Protein AF-A0A0F6R3D4-F1 (afdb_monomer_lite)

Foldseek 3Di:
DPPVVVVVVVPPDDPPPDDPVNVVVVVVVVVVVVVVPDDDDDDDDDDDDDDDDDDDDDDDDDDDDDDPPPDPFPLVVLLVLLLLLLVLLQPDDWQVNVPPFGKFKWWKWKDFDQKIKIWIWIQGPVQDIDIDIDIPPHPPPPVRVVSPVLLDDPPALQGLVNQVPFQLALVRLQVVLCVRPVHLDPLSLVSNLNGINHGSSNLSSSSNSNSPDPQWGFPDDDPQKTKTDRVVLNKIWIAGSNRSHTAWMACSSHHSMIMGIQGADQQALGRFDDPQTDQKDQLDNPPSQWIWGRWGWDPPPHQKIKTKTKIWHQPQVVHSVVRRIDIFTWIKMFHDWDQAPRRHTGRQKIWIGTDDDPTDHIDMGGSDRQDPVPRDD

Sequence (377 aa):
MNPIDRLRDANLVPDEALDTYSYQHAEDTLKEILNEESPAAATSGRRLRKMPALVAACALAATALTVTAMLPSNSNEARDVLLASAEAANAQPDLVELATTGRDYVLRTDSRGQTRVRTEYVIDASGDVHMEQQVEPAAGSGDSAELLKELGDLSPAISAEQFATTPGSTQEMGRLITETYGDASARSLLKTLLTPGIRGIQEKAIYELLASLDGNDLAQKNGEILSIIREEDELSFDILATTGQLIRTYGLMGVDITTSVETATILDCNAVTGLAGPDQISLGCADNNHYVDRLTWQNWGGDQAKATGTSVSNSCDPSCAEGNYQEYPVVVTAREKKTCGYQVDVYTILDIEYQGKNAPAKESVEIGCFDETTGAP

Secondary structure (DSSP, 8-state):
--HHHHHHHT-SS--TT--HHHHHHHHHHHHHHHHS---------------PPPPP--SSS---------PPP-HHHHHHHHHHHHHHHHTSPPTTTTTTS--EEEEEEEEETTEEEEEEEEE-TTSPEEEEEEEESPBTBHHHHHHHHHH---S-SS-HHHHHHS-SSHHHHHHHHHHHHSS--HHHHHHHHTSTT--HHHHHHHHHHHHHSS--EEEEEETTEEEEEEGGGTEEEEEETTTTEEEEEESSSSTTPEEEEEEP--BTTB----TT--S-EES-TTT--EEEEEEEEESTTSSEEEEEEEEEEE--SS-GGG--EEEEEEEEEEEEEEEETTTEEEEEEEEEEE-STTPPPPEEEE-PPPBTTTTB-

Radius of gyration: 25.88 Å; chains: 1; bounding box: 67×67×73 Å

pLDDT: mean 73.22, std 21.72, range [24.97, 98.5]

Structure (mmCIF, N/CA/C/O backbone):
data_AF-A0A0F6R3D4-F1
#
_entry.id   AF-A0A0F6R3D4-F1
#
loop_
_atom_site.group_PDB
_atom_site.id
_atom_site.type_symbol
_atom_site.label_atom_id
_atom_site.label_alt_id
_atom_site.label_comp_id
_atom_site.label_asym_id
_atom_site.label_entity_id
_atom_site.label_seq_id
_atom_site.pdbx_PDB_ins_code
_atom_site.Cartn_x
_atom_site.Cartn_y
_atom_site.Cartn_z
_atom_site.occupancy
_atom_site.B_iso_or_equiv
_atom_site.auth_seq_id
_atom_site.auth_comp_id
_atom_site.auth_asym_id
_atom_site.auth_atom_id
_atom_site.pdbx_PDB_model_num
ATOM 1 N N . MET A 1 1 ? 5.462 -47.156 -4.866 1.00 47.31 1 MET A N 1
ATOM 2 C CA . MET A 1 1 ? 4.396 -46.137 -4.872 1.00 47.31 1 MET A CA 1
ATOM 3 C C . MET A 1 1 ? 4.344 -45.490 -6.234 1.00 47.31 1 MET A C 1
ATOM 5 O O . MET A 1 1 ? 5.398 -45.120 -6.754 1.00 47.31 1 MET A O 1
ATOM 9 N N . ASN A 1 2 ? 3.150 -45.415 -6.821 1.00 50.47 2 ASN A N 1
ATOM 10 C CA . ASN A 1 2 ? 2.932 -44.628 -8.031 1.00 50.47 2 ASN A CA 1
ATOM 11 C C . ASN A 1 2 ? 3.240 -43.146 -7.699 1.00 50.47 2 ASN A C 1
ATOM 13 O O . ASN A 1 2 ? 3.088 -42.755 -6.540 1.00 50.47 2 ASN A O 1
ATOM 17 N N . PRO A 1 3 ? 3.744 -42.332 -8.643 1.00 42.66 3 PRO A N 1
ATOM 18 C CA . PRO A 1 3 ? 3.888 -40.882 -8.470 1.00 42.66 3 PRO A CA 1
ATOM 19 C C . PRO A 1 3 ? 2.713 -40.196 -7.749 1.00 42.66 3 PRO A C 1
ATOM 21 O O . PRO A 1 3 ? 2.955 -39.357 -6.888 1.00 42.66 3 PRO A O 1
ATOM 24 N N . ILE A 1 4 ? 1.475 -40.635 -8.005 1.00 46.09 4 ILE A N 1
ATOM 25 C CA . ILE A 1 4 ? 0.258 -40.131 -7.346 1.00 46.09 4 ILE A CA 1
ATOM 26 C C . ILE A 1 4 ? 0.271 -40.396 -5.833 1.00 46.09 4 ILE A C 1
ATOM 28 O O . ILE A 1 4 ? -0.005 -39.494 -5.047 1.00 46.09 4 ILE A O 1
ATOM 32 N N . ASP A 1 5 ? 0.658 -41.599 -5.405 1.00 46.12 5 ASP A N 1
ATOM 33 C CA . ASP A 1 5 ? 0.729 -41.944 -3.978 1.00 46.12 5 ASP A CA 1
ATOM 34 C C . ASP A 1 5 ? 1.819 -41.132 -3.260 1.00 46.12 5 ASP A C 1
ATOM 36 O O . ASP A 1 5 ? 1.688 -40.812 -2.086 1.00 46.12 5 ASP A O 1
ATOM 40 N N . ARG A 1 6 ? 2.896 -40.760 -3.970 1.00 48.88 6 ARG A N 1
ATOM 41 C CA . ARG A 1 6 ? 3.972 -39.918 -3.417 1.00 48.88 6 ARG A CA 1
ATOM 42 C C . ARG A 1 6 ? 3.569 -38.452 -3.270 1.00 48.88 6 ARG A C 1
ATOM 44 O O . ARG A 1 6 ? 4.043 -37.805 -2.346 1.00 48.88 6 ARG A O 1
ATOM 51 N N . LEU A 1 7 ? 2.715 -37.943 -4.158 1.00 45.38 7 LEU A N 1
ATOM 52 C CA . LEU A 1 7 ? 2.153 -36.593 -4.050 1.00 45.38 7 LEU A CA 1
ATOM 53 C C . LEU A 1 7 ? 1.108 -36.510 -2.932 1.00 45.38 7 LEU A C 1
ATOM 55 O O . LEU A 1 7 ? 1.072 -35.521 -2.207 1.00 45.38 7 LEU A O 1
ATOM 59 N N . ARG A 1 8 ? 0.318 -37.573 -2.737 1.00 46.25 8 ARG A N 1
ATOM 60 C CA . ARG A 1 8 ? -0.623 -37.676 -1.612 1.00 46.25 8 ARG A CA 1
ATOM 61 C C . ARG A 1 8 ? 0.095 -37.729 -0.261 1.00 46.25 8 ARG A C 1
ATOM 63 O O . ARG A 1 8 ? -0.297 -37.003 0.641 1.00 46.25 8 ARG A O 1
ATOM 70 N N . ASP A 1 9 ? 1.183 -38.492 -0.152 1.00 48.12 9 ASP A N 1
ATOM 71 C CA . ASP A 1 9 ? 1.988 -38.569 1.079 1.00 48.12 9 ASP A CA 1
ATOM 72 C C . ASP A 1 9 ? 2.787 -37.284 1.383 1.00 48.12 9 ASP A C 1
ATOM 74 O O . ASP A 1 9 ? 3.210 -37.075 2.519 1.00 48.12 9 ASP A O 1
ATOM 78 N N . ALA A 1 10 ? 2.999 -36.412 0.389 1.00 47.69 10 ALA A N 1
ATOM 79 C CA . ALA A 1 10 ? 3.648 -35.111 0.568 1.00 47.69 10 ALA A CA 1
ATOM 80 C C . ALA A 1 10 ? 2.681 -34.010 1.047 1.00 47.69 10 ALA A C 1
ATOM 82 O O . ALA A 1 10 ? 3.134 -32.941 1.456 1.00 47.69 10 ALA A O 1
ATOM 83 N N . ASN A 1 11 ? 1.369 -34.270 1.025 1.00 42.44 11 ASN A N 1
ATOM 84 C CA . ASN A 1 11 ? 0.356 -33.355 1.530 1.00 42.44 11 ASN A CA 1
ATOM 85 C C . ASN A 1 11 ? 0.035 -33.703 2.993 1.00 42.44 11 ASN A C 1
ATOM 87 O O . ASN A 1 11 ? -0.747 -34.607 3.278 1.00 42.44 11 ASN A O 1
ATOM 91 N N . LEU A 1 12 ? 0.691 -33.023 3.939 1.00 40.44 12 LEU A N 1
ATOM 92 C CA . LEU A 1 12 ? 0.647 -33.372 5.369 1.00 40.44 12 LEU A CA 1
ATOM 93 C C . LEU A 1 12 ? -0.689 -33.060 6.072 1.00 40.44 12 LEU A C 1
ATOM 95 O O . LEU A 1 12 ? -0.822 -33.363 7.257 1.00 40.44 12 LEU A O 1
ATOM 99 N N . VAL A 1 13 ? -1.683 -32.511 5.366 1.00 42.84 13 VAL A N 1
ATOM 100 C CA . VAL A 1 13 ? -3.059 -32.356 5.856 1.00 42.84 13 VAL A CA 1
ATOM 101 C C . VAL A 1 13 ? -4.026 -32.627 4.693 1.00 42.84 13 VAL A C 1
ATOM 103 O O . VAL A 1 13 ? -3.985 -31.901 3.700 1.00 42.84 13 VAL A O 1
ATOM 106 N N . PRO A 1 14 ? -4.891 -33.656 4.761 1.00 40.25 14 PRO A N 1
ATOM 107 C CA . PRO A 1 14 ? -6.043 -33.747 3.875 1.00 40.25 14 PRO A CA 1
ATOM 108 C C . PRO A 1 14 ? -6.940 -32.541 4.144 1.00 40.25 14 PRO A C 1
ATOM 110 O O . PRO A 1 14 ? -7.344 -32.320 5.284 1.00 40.25 14 PRO A O 1
ATOM 113 N N . ASP A 1 15 ? -7.227 -31.761 3.110 1.00 43.22 15 ASP A N 1
ATOM 114 C CA . ASP A 1 15 ? -8.146 -30.634 3.195 1.00 43.22 15 ASP A CA 1
ATOM 115 C C . ASP A 1 15 ? -9.562 -31.185 3.459 1.00 43.22 15 ASP A C 1
ATOM 117 O O . ASP A 1 15 ? -10.268 -31.602 2.540 1.00 43.22 15 ASP A O 1
ATOM 121 N N . GLU A 1 16 ? -9.966 -31.283 4.732 1.00 46.81 16 GLU A N 1
ATOM 122 C CA . GLU A 1 16 ? -11.306 -31.752 5.134 1.00 46.81 16 GLU A CA 1
ATOM 123 C C . GLU A 1 16 ? -12.426 -30.786 4.693 1.00 46.81 16 GLU A C 1
ATOM 125 O O . GLU A 1 16 ? -13.604 -31.057 4.927 1.00 46.81 16 GLU A O 1
ATOM 130 N N . ALA A 1 17 ? -12.081 -29.678 4.028 1.00 47.72 17 ALA A N 1
ATOM 131 C CA . ALA A 1 17 ? -13.004 -28.639 3.590 1.00 47.72 17 ALA A CA 1
ATOM 132 C C . ALA A 1 17 ? -13.342 -28.662 2.089 1.00 47.72 17 ALA A C 1
ATOM 134 O O . ALA A 1 17 ? -14.151 -27.843 1.650 1.00 47.72 17 ALA A O 1
ATOM 135 N N . LEU A 1 18 ? -12.784 -29.575 1.284 1.00 45.62 18 LEU A N 1
ATOM 136 C CA . LEU A 1 18 ? -13.202 -29.672 -0.117 1.00 45.62 18 LEU A CA 1
ATOM 137 C C . LEU A 1 18 ? -14.553 -30.383 -0.202 1.00 45.62 18 LEU A C 1
ATOM 139 O O . LEU A 1 18 ? -14.675 -31.578 0.083 1.00 45.62 18 LEU A O 1
ATOM 143 N N . ASP A 1 19 ? -15.581 -29.647 -0.624 1.00 58.03 19 ASP A N 1
ATOM 144 C CA . ASP A 1 19 ? -16.840 -30.267 -1.007 1.00 58.03 19 ASP A CA 1
ATOM 145 C C . ASP A 1 19 ? -16.622 -31.285 -2.141 1.00 58.03 19 ASP A C 1
ATOM 147 O O . ASP A 1 19 ? -15.613 -31.294 -2.857 1.00 58.03 19 ASP A O 1
ATOM 151 N N . THR A 1 20 ? -17.578 -32.200 -2.299 1.00 52.12 20 THR A N 1
ATOM 152 C CA . THR A 1 20 ? -17.454 -33.309 -3.254 1.00 52.12 20 THR A CA 1
ATOM 153 C C . THR A 1 20 ? -17.222 -32.819 -4.684 1.00 52.12 20 THR A C 1
ATOM 155 O O . THR A 1 20 ? -16.563 -33.508 -5.455 1.00 52.12 20 THR A O 1
ATOM 158 N N . TYR A 1 21 ? -17.715 -31.629 -5.035 1.00 51.84 21 TYR A N 1
ATOM 159 C CA . TYR A 1 21 ? -17.539 -31.043 -6.360 1.00 51.84 21 TYR A CA 1
ATOM 160 C C . TYR A 1 21 ? -16.093 -30.587 -6.588 1.00 51.84 21 TYR A C 1
ATOM 162 O O . TYR A 1 21 ? -15.489 -30.924 -7.607 1.00 51.84 21 TYR A O 1
ATOM 170 N N . SER A 1 22 ? -15.515 -29.896 -5.611 1.00 47.72 22 SER A N 1
ATOM 171 C CA . SER A 1 22 ? -14.149 -29.373 -5.652 1.00 47.72 22 SER A CA 1
ATOM 172 C C . SER A 1 22 ? -13.113 -30.497 -5.654 1.00 47.72 22 SER A C 1
ATOM 174 O O . SER A 1 22 ? -12.132 -30.443 -6.398 1.00 47.72 22 SER A O 1
ATOM 176 N N . TYR A 1 23 ? -13.376 -31.573 -4.906 1.00 53.00 23 TYR A N 1
ATOM 177 C CA . TYR A 1 23 ? -12.550 -32.780 -4.945 1.00 53.00 23 TYR A CA 1
ATOM 178 C C . TYR A 1 23 ? -12.594 -33.469 -6.318 1.00 53.00 23 TYR A C 1
ATOM 180 O O . TYR A 1 23 ? -11.557 -33.851 -6.862 1.00 53.00 23 TYR A O 1
ATOM 188 N N . GLN A 1 24 ? -13.786 -33.594 -6.914 1.00 53.72 24 GLN A N 1
ATOM 189 C CA . GLN A 1 24 ? -13.941 -34.192 -8.242 1.00 53.72 24 GLN A CA 1
ATOM 190 C C . GLN A 1 24 ? -13.229 -33.363 -9.319 1.00 53.72 24 GLN A C 1
ATOM 192 O O . GLN A 1 24 ? -12.548 -33.921 -10.176 1.00 53.72 24 GLN A O 1
ATOM 197 N N . HIS A 1 25 ? -13.343 -32.035 -9.243 1.00 55.84 25 HIS A N 1
ATOM 198 C CA . HIS A 1 25 ? -12.716 -31.115 -10.186 1.00 55.84 25 HIS A CA 1
ATOM 199 C C . HIS A 1 25 ? -11.184 -31.188 -10.132 1.00 55.84 25 HIS A C 1
ATOM 201 O O . HIS A 1 25 ? -10.533 -31.242 -11.177 1.00 55.84 25 HIS A O 1
ATOM 207 N N . ALA A 1 26 ? -10.604 -31.276 -8.932 1.00 50.28 26 ALA A N 1
ATOM 208 C CA . ALA A 1 26 ? -9.165 -31.461 -8.756 1.00 50.28 26 ALA A CA 1
ATOM 209 C C . ALA A 1 26 ? -8.676 -32.805 -9.330 1.00 50.28 26 ALA A C 1
ATOM 211 O O . ALA A 1 26 ? -7.652 -32.856 -10.013 1.00 50.28 26 ALA A O 1
ATOM 212 N N . GLU A 1 27 ? -9.423 -33.891 -9.111 1.00 57.16 27 GLU A N 1
ATOM 213 C CA . GLU A 1 27 ? -9.087 -35.218 -9.646 1.00 57.16 27 GLU A CA 1
ATOM 214 C C . GLU A 1 27 ? -9.225 -35.293 -11.176 1.00 57.16 27 GLU A C 1
ATOM 216 O O . GLU A 1 27 ? -8.451 -35.996 -11.829 1.00 57.16 27 GLU A O 1
ATOM 221 N N . ASP A 1 28 ? -10.181 -34.580 -11.770 1.00 58.22 28 ASP A N 1
ATOM 222 C CA . ASP A 1 28 ? -10.352 -34.547 -13.225 1.00 58.22 28 ASP A CA 1
ATOM 223 C C . ASP A 1 28 ? -9.295 -33.666 -13.905 1.00 58.22 28 ASP A C 1
ATOM 225 O O . ASP A 1 28 ? -8.706 -34.090 -14.902 1.00 58.22 28 ASP A O 1
ATOM 229 N N . THR A 1 29 ? -8.937 -32.537 -13.288 1.00 53.59 29 THR A N 1
ATOM 230 C CA . THR A 1 29 ? -7.809 -31.689 -13.717 1.00 53.59 29 THR A CA 1
ATOM 231 C C . THR A 1 29 ? -6.491 -32.470 -13.685 1.00 53.59 29 THR A C 1
ATOM 233 O O . THR A 1 29 ? -5.698 -32.423 -14.625 1.00 53.59 29 THR A O 1
ATOM 236 N N . LEU A 1 30 ? -6.269 -33.271 -12.637 1.00 50.69 30 LEU A N 1
ATOM 237 C CA . LEU A 1 30 ? -5.081 -34.117 -12.521 1.00 50.69 30 LEU A CA 1
ATOM 238 C C . LEU A 1 30 ? -5.015 -35.186 -13.625 1.00 50.69 30 LEU A C 1
ATOM 240 O O . LEU A 1 30 ? -3.934 -35.482 -14.134 1.00 50.69 30 LEU A O 1
ATOM 244 N N . LY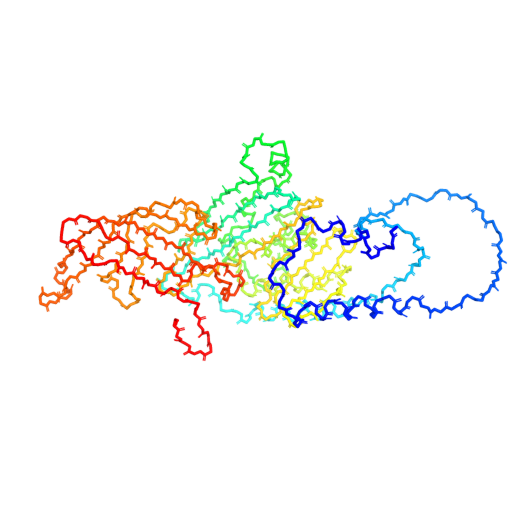S A 1 31 ? -6.152 -35.768 -14.026 1.00 53.75 31 LYS A N 1
ATOM 245 C CA . LYS A 1 31 ? -6.199 -36.747 -15.127 1.00 53.75 31 LYS A CA 1
ATOM 246 C C . LYS A 1 31 ? -5.958 -36.109 -16.491 1.00 53.75 31 LYS A C 1
ATOM 248 O O . LYS A 1 31 ? -5.360 -36.766 -17.341 1.00 53.75 31 LYS A O 1
ATOM 253 N N . GLU A 1 32 ? -6.419 -34.880 -16.716 1.00 53.69 32 GLU A N 1
ATOM 254 C CA . GLU A 1 32 ? -6.145 -34.143 -17.957 1.00 53.69 32 GLU A CA 1
ATOM 255 C C . GLU A 1 32 ? -4.652 -33.872 -18.117 1.00 53.69 32 GLU A C 1
ATOM 257 O O . GLU A 1 32 ? -4.074 -34.255 -19.133 1.00 53.69 32 GLU A O 1
ATOM 262 N N . ILE A 1 33 ? -4.003 -33.363 -17.068 1.00 46.78 33 ILE A N 1
ATOM 263 C CA . ILE A 1 33 ? -2.556 -33.104 -17.057 1.00 46.78 33 ILE A CA 1
ATOM 264 C C . ILE A 1 33 ? -1.758 -34.382 -17.366 1.00 46.78 33 ILE A C 1
ATOM 266 O O . ILE A 1 33 ? -0.793 -34.358 -18.126 1.00 46.78 33 ILE A O 1
ATOM 270 N N . LEU A 1 34 ? -2.176 -35.527 -16.818 1.00 47.06 34 LEU A N 1
ATOM 271 C CA . LEU A 1 34 ? -1.495 -36.809 -17.031 1.00 47.06 34 LEU A CA 1
ATOM 272 C C . LEU A 1 34 ? -1.769 -37.441 -18.408 1.00 47.06 34 LEU A C 1
ATOM 274 O O . LEU A 1 34 ? -0.995 -38.291 -18.850 1.00 47.06 34 LEU A O 1
ATOM 278 N N . ASN A 1 35 ? -2.851 -37.056 -19.090 1.00 49.81 35 ASN A N 1
ATOM 279 C CA . ASN A 1 35 ? -3.174 -37.541 -20.435 1.00 49.81 35 ASN A CA 1
ATOM 280 C C . ASN A 1 35 ? -2.516 -36.710 -21.549 1.00 49.81 35 ASN A C 1
ATOM 282 O O . ASN A 1 35 ? -2.359 -37.222 -22.659 1.00 49.81 35 ASN A O 1
ATOM 286 N N . GLU A 1 36 ? -2.100 -35.470 -21.276 1.00 45.00 36 GLU A N 1
ATOM 287 C CA . GLU A 1 36 ? -1.375 -34.633 -22.245 1.00 45.00 36 GLU A CA 1
ATOM 288 C C . GLU A 1 36 ? 0.076 -35.104 -22.496 1.00 45.00 36 GLU A C 1
ATOM 290 O O . GLU A 1 36 ? 0.663 -34.786 -23.533 1.00 45.00 36 GLU A O 1
ATOM 295 N N . GLU A 1 37 ? 0.642 -35.966 -21.639 1.00 38.53 37 GLU A N 1
ATOM 296 C CA . GLU A 1 37 ? 1.996 -36.538 -21.785 1.00 38.53 37 GLU A CA 1
ATOM 297 C C . GLU A 1 37 ? 2.113 -37.705 -22.800 1.00 38.53 37 GLU A C 1
ATOM 299 O O . GLU A 1 37 ? 2.865 -38.667 -22.606 1.00 38.53 37 GLU A O 1
ATOM 304 N N . SER A 1 38 ? 1.423 -37.657 -23.944 1.00 38.88 38 SER A N 1
ATOM 305 C CA . SER A 1 38 ? 1.744 -38.569 -25.056 1.00 38.88 38 SER A CA 1
ATOM 306 C C . SER A 1 38 ? 1.737 -37.915 -26.431 1.00 38.88 38 SER A C 1
ATOM 308 O O . SER A 1 38 ? 0.703 -37.806 -27.088 1.00 38.88 38 SER A O 1
ATOM 310 N N . PRO A 1 39 ? 2.947 -37.672 -26.962 1.00 33.34 39 PRO A N 1
ATOM 311 C CA . PRO A 1 39 ? 3.257 -38.128 -28.307 1.00 33.34 39 PRO A CA 1
ATOM 312 C C . PRO A 1 39 ? 4.563 -38.935 -28.355 1.00 33.34 39 PRO A C 1
ATOM 314 O O . PRO A 1 39 ? 5.626 -38.526 -27.890 1.00 33.34 39 PRO A O 1
ATOM 317 N N . ALA A 1 40 ? 4.466 -40.113 -28.971 1.00 30.81 40 ALA A N 1
ATOM 318 C CA . ALA A 1 40 ? 5.565 -41.036 -29.200 1.00 30.81 40 ALA A CA 1
ATOM 319 C C . ALA A 1 40 ? 6.683 -40.430 -30.069 1.00 30.81 40 ALA A C 1
ATOM 321 O O . ALA A 1 40 ? 6.448 -39.774 -31.084 1.00 30.81 40 ALA A O 1
ATOM 322 N N . ALA A 1 41 ? 7.917 -40.730 -29.670 1.00 29.52 41 ALA A N 1
ATOM 323 C CA . ALA A 1 41 ? 9.160 -40.339 -30.315 1.00 29.52 41 ALA A CA 1
ATOM 324 C C . ALA A 1 41 ? 9.332 -40.905 -31.739 1.00 29.52 41 ALA A C 1
ATOM 326 O O . ALA A 1 41 ? 9.112 -42.092 -31.982 1.00 29.52 41 ALA A O 1
ATOM 327 N N . ALA A 1 42 ? 9.887 -40.086 -32.640 1.00 27.08 42 ALA A N 1
ATOM 328 C CA . ALA A 1 42 ? 10.609 -40.548 -33.824 1.00 27.08 42 ALA A CA 1
ATOM 329 C C . ALA A 1 42 ? 12.046 -39.996 -33.803 1.00 27.08 42 ALA A C 1
ATOM 331 O O . ALA A 1 42 ? 12.300 -38.798 -33.722 1.00 27.08 42 ALA A O 1
ATOM 332 N N . THR A 1 43 ? 12.985 -40.932 -33.824 1.00 31.62 43 THR A N 1
ATOM 333 C CA . THR A 1 43 ? 14.436 -40.824 -33.644 1.00 31.62 43 THR A CA 1
ATOM 334 C C . THR A 1 43 ? 15.187 -40.126 -34.781 1.00 31.62 43 THR A C 1
ATOM 336 O O . THR A 1 43 ? 14.944 -40.429 -35.945 1.00 31.62 43 THR A O 1
ATOM 339 N N . SER A 1 44 ? 16.240 -39.366 -34.455 1.00 28.98 44 SER A N 1
ATOM 340 C CA . SER A 1 44 ? 17.440 -39.227 -35.303 1.00 28.98 44 SER A CA 1
ATOM 341 C C . SER A 1 44 ? 18.601 -38.622 -34.504 1.00 28.98 44 SER A C 1
ATOM 343 O O . SER A 1 44 ? 18.522 -37.496 -34.023 1.00 28.98 44 SER A O 1
ATOM 345 N N . GLY A 1 45 ? 19.684 -39.386 -34.341 1.00 29.47 45 GLY A N 1
ATOM 346 C CA . GLY A 1 45 ? 20.836 -39.014 -33.522 1.00 29.47 45 GLY A CA 1
ATOM 347 C C . GLY A 1 45 ? 21.894 -38.170 -34.236 1.00 29.47 45 GLY A C 1
ATOM 348 O O . GLY A 1 45 ? 22.157 -38.341 -35.426 1.00 29.47 45 GLY A O 1
ATOM 349 N N . ARG A 1 46 ? 22.610 -37.340 -33.466 1.00 29.70 46 ARG A N 1
ATOM 350 C CA . ARG A 1 46 ? 23.988 -36.934 -33.783 1.00 29.70 46 ARG A CA 1
ATOM 351 C C . ARG A 1 46 ? 24.756 -36.489 -32.533 1.00 29.70 46 ARG A C 1
ATOM 353 O O . ARG A 1 46 ? 24.203 -35.891 -31.623 1.00 29.70 46 ARG A O 1
ATOM 360 N N . ARG A 1 47 ? 26.035 -36.872 -32.499 1.00 27.14 47 ARG A N 1
ATOM 361 C CA . ARG A 1 47 ? 27.009 -36.740 -31.399 1.00 27.14 47 ARG A CA 1
ATOM 362 C C . ARG A 1 47 ? 27.712 -35.366 -31.353 1.00 27.14 47 ARG A C 1
ATOM 364 O O . ARG A 1 47 ? 27.873 -34.748 -32.399 1.00 27.14 47 ARG A O 1
ATOM 371 N N . LEU A 1 48 ? 28.331 -35.111 -30.181 1.00 27.61 48 LEU A N 1
ATOM 372 C CA . LEU A 1 48 ? 29.403 -34.146 -29.808 1.00 27.61 48 LEU A CA 1
ATOM 373 C C . LEU A 1 48 ? 28.927 -32.708 -29.493 1.00 27.61 48 LEU A C 1
ATOM 375 O O . LEU A 1 48 ? 28.088 -32.193 -30.205 1.00 27.61 48 LEU A O 1
ATOM 379 N N . ARG A 1 49 ? 29.427 -31.971 -28.481 1.00 27.73 49 ARG A N 1
ATOM 380 C CA . ARG A 1 49 ? 30.702 -31.989 -27.723 1.00 27.73 49 ARG A CA 1
ATOM 381 C C . ARG A 1 49 ? 30.514 -31.193 -26.404 1.00 27.73 49 ARG A C 1
ATOM 383 O O . ARG A 1 49 ? 29.738 -30.250 -26.381 1.00 27.73 49 ARG A O 1
ATOM 390 N N . LYS A 1 50 ? 31.227 -31.553 -25.328 1.00 26.73 50 LYS A N 1
ATOM 391 C CA . LYS A 1 50 ? 31.151 -30.912 -23.995 1.00 26.73 50 LYS A CA 1
ATOM 392 C C . LYS A 1 50 ? 31.844 -29.535 -23.951 1.00 26.73 50 LYS A C 1
ATOM 394 O O . LYS A 1 50 ? 33.018 -29.471 -24.310 1.00 26.73 50 LYS A O 1
ATOM 399 N N . MET A 1 51 ? 31.168 -28.515 -23.412 1.00 27.30 51 MET A N 1
ATOM 400 C CA . MET A 1 51 ? 31.731 -27.346 -22.703 1.00 27.30 51 MET A CA 1
ATOM 401 C C . MET A 1 51 ? 30.727 -26.883 -21.623 1.00 27.30 51 MET A C 1
ATOM 403 O O . MET A 1 51 ? 29.532 -27.113 -21.808 1.00 27.30 51 MET A O 1
ATOM 407 N N . PRO A 1 52 ? 31.181 -26.316 -20.488 1.00 27.62 52 PRO A N 1
ATOM 408 C CA . PRO A 1 52 ? 30.323 -26.046 -19.338 1.00 27.62 52 PRO A CA 1
ATOM 409 C C . PRO A 1 52 ? 29.618 -24.691 -19.496 1.00 27.62 52 PRO A C 1
ATOM 411 O O . PRO A 1 52 ? 30.278 -23.678 -19.708 1.00 27.62 52 PRO A O 1
ATOM 414 N N . ALA A 1 53 ? 28.290 -24.677 -19.387 1.00 28.64 53 ALA A N 1
ATOM 415 C CA . ALA A 1 53 ? 27.494 -23.462 -19.248 1.00 28.64 53 ALA A CA 1
ATOM 416 C C . ALA A 1 53 ? 27.097 -23.307 -17.774 1.00 28.64 53 ALA A C 1
ATOM 418 O O . ALA A 1 53 ? 26.614 -24.262 -17.161 1.00 28.64 53 ALA A O 1
ATOM 419 N N . LEU A 1 54 ? 27.358 -22.120 -17.219 1.00 27.36 54 LEU A N 1
ATOM 420 C CA . LEU A 1 54 ? 26.816 -21.678 -15.938 1.00 27.36 54 LEU A CA 1
ATOM 421 C C . LEU A 1 54 ? 25.288 -21.612 -16.039 1.00 27.36 54 LEU A C 1
ATOM 423 O O . LEU A 1 54 ? 24.741 -21.149 -17.037 1.00 27.36 54 LEU A O 1
ATOM 427 N N . VAL A 1 55 ? 24.632 -22.123 -15.004 1.00 29.73 55 VAL A N 1
ATOM 428 C CA . VAL A 1 55 ? 23.182 -22.258 -14.887 1.00 29.73 55 VAL A CA 1
ATOM 429 C C . VAL A 1 55 ? 22.603 -20.948 -14.361 1.00 29.73 55 VAL A C 1
ATOM 431 O O . VAL A 1 55 ? 22.905 -20.555 -13.239 1.00 29.73 55 VAL A O 1
ATOM 434 N N . ALA A 1 56 ? 21.761 -20.315 -15.177 1.00 30.23 56 ALA A N 1
ATOM 435 C CA . ALA A 1 56 ? 20.652 -19.498 -14.711 1.00 30.23 56 ALA A CA 1
ATOM 436 C C . ALA A 1 56 ? 19.540 -20.445 -14.236 1.00 30.23 56 ALA A C 1
ATOM 438 O O . ALA A 1 56 ? 19.154 -21.352 -14.978 1.00 30.23 56 ALA A O 1
ATOM 439 N N . ALA A 1 57 ? 19.072 -20.273 -13.001 1.00 28.03 57 ALA A N 1
ATOM 440 C CA . ALA A 1 57 ? 17.824 -20.849 -12.512 1.00 28.03 57 ALA A CA 1
ATOM 441 C C . ALA A 1 57 ? 17.420 -20.169 -11.200 1.00 28.03 57 ALA A C 1
ATOM 443 O O . ALA A 1 57 ? 18.146 -20.294 -10.220 1.00 28.03 57 ALA A O 1
ATOM 444 N N . CYS A 1 58 ? 16.241 -19.544 -11.190 1.00 24.97 58 CYS A N 1
ATOM 445 C CA . CYS A 1 58 ? 15.254 -19.709 -10.123 1.00 24.97 58 CYS A CA 1
ATOM 446 C C . CYS A 1 58 ? 13.866 -19.282 -10.630 1.00 24.97 58 CYS A C 1
ATOM 448 O O . CYS A 1 58 ? 13.452 -18.143 -10.481 1.00 24.97 58 CYS A O 1
ATOM 450 N N . ALA A 1 59 ? 13.135 -20.235 -11.208 1.00 30.62 59 ALA A N 1
ATOM 451 C CA . ALA A 1 59 ? 11.683 -20.288 -11.098 1.00 30.62 59 ALA A CA 1
ATOM 452 C C . ALA A 1 59 ? 11.294 -21.763 -10.913 1.00 30.62 59 ALA A C 1
ATOM 454 O O . ALA A 1 59 ? 11.260 -22.538 -11.864 1.00 30.62 59 ALA A O 1
ATOM 455 N N . LEU A 1 60 ? 11.085 -22.103 -9.635 1.00 38.91 60 LEU A N 1
ATOM 456 C CA . LEU A 1 60 ? 10.469 -23.304 -9.054 1.00 38.91 60 LEU A CA 1
ATOM 457 C C . LEU A 1 60 ? 11.200 -24.654 -9.275 1.00 38.91 60 LEU A C 1
ATOM 459 O O . LEU A 1 60 ? 11.542 -25.077 -10.373 1.00 38.91 60 LEU A O 1
ATOM 463 N N . ALA A 1 61 ? 11.510 -25.323 -8.164 1.00 31.31 61 ALA A N 1
ATOM 464 C CA . ALA A 1 61 ? 12.550 -26.344 -8.059 1.00 31.31 61 ALA A CA 1
ATOM 465 C C . ALA A 1 61 ? 12.289 -27.680 -8.810 1.00 31.31 61 ALA A C 1
ATOM 467 O O . ALA A 1 61 ? 11.329 -28.380 -8.514 1.00 31.31 61 ALA A O 1
ATOM 468 N N . ALA A 1 62 ? 13.287 -28.057 -9.638 1.00 29.20 62 ALA A N 1
ATOM 469 C CA . ALA A 1 62 ? 13.795 -29.403 -10.005 1.00 29.20 62 ALA A CA 1
ATOM 470 C C . ALA A 1 62 ? 12.891 -30.380 -10.815 1.00 29.20 62 ALA A C 1
ATOM 472 O O . ALA A 1 62 ? 11.871 -30.830 -10.323 1.00 29.20 62 ALA A O 1
ATOM 473 N N . THR A 1 63 ? 13.229 -30.908 -12.008 1.00 36.84 63 THR A N 1
ATOM 474 C CA . THR A 1 63 ? 14.436 -30.863 -12.865 1.00 36.84 63 THR A CA 1
ATOM 475 C C . THR A 1 63 ? 14.123 -31.290 -14.317 1.00 36.84 63 THR A C 1
ATOM 477 O O . THR A 1 63 ? 13.565 -32.359 -14.537 1.00 36.84 63 THR A O 1
ATOM 480 N N . ALA A 1 64 ? 14.666 -30.520 -15.268 1.00 31.83 64 ALA A N 1
ATOM 481 C CA . ALA A 1 64 ? 15.287 -30.913 -16.546 1.00 31.83 64 ALA A CA 1
ATOM 482 C C . ALA A 1 64 ? 14.483 -31.675 -17.630 1.00 31.83 64 ALA A C 1
ATOM 484 O O . ALA A 1 64 ? 14.662 -32.876 -17.829 1.00 31.83 64 ALA A O 1
ATOM 485 N N . LEU A 1 65 ? 13.846 -30.908 -18.523 1.00 29.86 65 LEU A N 1
ATOM 486 C CA . LEU A 1 65 ? 14.015 -31.089 -19.970 1.00 29.86 65 LEU A CA 1
ATOM 487 C C . LEU A 1 65 ? 14.257 -29.728 -20.633 1.00 29.86 65 LEU A C 1
ATOM 489 O O . LEU A 1 65 ? 13.453 -28.811 -20.538 1.00 29.86 65 LEU A O 1
ATOM 493 N N . THR A 1 66 ? 15.401 -29.595 -21.300 1.00 34.75 66 THR A N 1
ATOM 494 C CA . THR A 1 66 ? 15.756 -28.436 -22.118 1.00 34.75 66 THR A CA 1
ATOM 495 C C . THR A 1 66 ? 14.855 -28.362 -23.348 1.00 34.75 66 THR A C 1
ATOM 497 O O . THR A 1 66 ? 15.100 -29.051 -24.340 1.00 34.75 66 THR A O 1
ATOM 500 N N . VAL A 1 67 ? 13.856 -27.490 -23.298 1.00 29.14 67 VAL A N 1
ATOM 501 C CA . VAL A 1 67 ? 13.278 -26.836 -24.470 1.00 29.14 67 VAL A CA 1
ATOM 502 C C . VAL A 1 67 ? 13.290 -25.352 -24.143 1.00 29.14 67 VAL A C 1
ATOM 504 O O . VAL A 1 67 ? 12.545 -24.895 -23.286 1.00 29.14 67 VAL A O 1
ATOM 507 N N . THR A 1 68 ? 14.176 -24.598 -24.789 1.00 31.02 68 THR A N 1
ATOM 508 C CA . THR A 1 68 ? 14.098 -23.136 -24.829 1.00 31.02 68 THR A CA 1
ATOM 509 C C . THR A 1 68 ? 12.894 -22.782 -25.698 1.00 31.02 68 THR A C 1
ATOM 511 O O . THR A 1 68 ? 13.032 -22.447 -26.872 1.00 31.02 68 THR A O 1
ATOM 514 N N . ALA A 1 69 ? 11.691 -22.966 -25.161 1.00 34.62 69 ALA A N 1
ATOM 515 C CA . ALA A 1 69 ? 10.509 -22.341 -25.712 1.00 34.62 69 ALA A CA 1
ATOM 516 C C . ALA A 1 69 ? 10.577 -20.891 -25.238 1.00 34.62 69 ALA A C 1
ATOM 518 O O . ALA A 1 69 ? 10.198 -20.587 -24.114 1.00 34.62 69 ALA A O 1
ATOM 519 N N . MET A 1 70 ? 11.151 -20.018 -26.072 1.00 39.28 70 MET A N 1
ATOM 520 C CA . MET A 1 70 ? 10.854 -18.593 -25.980 1.00 39.28 70 MET A CA 1
ATOM 521 C C . MET A 1 70 ? 9.331 -18.482 -26.017 1.00 39.28 70 MET A C 1
ATOM 523 O O . MET A 1 70 ? 8.723 -18.744 -27.059 1.00 39.28 70 MET A O 1
ATOM 527 N N . LEU A 1 71 ? 8.716 -18.167 -24.878 1.00 48.28 71 LEU A N 1
ATOM 528 C CA . LEU A 1 71 ? 7.369 -17.619 -24.886 1.00 48.28 71 LEU A CA 1
ATOM 529 C C . LEU A 1 71 ? 7.408 -16.415 -25.844 1.00 48.28 71 LEU A C 1
ATOM 531 O O . LEU A 1 71 ? 8.402 -15.680 -25.843 1.00 48.28 71 LEU A O 1
ATOM 535 N N . PRO A 1 72 ? 6.420 -16.242 -26.736 1.00 51.59 72 PRO A N 1
ATOM 536 C CA . PRO A 1 72 ? 6.380 -15.046 -27.562 1.00 51.59 72 PRO A CA 1
ATOM 537 C C . PRO A 1 72 ? 6.385 -13.828 -26.632 1.00 51.59 72 PRO A C 1
ATOM 539 O O . PRO A 1 72 ? 5.547 -13.737 -25.739 1.00 51.59 72 PRO A O 1
ATOM 542 N N . SER A 1 73 ? 7.364 -12.934 -26.810 1.00 58.88 73 SER A N 1
ATOM 543 C CA . SER A 1 73 ? 7.376 -11.653 -26.103 1.00 58.88 73 SER A CA 1
ATOM 544 C C . SER A 1 73 ? 6.104 -10.906 -26.478 1.00 58.88 73 SER A C 1
ATOM 546 O O . SER A 1 73 ? 5.890 -10.561 -27.644 1.00 58.88 73 SER A O 1
ATOM 548 N N . ASN A 1 74 ? 5.267 -10.666 -25.478 1.00 77.94 74 ASN A N 1
ATOM 549 C CA . ASN A 1 74 ? 4.024 -9.920 -25.614 1.00 77.94 74 ASN A CA 1
ATOM 550 C C . ASN A 1 74 ? 4.252 -8.463 -25.192 1.00 77.94 74 ASN A C 1
ATOM 552 O O . ASN A 1 74 ? 3.385 -7.843 -24.586 1.00 77.94 74 ASN A O 1
ATOM 556 N N . SER A 1 75 ? 5.427 -7.908 -25.492 1.00 80.75 75 SER A N 1
ATOM 557 C CA . SER A 1 75 ? 5.849 -6.569 -25.054 1.00 80.75 75 SER A CA 1
ATOM 558 C C . SER A 1 75 ? 4.912 -5.445 -25.493 1.00 80.75 75 SER A C 1
ATOM 560 O O . SER A 1 75 ? 4.655 -4.517 -24.728 1.00 80.75 75 SER A O 1
ATOM 562 N N . ASN A 1 76 ? 4.324 -5.550 -26.688 1.00 87.69 76 ASN A N 1
ATOM 563 C CA . ASN A 1 76 ? 3.284 -4.615 -27.122 1.00 87.69 76 ASN A CA 1
ATOM 564 C C . ASN A 1 76 ? 2.020 -4.727 -26.256 1.00 87.69 76 ASN A C 1
ATOM 566 O O . ASN A 1 76 ? 1.455 -3.709 -25.878 1.00 87.69 76 ASN A O 1
ATOM 570 N N . GLU A 1 77 ? 1.606 -5.944 -25.890 1.00 90.25 77 GLU A N 1
ATOM 571 C CA . GLU A 1 77 ? 0.455 -6.137 -25.001 1.00 90.25 77 GLU A CA 1
ATOM 572 C C . GLU A 1 77 ? 0.758 -5.637 -23.588 1.00 90.25 77 GLU A C 1
ATOM 574 O O . GLU A 1 77 ? -0.090 -4.992 -22.981 1.00 90.25 77 GLU A O 1
ATOM 579 N N . ALA A 1 78 ? 1.972 -5.879 -23.082 1.00 91.88 78 ALA A N 1
ATOM 580 C CA . ALA A 1 78 ? 2.440 -5.369 -21.796 1.00 91.88 78 ALA A CA 1
ATOM 581 C C . ALA A 1 78 ? 2.378 -3.836 -21.755 1.00 91.88 78 ALA A C 1
ATOM 583 O O . ALA A 1 78 ? 1.839 -3.252 -20.817 1.00 91.88 78 ALA A O 1
ATOM 584 N N . ARG A 1 79 ? 2.864 -3.180 -22.812 1.00 95.38 79 ARG A N 1
ATOM 585 C CA . ARG A 1 79 ? 2.751 -1.730 -22.979 1.00 95.38 79 ARG A CA 1
ATOM 586 C C . ARG A 1 79 ? 1.293 -1.274 -22.984 1.00 95.38 79 ARG A C 1
ATOM 588 O O . ARG A 1 79 ? 0.960 -0.328 -22.275 1.00 95.38 79 ARG A O 1
ATOM 595 N N . ASP A 1 80 ? 0.434 -1.925 -23.761 1.00 94.19 80 ASP A N 1
ATOM 596 C CA . ASP A 1 80 ? -0.974 -1.541 -23.881 1.00 94.19 80 ASP A CA 1
ATOM 597 C C . ASP A 1 80 ? -1.718 -1.674 -22.546 1.00 94.19 80 ASP A C 1
ATOM 599 O O . ASP A 1 80 ? -2.491 -0.784 -22.185 1.00 94.19 80 ASP A O 1
ATOM 603 N N . VAL A 1 81 ? -1.468 -2.741 -21.777 1.00 92.50 81 VAL A N 1
ATOM 604 C CA . VAL A 1 81 ? -2.099 -2.898 -20.459 1.00 92.50 81 VAL A CA 1
ATOM 605 C C . VAL A 1 81 ? -1.552 -1.908 -19.434 1.00 92.50 81 VAL A C 1
ATOM 607 O O . VAL A 1 81 ? -2.330 -1.421 -18.626 1.00 92.50 81 VAL A O 1
ATOM 610 N N . LEU A 1 82 ? -0.267 -1.543 -19.490 1.00 95.44 82 LEU A N 1
ATOM 611 C CA . LEU A 1 82 ? 0.295 -0.500 -18.625 1.00 95.44 82 LEU A CA 1
ATOM 612 C C . LEU A 1 82 ? -0.325 0.870 -18.918 1.00 95.44 82 LEU A C 1
ATOM 614 O O . LEU A 1 82 ? -0.655 1.602 -17.990 1.00 95.44 82 LEU A O 1
ATOM 618 N N . LEU A 1 83 ? -0.539 1.205 -20.194 1.00 96.38 83 LEU A N 1
ATOM 619 C CA . LEU A 1 83 ? -1.239 2.433 -20.579 1.00 96.38 83 LEU A CA 1
ATOM 620 C C . LEU A 1 83 ? -2.715 2.406 -20.161 1.00 96.38 83 LEU A C 1
ATOM 622 O O . LEU A 1 83 ? -3.246 3.425 -19.728 1.00 96.38 83 LEU A O 1
ATOM 626 N N . ALA A 1 84 ? -3.377 1.249 -20.242 1.00 91.25 84 ALA A N 1
ATOM 627 C CA . ALA A 1 84 ? -4.736 1.094 -19.729 1.00 91.25 84 ALA A CA 1
ATOM 628 C C . ALA A 1 84 ? -4.796 1.279 -18.202 1.00 91.25 84 ALA A C 1
ATOM 630 O O . ALA A 1 84 ? -5.670 1.995 -17.717 1.00 91.25 84 ALA A O 1
ATOM 631 N N . SER A 1 85 ? -3.841 0.711 -17.458 1.00 89.88 85 SER A N 1
ATOM 632 C CA . SER A 1 85 ? -3.693 0.933 -16.015 1.00 89.88 85 SER A CA 1
ATOM 633 C C . SER A 1 85 ? -3.428 2.401 -15.684 1.00 89.88 85 SER A C 1
ATOM 635 O O . SER A 1 85 ? -3.965 2.907 -14.707 1.00 89.88 85 SER A O 1
ATOM 637 N N . ALA A 1 86 ? -2.662 3.108 -16.520 1.00 94.00 86 ALA A N 1
ATOM 638 C CA . ALA A 1 86 ? -2.413 4.540 -16.372 1.00 94.00 86 ALA A CA 1
ATOM 639 C C . ALA A 1 86 ? -3.714 5.360 -16.445 1.00 94.00 86 ALA A C 1
ATOM 641 O O . ALA A 1 86 ? -3.933 6.268 -15.647 1.00 94.00 86 ALA A O 1
ATOM 642 N N . GLU A 1 87 ? -4.601 5.033 -17.388 1.00 91.25 87 GLU A N 1
ATOM 643 C CA . GLU A 1 87 ? -5.911 5.686 -17.487 1.00 91.25 87 GLU A CA 1
ATOM 644 C C . GLU A 1 87 ? -6.848 5.287 -16.341 1.00 91.25 87 GLU A C 1
ATOM 646 O O . GLU A 1 87 ? -7.581 6.139 -15.842 1.00 91.25 87 GLU A O 1
ATOM 651 N N . ALA A 1 88 ? -6.807 4.026 -15.898 1.00 82.12 88 ALA A N 1
ATOM 652 C CA . ALA A 1 88 ? -7.585 3.552 -14.753 1.00 82.12 88 ALA A CA 1
ATOM 653 C C . ALA A 1 88 ? -7.195 4.279 -13.455 1.00 82.12 88 ALA A C 1
ATOM 655 O O . ALA A 1 88 ? -8.082 4.739 -12.737 1.00 82.12 88 ALA A O 1
ATOM 656 N N . ALA A 1 89 ? -5.892 4.454 -13.219 1.00 84.50 89 ALA A N 1
ATOM 657 C CA . ALA A 1 89 ? -5.335 5.212 -12.100 1.00 84.50 89 ALA A CA 1
ATOM 658 C C . ALA A 1 89 ? -5.769 6.684 -12.129 1.00 84.50 89 ALA A C 1
ATOM 660 O O . ALA A 1 89 ? -6.280 7.217 -11.151 1.00 84.50 89 ALA A O 1
ATOM 661 N N . ASN A 1 90 ? -5.664 7.344 -13.286 1.00 87.25 90 ASN A N 1
ATOM 662 C CA . ASN A 1 90 ? -6.089 8.740 -13.433 1.00 87.25 90 ASN A CA 1
ATOM 663 C C . ASN A 1 90 ? -7.607 8.948 -13.337 1.00 87.25 90 ASN A C 1
ATOM 665 O O . ASN A 1 90 ? -8.058 10.074 -13.142 1.00 87.25 90 ASN A O 1
ATOM 669 N N . ALA A 1 91 ? -8.397 7.894 -13.535 1.00 77.44 91 ALA A N 1
ATOM 670 C CA . ALA A 1 91 ? -9.841 7.941 -13.357 1.00 77.44 91 ALA A CA 1
ATOM 671 C C . ALA A 1 91 ? -10.268 7.771 -11.889 1.00 77.44 91 ALA A C 1
ATOM 673 O O . ALA A 1 91 ? -11.433 8.034 -11.584 1.00 77.44 91 ALA A O 1
ATOM 674 N N . GLN A 1 92 ? -9.364 7.340 -11.000 1.00 71.69 92 GLN A N 1
ATOM 675 C CA . GLN A 1 92 ? -9.660 7.260 -9.574 1.00 71.69 92 GLN A CA 1
ATOM 676 C C . GLN A 1 92 ? -9.802 8.671 -8.983 1.00 71.69 92 GLN A C 1
ATOM 678 O O . GLN A 1 92 ? -9.070 9.580 -9.385 1.00 71.69 92 GLN A O 1
ATOM 683 N N . PRO A 1 93 ? -10.744 8.883 -8.047 1.00 62.91 93 PRO A N 1
ATOM 684 C CA . PRO A 1 93 ? -10.860 10.157 -7.352 1.00 62.91 93 PRO A CA 1
ATOM 685 C C . PRO A 1 93 ? -9.586 10.429 -6.547 1.00 62.91 93 PRO A C 1
ATOM 687 O O . PRO A 1 93 ? -9.105 9.561 -5.818 1.00 62.91 93 PRO A O 1
ATOM 690 N N . ASP A 1 94 ? -9.056 11.648 -6.641 1.00 59.75 94 ASP A N 1
ATOM 691 C CA . ASP A 1 94 ? -7.928 12.047 -5.803 1.00 59.75 94 ASP A CA 1
ATOM 692 C C . ASP A 1 94 ? -8.379 12.078 -4.330 1.00 59.75 94 ASP A C 1
ATOM 694 O O . ASP A 1 94 ? -9.431 12.626 -3.993 1.00 59.75 94 ASP A O 1
ATOM 698 N N . LEU A 1 95 ? -7.555 11.563 -3.415 1.00 49.53 95 LEU A N 1
ATOM 699 C CA . LEU A 1 95 ? -7.852 11.563 -1.971 1.00 49.53 95 LEU A CA 1
ATOM 700 C C . LEU A 1 95 ? -8.099 12.974 -1.404 1.00 49.53 95 LEU A C 1
ATOM 702 O O . LEU A 1 95 ? -8.850 13.144 -0.445 1.00 49.53 95 LEU A O 1
ATOM 706 N N . VAL A 1 96 ? -7.517 14.001 -2.034 1.00 46.91 96 VAL A N 1
ATOM 707 C CA . VAL A 1 96 ? -7.749 15.421 -1.714 1.00 46.91 96 VAL A CA 1
ATOM 708 C C . VAL A 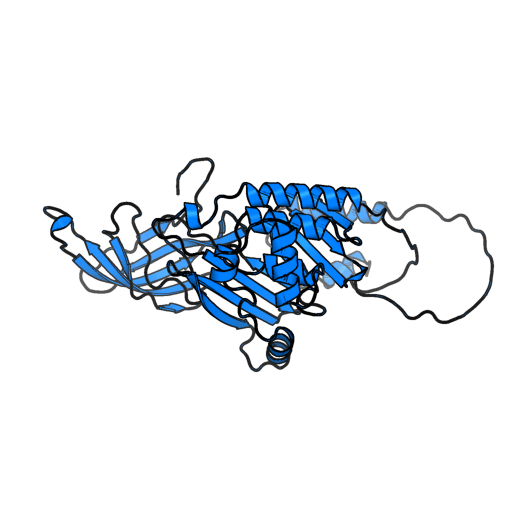1 96 ? -9.176 15.866 -2.070 1.00 46.91 96 VAL A C 1
ATOM 710 O O . VAL A 1 96 ? -9.716 16.766 -1.429 1.00 46.91 96 VAL A O 1
ATOM 713 N N . GLU A 1 97 ? -9.816 15.247 -3.062 1.00 38.56 97 GLU A N 1
ATOM 714 C CA . GLU A 1 97 ? -11.196 15.554 -3.460 1.00 38.56 97 GLU A CA 1
ATOM 715 C C . GLU A 1 97 ? -12.236 14.923 -2.515 1.00 38.56 97 GLU A C 1
ATOM 717 O O . GLU A 1 97 ? -13.346 15.442 -2.395 1.00 38.56 97 GLU A O 1
ATOM 722 N N . LEU A 1 98 ? -11.864 13.881 -1.759 1.00 42.53 98 LEU A N 1
ATOM 723 C CA . LEU A 1 98 ? -12.695 13.230 -0.728 1.00 42.53 98 LEU A CA 1
ATOM 724 C C . LEU A 1 98 ? -12.702 13.990 0.623 1.00 42.53 98 LEU A C 1
ATOM 726 O O . LEU A 1 98 ? -13.152 13.484 1.655 1.00 42.53 98 LEU A O 1
ATOM 730 N N . ALA A 1 99 ? -12.185 15.222 0.646 1.00 40.19 99 ALA A N 1
ATOM 731 C CA . ALA A 1 99 ? -11.885 15.977 1.855 1.00 40.19 99 ALA A CA 1
ATOM 732 C C . ALA A 1 99 ? -13.115 16.568 2.572 1.00 40.19 99 ALA A C 1
ATOM 734 O O . ALA A 1 99 ? -13.498 17.722 2.377 1.00 40.19 99 ALA A O 1
ATOM 735 N N . THR A 1 100 ? -13.617 15.821 3.556 1.00 36.53 100 THR A N 1
ATOM 736 C CA . THR A 1 100 ? -13.978 16.397 4.870 1.00 36.53 100 THR A CA 1
ATOM 737 C C . THR A 1 100 ? -13.178 15.797 6.034 1.00 36.53 100 THR A C 1
ATOM 739 O O . THR A 1 100 ? -13.132 16.402 7.102 1.00 36.53 100 THR A O 1
ATOM 742 N N . THR A 1 101 ? -12.499 14.660 5.831 1.00 41.94 101 THR A N 1
ATOM 743 C CA . THR A 1 101 ? -11.719 13.934 6.861 1.00 41.94 101 THR A CA 1
ATOM 744 C C . THR A 1 101 ? -10.547 13.100 6.300 1.00 41.94 101 THR A C 1
ATOM 746 O O . THR A 1 101 ? -9.911 12.373 7.061 1.00 41.94 101 THR A O 1
ATOM 749 N N . GLY A 1 102 ? -10.271 13.165 4.990 1.00 44.91 102 GLY A N 1
ATOM 750 C CA . GLY A 1 102 ? -9.424 12.197 4.278 1.00 44.91 102 GLY A CA 1
ATOM 751 C C . GLY A 1 102 ? -7.986 12.103 4.798 1.00 44.91 102 GLY A C 1
ATOM 752 O O . GLY A 1 102 ? -7.269 13.101 4.834 1.00 44.91 102 GLY A O 1
ATOM 753 N N . ARG A 1 103 ? -7.582 10.888 5.181 1.00 55.88 103 ARG A N 1
ATOM 754 C CA . ARG A 1 103 ? -6.195 10.469 5.426 1.00 55.88 103 ARG A CA 1
ATOM 755 C C . ARG A 1 103 ? -5.821 9.516 4.292 1.00 55.88 103 ARG A C 1
ATOM 757 O O . ARG A 1 103 ? -6.631 8.647 3.978 1.00 55.88 103 ARG A O 1
ATOM 764 N N . ASP A 1 104 ? -4.646 9.675 3.688 1.00 64.62 104 ASP A N 1
ATOM 765 C CA . ASP A 1 104 ? -4.116 8.639 2.789 1.00 64.62 104 ASP A CA 1
ATOM 766 C C . ASP A 1 104 ? -3.503 7.526 3.635 1.00 64.62 104 ASP A C 1
ATOM 768 O O . ASP A 1 104 ? -2.894 7.801 4.673 1.00 64.62 104 ASP A O 1
ATOM 772 N N . TYR A 1 105 ? -3.683 6.283 3.218 1.00 70.25 105 TYR A N 1
ATOM 773 C CA . TYR A 1 105 ? -3.202 5.125 3.940 1.00 70.25 105 TYR A CA 1
ATOM 774 C C . TYR A 1 105 ? -2.671 4.079 2.973 1.00 70.25 105 TYR A C 1
ATOM 776 O O . TYR A 1 105 ? -3.284 3.762 1.957 1.00 70.25 105 TYR A O 1
ATOM 784 N N . VAL A 1 106 ? -1.537 3.489 3.331 1.00 76.69 106 VAL A N 1
ATOM 785 C CA . VAL A 1 106 ? -0.948 2.375 2.590 1.00 76.69 106 VAL A CA 1
ATOM 786 C C . VAL A 1 106 ? -0.432 1.362 3.599 1.00 76.69 106 VAL A C 1
ATOM 788 O O . VAL A 1 106 ? 0.420 1.700 4.422 1.00 76.69 106 VAL A O 1
ATOM 791 N N . LEU A 1 107 ? -0.905 0.116 3.521 1.00 80.38 107 LEU A N 1
ATOM 792 C CA . LEU A 1 107 ? -0.323 -0.993 4.269 1.00 80.38 107 LEU A CA 1
ATOM 793 C C . LEU A 1 107 ? 0.522 -1.837 3.325 1.00 80.38 107 LEU A C 1
ATOM 795 O O . LEU A 1 107 ? 0.045 -2.496 2.410 1.00 80.38 107 LEU A O 1
ATOM 799 N N . ARG A 1 108 ? 1.823 -1.825 3.557 1.00 88.50 108 ARG A N 1
ATOM 800 C CA . ARG A 1 108 ? 2.798 -2.540 2.752 1.00 88.50 108 ARG A CA 1
ATOM 801 C C . ARG A 1 108 ? 3.359 -3.707 3.547 1.00 88.50 108 ARG A C 1
ATOM 803 O O . ARG A 1 108 ? 3.871 -3.514 4.643 1.00 88.50 108 ARG A O 1
ATOM 810 N N . THR A 1 109 ? 3.354 -4.902 2.972 1.00 90.50 109 THR A N 1
ATOM 811 C CA . THR A 1 109 ? 4.000 -6.080 3.560 1.00 90.50 109 THR A CA 1
ATOM 812 C C . THR A 1 109 ? 5.149 -6.549 2.669 1.00 90.50 109 THR A C 1
ATOM 814 O O . THR A 1 109 ? 4.917 -7.003 1.549 1.00 90.50 109 THR A O 1
ATOM 817 N N . ASP A 1 110 ? 6.381 -6.485 3.176 1.00 94.56 110 ASP A N 1
ATOM 818 C CA . ASP A 1 110 ? 7.582 -7.059 2.562 1.00 94.56 110 ASP A CA 1
ATOM 819 C C . ASP A 1 110 ? 7.891 -8.421 3.187 1.00 94.56 110 ASP A C 1
ATOM 821 O O . ASP A 1 110 ? 8.028 -8.533 4.405 1.00 94.56 110 ASP A O 1
ATOM 825 N N . SER A 1 111 ? 8.020 -9.468 2.375 1.00 92.62 111 SER A N 1
ATOM 826 C CA . SER A 1 111 ? 8.177 -10.840 2.865 1.00 92.62 111 SER A CA 1
ATOM 827 C C . SER A 1 111 ? 9.285 -11.616 2.163 1.00 92.62 111 SER A C 1
ATOM 829 O O . SER A 1 111 ? 9.493 -11.479 0.959 1.00 92.62 111 SER A O 1
ATOM 831 N N . ARG A 1 112 ? 9.965 -12.470 2.936 1.00 91.69 112 ARG A N 1
ATOM 832 C CA . ARG A 1 112 ? 10.926 -13.475 2.469 1.00 91.69 112 ARG A CA 1
ATOM 833 C C . ARG A 1 112 ? 10.667 -14.780 3.216 1.00 91.69 112 ARG A C 1
ATOM 835 O O . ARG A 1 112 ? 10.892 -14.876 4.423 1.00 91.69 112 ARG A O 1
ATOM 842 N N . GLY A 1 113 ? 10.182 -15.794 2.505 1.00 87.00 113 GLY A N 1
ATOM 843 C CA . GLY A 1 113 ? 9.764 -17.052 3.125 1.00 87.00 113 GLY A CA 1
ATOM 844 C C . GLY A 1 113 ? 8.646 -16.826 4.149 1.00 87.00 113 GLY A C 1
ATOM 845 O O . GLY A 1 113 ? 7.571 -16.354 3.799 1.00 87.00 113 GLY A O 1
ATOM 846 N N . GLN A 1 114 ? 8.889 -17.169 5.417 1.00 84.75 114 GLN A N 1
ATOM 847 C CA . GLN A 1 114 ? 7.919 -16.958 6.505 1.00 84.75 114 GLN A CA 1
ATOM 848 C C . GLN A 1 114 ? 8.094 -15.622 7.239 1.00 84.75 114 GLN A C 1
ATOM 850 O O . GLN A 1 114 ? 7.243 -15.266 8.055 1.00 84.75 114 GLN A O 1
ATOM 855 N N . THR A 1 115 ? 9.175 -14.895 6.962 1.00 88.75 115 THR A N 1
ATOM 856 C CA . THR A 1 115 ? 9.487 -13.611 7.588 1.00 88.75 115 THR A CA 1
ATOM 857 C C . THR A 1 115 ? 8.785 -12.487 6.841 1.00 88.75 115 THR A C 1
ATOM 859 O O . THR A 1 115 ? 8.822 -12.443 5.611 1.00 88.75 115 THR A O 1
ATOM 862 N N . ARG A 1 116 ? 8.165 -11.565 7.577 1.00 90.56 116 ARG A N 1
ATOM 863 C CA . ARG A 1 116 ? 7.438 -10.417 7.033 1.00 90.56 116 ARG A CA 1
ATOM 864 C C . ARG A 1 116 ? 7.698 -9.148 7.843 1.00 90.56 116 ARG A C 1
ATOM 866 O O . ARG A 1 116 ? 7.793 -9.192 9.069 1.00 90.56 116 ARG A O 1
ATOM 873 N N . VAL A 1 117 ? 7.793 -8.024 7.146 1.00 92.31 117 VAL A N 1
ATOM 874 C CA . VAL A 1 117 ? 7.820 -6.667 7.698 1.00 92.31 117 VAL A CA 1
ATOM 875 C C . VAL A 1 117 ? 6.595 -5.947 7.152 1.00 92.31 117 VAL A C 1
ATOM 877 O O . VAL A 1 117 ? 6.476 -5.767 5.943 1.00 92.31 117 VAL A O 1
ATOM 880 N N . ARG A 1 118 ? 5.673 -5.575 8.036 1.00 90.00 118 ARG A N 1
ATOM 881 C CA . ARG A 1 118 ? 4.480 -4.793 7.707 1.00 90.00 118 ARG A CA 1
ATOM 882 C C . ARG A 1 118 ? 4.777 -3.337 8.037 1.00 90.00 118 ARG A C 1
ATOM 884 O O . ARG A 1 118 ? 5.144 -3.042 9.172 1.00 90.00 118 ARG A O 1
ATOM 891 N N . THR A 1 119 ? 4.670 -2.461 7.050 1.00 88.81 119 THR A N 1
ATOM 892 C CA . THR A 1 119 ? 4.866 -1.018 7.171 1.00 88.81 119 THR A CA 1
ATOM 893 C C . THR A 1 119 ? 3.568 -0.327 6.804 1.00 88.81 119 THR A C 1
ATOM 895 O O . THR A 1 119 ? 3.053 -0.501 5.703 1.00 88.81 119 THR A O 1
ATOM 898 N N . GLU A 1 120 ? 3.047 0.449 7.733 1.00 82.75 120 GLU A N 1
ATOM 899 C CA . GLU A 1 120 ? 1.856 1.258 7.561 1.00 82.75 120 GLU A CA 1
ATOM 900 C C . GLU A 1 120 ? 2.267 2.712 7.378 1.00 82.75 120 GLU A C 1
ATOM 902 O O . GLU A 1 120 ? 3.057 3.235 8.164 1.00 82.75 120 GLU A O 1
ATOM 907 N N . TYR A 1 121 ? 1.726 3.355 6.351 1.00 81.19 121 TYR A N 1
ATOM 908 C CA . TYR A 1 121 ? 1.870 4.782 6.114 1.00 81.19 121 TYR A CA 1
ATOM 909 C C . TYR A 1 121 ? 0.519 5.451 6.280 1.00 81.19 121 TYR A C 1
ATOM 911 O O . TYR A 1 121 ? -0.467 4.983 5.716 1.00 81.19 121 TYR A O 1
ATOM 919 N N . VAL A 1 122 ? 0.484 6.564 7.005 1.00 77.38 122 VAL A N 1
ATOM 920 C CA . VAL A 1 122 ? -0.711 7.389 7.161 1.00 77.38 122 VAL A CA 1
ATOM 921 C C . VAL A 1 122 ? -0.360 8.840 6.896 1.00 77.38 122 VAL A C 1
ATOM 923 O O . VAL A 1 122 ? 0.413 9.430 7.647 1.00 77.38 122 VAL A O 1
ATOM 926 N N . ILE A 1 123 ? -0.949 9.433 5.865 1.00 73.56 123 ILE A N 1
ATOM 927 C CA . ILE A 1 123 ? -0.849 10.869 5.606 1.00 73.56 123 ILE A CA 1
ATOM 928 C C . ILE A 1 123 ? -2.016 11.546 6.303 1.00 73.56 123 ILE A C 1
ATOM 930 O O . ILE A 1 123 ? -3.178 11.260 6.010 1.00 73.56 123 ILE A O 1
ATOM 934 N N . ASP A 1 124 ? -1.721 12.416 7.260 1.00 68.81 124 ASP A N 1
ATOM 935 C CA . ASP A 1 124 ? -2.762 13.195 7.919 1.00 68.81 124 ASP A CA 1
ATOM 936 C C . ASP A 1 124 ? -3.224 14.398 7.078 1.00 68.81 124 ASP A C 1
ATOM 938 O O . ASP A 1 124 ? -2.686 14.701 6.015 1.00 68.81 124 ASP A O 1
ATOM 942 N N . ALA A 1 125 ? -4.242 15.110 7.565 1.00 62.97 125 ALA A N 1
ATOM 943 C CA . ALA A 1 125 ? -4.804 16.268 6.870 1.00 62.97 125 ALA A CA 1
ATOM 944 C C . ALA A 1 125 ? -3.807 17.435 6.684 1.00 62.97 125 ALA A C 1
ATOM 946 O O . ALA A 1 125 ? -4.070 18.334 5.885 1.00 62.97 125 ALA A O 1
ATOM 947 N N . SER A 1 126 ? -2.688 17.444 7.416 1.00 66.06 126 SER A N 1
ATOM 948 C CA . SER A 1 126 ? -1.604 18.424 7.266 1.00 66.06 126 SER A CA 1
ATOM 949 C C . SER A 1 126 ? -0.610 18.024 6.171 1.00 66.06 126 SER A C 1
ATOM 951 O O . SER A 1 126 ? 0.212 18.848 5.775 1.00 66.06 126 SER A O 1
ATOM 953 N N . GLY A 1 127 ? -0.691 16.787 5.670 1.00 65.94 127 GLY A N 1
ATOM 954 C CA . GLY A 1 127 ? 0.265 16.205 4.732 1.00 65.94 127 GLY A CA 1
ATOM 955 C C . GLY A 1 127 ? 1.452 15.516 5.410 1.00 65.94 127 GLY A C 1
ATOM 956 O O . GLY A 1 127 ? 2.368 15.081 4.710 1.00 65.94 127 GLY A O 1
ATOM 957 N N . ASP A 1 128 ? 1.453 15.402 6.743 1.00 75.06 128 ASP A N 1
ATOM 958 C CA . ASP A 1 128 ? 2.520 14.718 7.470 1.00 75.06 128 ASP A CA 1
ATOM 959 C C . ASP A 1 128 ? 2.342 13.201 7.355 1.00 75.06 128 ASP A C 1
ATOM 961 O O . ASP A 1 128 ? 1.246 12.669 7.560 1.00 75.06 128 ASP A O 1
ATOM 965 N N . VAL A 1 129 ? 3.435 12.498 7.038 1.00 78.25 129 VAL A N 1
ATOM 966 C CA . VAL A 1 129 ? 3.440 11.035 6.945 1.00 78.25 129 VAL A CA 1
ATOM 967 C C . VAL A 1 129 ? 3.826 10.428 8.289 1.00 78.25 129 VAL A C 1
ATOM 969 O O . VAL A 1 129 ? 4.947 10.601 8.768 1.00 78.25 129 VAL A O 1
ATOM 972 N N . HIS A 1 130 ? 2.913 9.654 8.863 1.00 82.62 130 HIS A N 1
ATOM 973 C CA . HIS A 1 130 ? 3.155 8.793 10.014 1.00 82.62 130 HIS A CA 1
ATOM 974 C C . HIS A 1 130 ? 3.454 7.385 9.515 1.00 82.62 130 HIS A C 1
ATOM 976 O O . HIS A 1 130 ? 2.716 6.860 8.685 1.00 82.62 130 HIS A O 1
ATOM 982 N N . MET A 1 131 ? 4.537 6.784 10.005 1.00 86.19 131 MET A N 1
ATOM 983 C CA . MET A 1 131 ? 4.946 5.433 9.627 1.00 86.19 131 MET A CA 1
ATOM 984 C C . MET A 1 131 ? 5.008 4.539 10.864 1.00 86.19 131 MET A C 1
ATOM 986 O O . MET A 1 131 ? 5.703 4.869 11.828 1.00 86.19 131 MET A O 1
ATOM 990 N N . GLU A 1 132 ? 4.332 3.395 10.817 1.00 86.75 132 GLU A N 1
ATOM 991 C CA . GLU A 1 132 ? 4.410 2.352 11.843 1.00 86.75 132 GLU A CA 1
ATOM 992 C C . GLU A 1 132 ? 4.907 1.038 11.228 1.00 86.75 132 GLU A C 1
ATOM 994 O O . GLU A 1 132 ? 4.608 0.727 10.076 1.00 86.75 132 GLU A O 1
ATOM 999 N N . GLN A 1 133 ? 5.709 0.272 11.974 1.00 89.19 133 GLN A N 1
ATOM 1000 C CA . GLN A 1 133 ? 6.312 -0.969 11.486 1.00 89.19 133 GLN A CA 1
ATOM 1001 C C . GLN A 1 133 ? 6.144 -2.124 12.472 1.00 89.19 133 GLN A C 1
ATOM 1003 O O . GLN A 1 133 ? 6.464 -2.004 13.655 1.00 89.19 133 GLN A O 1
ATOM 1008 N N . GLN A 1 134 ? 5.747 -3.282 11.948 1.00 88.44 134 GLN A N 1
ATOM 1009 C CA . GLN A 1 134 ? 5.655 -4.547 12.671 1.00 88.44 134 GLN A CA 1
ATOM 1010 C C . GLN A 1 134 ? 6.455 -5.637 11.952 1.00 88.44 134 GLN A C 1
ATOM 1012 O O . GLN A 1 134 ? 6.430 -5.754 10.730 1.00 88.44 134 GLN A O 1
ATOM 1017 N N . VAL A 1 135 ? 7.169 -6.461 12.720 1.00 89.31 135 VAL A N 1
ATOM 1018 C CA . VAL A 1 135 ? 8.086 -7.484 12.193 1.00 89.31 135 VAL A CA 1
ATOM 1019 C C . VAL A 1 135 ? 7.698 -8.849 12.737 1.00 89.31 135 VAL A C 1
ATOM 1021 O O . VAL A 1 135 ? 7.596 -9.025 13.953 1.00 89.31 135 VAL A O 1
ATOM 1024 N N . GLU A 1 136 ? 7.523 -9.825 11.849 1.00 83.31 136 GLU A N 1
ATOM 1025 C CA . GLU A 1 136 ? 7.118 -11.182 12.209 1.00 83.31 136 GLU A CA 1
ATOM 1026 C C . GLU A 1 136 ? 8.019 -12.239 11.542 1.00 83.31 136 GLU A C 1
ATOM 1028 O O . GLU A 1 136 ? 8.171 -12.229 10.321 1.00 83.31 136 GLU A O 1
ATOM 1033 N N . PRO A 1 137 ? 8.605 -13.179 12.311 1.00 81.19 137 PRO A N 1
ATOM 1034 C CA . PRO A 1 137 ? 8.632 -13.202 13.775 1.00 81.19 137 PRO A CA 1
ATOM 1035 C C . PRO A 1 137 ? 9.382 -11.985 14.342 1.00 81.19 137 PRO A C 1
ATOM 1037 O O . PRO A 1 137 ? 10.170 -11.355 13.633 1.00 81.19 137 PRO A O 1
ATOM 1040 N N . ALA A 1 138 ? 9.131 -11.670 15.618 1.00 73.12 138 ALA A N 1
ATOM 1041 C CA . ALA A 1 138 ? 9.646 -10.469 16.277 1.00 73.12 138 ALA A CA 1
ATOM 1042 C C . ALA A 1 138 ? 11.145 -10.233 16.015 1.00 73.12 138 ALA A C 1
ATOM 1044 O O . ALA A 1 138 ? 11.944 -11.175 15.941 1.00 73.12 138 ALA A O 1
ATOM 1045 N N . ALA A 1 139 ? 11.516 -8.955 15.890 1.00 61.59 139 ALA A N 1
ATOM 1046 C CA . ALA A 1 139 ? 12.885 -8.530 15.624 1.00 61.59 139 ALA A CA 1
ATOM 1047 C C . ALA A 1 139 ? 13.867 -9.201 16.608 1.00 61.59 139 ALA A C 1
ATOM 1049 O O . ALA A 1 139 ? 13.742 -9.056 17.824 1.00 61.59 139 ALA A O 1
ATOM 1050 N N . GLY A 1 140 ? 14.822 -9.975 16.080 1.00 57.84 140 GLY A N 1
ATOM 1051 C CA . GLY A 1 140 ? 15.782 -10.748 16.882 1.00 57.84 140 GLY A CA 1
ATOM 1052 C C . GLY A 1 140 ? 15.981 -12.198 16.433 1.00 57.84 140 GLY A C 1
ATOM 1053 O O . GLY A 1 140 ? 16.976 -12.812 16.819 1.00 57.84 140 GLY A O 1
ATOM 1054 N N . SER A 1 141 ? 15.095 -12.738 15.588 1.00 62.44 141 SER A N 1
ATOM 1055 C CA . SER A 1 141 ? 15.439 -13.899 14.755 1.00 62.44 141 SER A CA 1
ATOM 1056 C C . SER A 1 141 ? 16.439 -13.464 13.669 1.00 62.44 141 SER A C 1
ATOM 1058 O O . SER A 1 141 ? 16.371 -12.323 13.202 1.00 62.44 141 SER A O 1
ATOM 1060 N N . GLY A 1 142 ? 17.397 -14.326 13.303 1.00 76.25 142 GLY A N 1
ATOM 1061 C CA . GLY A 1 142 ? 18.433 -13.982 12.315 1.00 76.25 142 GLY A CA 1
ATOM 1062 C C . GLY A 1 142 ? 17.835 -13.487 10.995 1.00 76.25 142 GLY A C 1
ATOM 1063 O O . GLY A 1 142 ? 18.222 -12.426 10.510 1.00 76.25 142 GLY A O 1
ATOM 1064 N N . ASP A 1 143 ? 16.811 -14.191 10.512 1.00 83.81 143 ASP A N 1
ATOM 1065 C CA . ASP A 1 143 ? 16.141 -13.911 9.241 1.00 83.81 143 ASP A CA 1
ATOM 1066 C C . ASP A 1 143 ? 15.379 -12.571 9.267 1.00 83.81 143 ASP A C 1
ATOM 1068 O O . ASP A 1 143 ? 15.469 -11.791 8.320 1.00 83.81 143 ASP A O 1
ATOM 1072 N N . SER A 1 144 ? 14.696 -12.234 10.376 1.00 85.94 144 SER A N 1
ATOM 1073 C CA . SER A 1 144 ? 14.017 -10.931 10.535 1.00 85.94 144 SER A CA 1
ATOM 1074 C C . SER A 1 144 ? 15.000 -9.755 10.528 1.00 85.94 144 SER A C 1
ATOM 1076 O O . SER A 1 144 ? 14.709 -8.708 9.954 1.00 85.94 144 SER A O 1
ATOM 1078 N N . ALA A 1 145 ? 16.162 -9.904 11.174 1.00 87.25 145 ALA A N 1
ATOM 1079 C CA . ALA A 1 145 ? 17.173 -8.849 11.220 1.00 87.25 145 ALA A CA 1
ATOM 1080 C C . ALA A 1 145 ? 17.870 -8.651 9.865 1.00 87.25 145 ALA A C 1
ATOM 1082 O O . ALA A 1 145 ? 18.199 -7.521 9.498 1.00 87.25 145 ALA A O 1
ATOM 1083 N N . GLU A 1 146 ? 18.092 -9.737 9.123 1.00 89.62 146 GLU A N 1
ATOM 1084 C CA . GLU A 1 146 ? 18.657 -9.688 7.776 1.00 89.62 146 GLU A CA 1
ATOM 1085 C C . GLU A 1 146 ? 17.693 -9.027 6.789 1.00 89.62 146 GLU A C 1
ATOM 1087 O O . GLU A 1 146 ? 18.106 -8.117 6.069 1.00 89.62 146 GLU A O 1
ATOM 1092 N N . LEU A 1 147 ? 16.405 -9.394 6.831 1.00 90.88 147 LEU A N 1
ATOM 1093 C CA . LEU A 1 147 ? 15.380 -8.762 6.002 1.00 90.88 147 LEU A CA 1
ATOM 1094 C C . LEU A 1 147 ? 15.288 -7.254 6.273 1.00 90.88 147 LEU A C 1
ATOM 1096 O O . LEU A 1 147 ? 15.352 -6.468 5.336 1.00 90.88 147 LEU A O 1
ATOM 1100 N N . LEU A 1 148 ? 15.222 -6.826 7.540 1.00 91.19 148 LEU A N 1
ATOM 1101 C CA . LEU A 1 148 ? 15.199 -5.397 7.893 1.00 91.19 148 LEU A CA 1
ATOM 1102 C C . LEU A 1 148 ? 16.429 -4.641 7.381 1.00 91.19 148 LEU A C 1
ATOM 1104 O O . LEU A 1 148 ? 16.318 -3.518 6.896 1.00 91.19 148 LEU A O 1
ATOM 1108 N N . LYS A 1 149 ? 17.613 -5.251 7.485 1.00 91.44 149 LYS A N 1
ATOM 1109 C CA . LYS A 1 149 ? 18.853 -4.640 7.000 1.00 91.44 149 LYS A CA 1
ATOM 1110 C C . LYS A 1 149 ? 18.834 -4.446 5.482 1.00 91.44 149 LYS A C 1
ATOM 1112 O O . LYS A 1 149 ? 19.388 -3.460 5.004 1.00 91.44 149 LYS A O 1
ATOM 1117 N N . GLU A 1 150 ? 18.255 -5.388 4.746 1.00 92.81 150 GLU A N 1
ATOM 1118 C CA . GLU A 1 150 ? 18.150 -5.320 3.288 1.00 92.81 150 GLU A CA 1
ATOM 1119 C C . GLU A 1 150 ? 17.087 -4.324 2.824 1.00 92.81 150 GLU A C 1
ATOM 1121 O O . GLU A 1 150 ? 17.353 -3.545 1.912 1.00 92.81 150 GLU A O 1
ATOM 1126 N N . LEU A 1 151 ? 15.931 -4.293 3.496 1.00 93.00 151 LEU A N 1
ATOM 1127 C CA . LEU A 1 151 ? 14.877 -3.307 3.240 1.00 93.00 151 LEU A CA 1
ATOM 1128 C C . LEU A 1 151 ? 15.356 -1.873 3.501 1.00 93.00 151 LEU A C 1
ATOM 1130 O O . LEU A 1 151 ? 14.957 -0.956 2.784 1.00 93.00 151 LEU A O 1
ATOM 1134 N N . GLY A 1 152 ? 16.244 -1.688 4.481 1.00 92.00 152 GLY A N 1
ATOM 1135 C CA . GLY A 1 152 ? 16.840 -0.395 4.790 1.00 92.00 152 GLY A CA 1
ATOM 1136 C C . GLY A 1 152 ? 15.829 0.586 5.382 1.00 92.00 152 GLY A C 1
ATOM 1137 O O . GLY A 1 152 ? 14.980 0.209 6.188 1.00 92.00 152 GLY A O 1
ATOM 1138 N N . ASP A 1 153 ? 15.959 1.862 5.019 1.00 91.19 153 ASP A N 1
ATOM 1139 C CA . ASP A 1 153 ? 14.997 2.892 5.406 1.00 91.19 153 ASP A CA 1
ATOM 1140 C C . ASP A 1 153 ? 13.768 2.818 4.493 1.00 91.19 153 ASP A C 1
ATOM 1142 O O . ASP A 1 153 ? 13.877 2.973 3.276 1.00 91.19 153 ASP A O 1
ATOM 1146 N N . LEU A 1 154 ? 12.610 2.558 5.097 1.00 90.62 154 LEU A N 1
ATOM 1147 C CA . LEU A 1 154 ? 11.325 2.479 4.407 1.00 90.62 154 LEU A CA 1
ATOM 1148 C C . LEU A 1 154 ? 10.534 3.789 4.477 1.00 90.62 154 LEU A C 1
ATOM 1150 O O . LEU A 1 154 ? 9.402 3.835 3.995 1.00 90.62 154 LEU A O 1
ATOM 1154 N N . SER A 1 155 ? 11.113 4.852 5.039 1.00 88.56 155 SER A N 1
ATOM 1155 C CA . SER A 1 155 ? 10.517 6.185 4.994 1.00 88.56 155 SER A CA 1
ATOM 1156 C C . SER A 1 155 ? 10.324 6.630 3.534 1.00 88.56 155 SER A C 1
ATOM 1158 O O . SER A 1 155 ? 11.206 6.384 2.704 1.00 88.56 155 SER A O 1
ATOM 1160 N N . PRO A 1 156 ? 9.205 7.298 3.188 1.00 87.81 156 PRO A N 1
ATOM 1161 C CA . PRO A 1 156 ? 8.979 7.809 1.839 1.00 87.81 156 PRO A CA 1
ATOM 1162 C C . PRO A 1 156 ? 10.133 8.699 1.373 1.00 87.81 156 PRO A C 1
ATOM 1164 O O . PRO A 1 156 ? 10.417 9.733 1.976 1.00 87.81 156 PRO A O 1
ATOM 1167 N N . ALA A 1 157 ? 10.793 8.311 0.281 1.00 90.81 157 ALA A N 1
ATOM 1168 C CA . ALA A 1 157 ? 11.883 9.102 -0.290 1.00 90.81 157 ALA A CA 1
ATOM 1169 C C . ALA A 1 157 ? 11.377 10.371 -1.002 1.00 90.81 157 ALA A C 1
ATOM 1171 O O . ALA A 1 157 ? 12.129 11.329 -1.171 1.00 90.81 157 ALA A O 1
ATOM 1172 N N . ILE A 1 158 ? 10.106 10.370 -1.417 1.00 90.62 158 ILE A N 1
ATOM 1173 C CA . ILE A 1 158 ? 9.385 11.526 -1.951 1.00 90.62 158 ILE A CA 1
ATOM 1174 C C . ILE A 1 158 ? 8.289 11.871 -0.945 1.00 90.62 158 ILE A C 1
ATOM 1176 O O . ILE A 1 158 ? 7.490 11.008 -0.583 1.00 90.62 158 ILE A O 1
ATOM 1180 N N . SER A 1 159 ? 8.263 13.116 -0.475 1.00 86.62 159 SER A N 1
ATOM 1181 C CA . SER A 1 159 ? 7.261 13.569 0.487 1.00 86.62 159 SER A CA 1
ATOM 1182 C C . SER A 1 159 ? 5.916 13.873 -0.177 1.00 86.62 159 SER A C 1
ATOM 1184 O O . SER A 1 159 ? 5.841 14.216 -1.361 1.00 86.62 159 SER A O 1
ATOM 1186 N N . ALA A 1 160 ? 4.848 13.847 0.622 1.00 81.62 160 ALA A N 1
ATOM 1187 C CA . ALA A 1 160 ? 3.522 14.278 0.187 1.00 81.62 160 ALA A CA 1
ATOM 1188 C C . ALA A 1 160 ? 3.523 15.729 -0.338 1.00 81.62 160 ALA A C 1
ATOM 1190 O O . ALA A 1 160 ? 2.851 16.036 -1.318 1.00 81.62 160 ALA A O 1
ATOM 1191 N N . GLU A 1 161 ? 4.333 16.622 0.247 1.00 83.00 161 GLU A N 1
ATOM 1192 C CA . GLU A 1 161 ? 4.502 18.003 -0.231 1.00 83.00 161 GLU A CA 1
ATOM 1193 C C . GLU A 1 161 ? 5.141 18.059 -1.630 1.00 83.00 161 GLU A C 1
ATOM 1195 O O . GLU A 1 161 ? 4.708 18.827 -2.500 1.00 83.00 161 GLU A O 1
ATOM 1200 N N . GLN A 1 162 ? 6.154 17.224 -1.881 1.00 90.06 162 GLN A N 1
ATOM 1201 C CA . GLN A 1 162 ? 6.769 17.119 -3.203 1.00 90.06 162 GLN A CA 1
ATOM 1202 C C . GLN A 1 162 ? 5.751 16.618 -4.230 1.00 90.06 162 GLN A C 1
ATOM 1204 O O . GLN A 1 162 ? 5.654 17.203 -5.310 1.00 90.06 162 GLN A O 1
ATOM 1209 N N . PHE A 1 163 ? 4.935 15.612 -3.905 1.00 87.88 163 PHE A N 1
ATOM 1210 C CA . PHE A 1 163 ? 3.847 15.191 -4.791 1.00 87.88 163 PHE A CA 1
ATOM 1211 C C . PHE A 1 163 ? 2.793 16.286 -4.978 1.00 87.88 163 PHE A C 1
ATOM 1213 O O . PHE A 1 163 ? 2.402 16.568 -6.110 1.00 87.88 163 PHE A O 1
ATOM 1220 N N . ALA A 1 164 ? 2.369 16.979 -3.925 1.00 83.62 164 ALA A N 1
ATOM 1221 C CA . ALA A 1 164 ? 1.372 18.043 -4.034 1.00 83.62 164 ALA A CA 1
ATOM 1222 C C . ALA A 1 164 ? 1.803 19.149 -5.018 1.00 83.62 164 ALA A C 1
ATOM 1224 O O . ALA A 1 164 ? 0.989 19.661 -5.793 1.00 83.62 164 ALA A O 1
ATOM 1225 N N . THR A 1 165 ? 3.097 19.477 -5.031 1.00 89.31 165 THR A N 1
ATOM 1226 C CA . THR A 1 165 ? 3.668 20.554 -5.854 1.00 89.31 165 THR A CA 1
ATOM 1227 C C . THR A 1 165 ? 4.183 20.106 -7.223 1.00 89.31 165 THR A C 1
ATOM 1229 O O . THR A 1 165 ? 4.341 20.946 -8.111 1.00 89.31 165 THR A O 1
ATOM 1232 N N . THR A 1 166 ? 4.407 18.807 -7.437 1.00 92.94 166 THR A N 1
ATOM 1233 C CA . THR A 1 166 ? 4.920 18.281 -8.710 1.00 92.94 166 THR A CA 1
ATOM 1234 C C . THR A 1 166 ? 3.789 18.075 -9.725 1.00 92.94 166 THR A C 1
ATOM 1236 O O . THR A 1 166 ? 2.843 17.330 -9.453 1.00 92.94 166 THR A O 1
ATOM 1239 N N . PRO A 1 167 ? 3.860 18.680 -10.926 1.00 94.25 167 PRO A N 1
ATOM 1240 C CA . PRO A 1 167 ? 2.899 18.409 -11.992 1.00 94.25 167 PRO A CA 1
ATOM 1241 C C . PRO A 1 167 ? 2.938 16.941 -12.442 1.00 94.25 167 PRO A C 1
ATOM 1243 O O . PRO A 1 167 ? 4.013 16.386 -12.649 1.00 94.25 167 PRO A O 1
ATOM 1246 N N . GLY A 1 168 ? 1.776 16.330 -12.689 1.00 92.12 168 GLY A N 1
ATOM 1247 C CA . GLY A 1 168 ? 1.660 14.936 -13.149 1.00 92.12 168 GLY A CA 1
ATOM 1248 C C . GLY A 1 168 ? 1.982 14.719 -14.631 1.00 92.12 168 GLY A C 1
ATOM 1249 O O . GLY A 1 168 ? 1.226 14.062 -15.330 1.00 92.12 168 GLY A O 1
ATOM 1250 N N . SER A 1 169 ? 3.066 15.306 -15.147 1.00 97.25 169 SER A N 1
ATOM 1251 C CA . SER A 1 169 ? 3.558 15.006 -16.502 1.00 97.25 169 SER A CA 1
ATOM 1252 C C . SER A 1 169 ? 4.725 14.023 -16.444 1.00 97.25 169 SER A C 1
ATOM 1254 O O . SER A 1 169 ? 5.506 14.054 -15.493 1.00 97.25 169 SER A O 1
ATOM 1256 N N . THR A 1 170 ? 4.905 13.199 -17.480 1.00 98.00 170 THR A N 1
ATOM 1257 C CA . THR A 1 170 ? 6.028 12.244 -17.574 1.00 98.00 170 THR A CA 1
ATOM 1258 C C . THR A 1 170 ? 7.391 12.920 -17.436 1.00 98.00 170 THR A C 1
ATOM 1260 O O . THR A 1 170 ? 8.296 12.365 -16.819 1.00 98.00 170 THR A O 1
ATOM 1263 N N . GLN A 1 171 ? 7.538 14.146 -17.948 1.00 97.94 171 GLN A N 1
ATOM 1264 C CA . GLN A 1 171 ? 8.772 14.920 -17.827 1.00 97.94 171 GLN A CA 1
ATOM 1265 C C . GLN A 1 171 ? 9.070 15.315 -16.374 1.00 97.94 171 GLN A C 1
ATOM 1267 O O . GLN A 1 171 ? 10.188 15.108 -15.904 1.00 97.94 171 GLN A O 1
ATOM 1272 N N . GLU A 1 172 ? 8.092 15.882 -15.662 1.00 97.94 172 GLU A N 1
ATOM 1273 C CA . GLU A 1 172 ? 8.293 16.331 -14.278 1.00 97.94 172 GLU A CA 1
ATOM 1274 C C . GLU A 1 172 ? 8.421 15.155 -13.312 1.00 97.94 172 GLU A C 1
ATOM 1276 O O . GLU A 1 172 ? 9.322 15.155 -12.474 1.00 97.94 172 GLU A O 1
ATOM 1281 N N . MET A 1 173 ? 7.598 14.117 -13.479 1.00 97.88 173 MET A N 1
ATOM 1282 C CA . MET A 1 173 ? 7.703 12.901 -12.671 1.00 97.88 173 MET A CA 1
ATOM 1283 C C . MET A 1 173 ? 9.028 12.182 -12.922 1.00 97.88 173 MET A C 1
ATOM 1285 O O . MET A 1 173 ? 9.713 11.819 -11.971 1.00 97.88 173 MET A O 1
ATOM 1289 N N . GLY A 1 174 ? 9.455 12.046 -14.181 1.00 98.00 174 GLY A N 1
ATOM 1290 C CA . GLY A 1 174 ? 10.752 11.456 -14.511 1.00 98.00 174 GLY A CA 1
ATOM 1291 C C . GLY A 1 174 ? 11.925 12.232 -13.906 1.00 98.00 174 GLY A C 1
ATOM 1292 O O . GLY A 1 174 ? 12.871 11.621 -13.403 1.00 98.00 174 GLY A O 1
ATOM 1293 N N . ARG A 1 175 ? 11.851 13.572 -13.891 1.00 98.12 175 ARG A N 1
ATOM 1294 C CA . ARG A 1 175 ? 12.853 14.431 -13.243 1.00 98.12 175 ARG A CA 1
ATOM 1295 C C . ARG A 1 175 ? 12.882 14.217 -11.731 1.00 98.12 175 ARG A C 1
ATOM 1297 O O . ARG A 1 175 ? 13.957 13.957 -11.204 1.00 98.12 175 ARG A O 1
ATOM 1304 N N . LEU A 1 176 ? 11.729 14.279 -11.062 1.00 97.81 176 LEU A N 1
ATOM 1305 C CA . LEU A 1 176 ? 11.619 14.057 -9.617 1.00 97.81 176 LEU A CA 1
ATOM 1306 C C . LEU A 1 176 ? 12.186 12.687 -9.220 1.00 97.81 176 LEU A C 1
ATOM 1308 O O . LEU A 1 176 ? 13.019 12.599 -8.326 1.00 97.81 176 LEU A O 1
ATOM 1312 N N . ILE A 1 177 ? 11.790 11.626 -9.926 1.00 98.06 177 ILE A N 1
ATOM 1313 C CA . ILE A 1 177 ? 12.229 10.250 -9.648 1.00 98.06 177 ILE A CA 1
ATOM 1314 C C . ILE A 1 177 ? 13.741 10.109 -9.863 1.00 98.06 177 ILE A C 1
ATOM 1316 O O . ILE A 1 177 ? 14.426 9.540 -9.017 1.00 98.06 177 ILE A O 1
ATOM 1320 N N . THR A 1 178 ? 14.284 10.690 -10.936 1.00 98.19 178 THR A N 1
ATOM 1321 C CA . THR A 1 178 ? 15.733 10.671 -11.195 1.00 98.19 178 THR A CA 1
ATOM 1322 C C . THR A 1 178 ? 16.515 11.459 -10.143 1.00 98.19 178 THR A C 1
ATOM 1324 O O . THR A 1 178 ? 17.585 11.025 -9.728 1.00 98.19 178 THR A O 1
ATOM 1327 N N . GLU A 1 179 ? 16.006 12.607 -9.693 1.00 97.75 179 GLU A N 1
ATOM 1328 C CA . GLU A 1 179 ? 16.634 13.402 -8.629 1.00 97.75 179 GLU A CA 1
ATOM 1329 C C . GLU A 1 179 ? 16.634 12.658 -7.286 1.00 97.75 179 GLU A C 1
ATOM 1331 O O . GLU A 1 179 ? 17.623 12.728 -6.556 1.00 97.75 179 GLU A O 1
ATOM 1336 N N . THR A 1 180 ? 15.566 11.915 -6.983 1.00 97.12 180 THR A N 1
ATOM 1337 C CA . THR A 1 180 ? 15.427 11.158 -5.731 1.00 97.12 180 THR A CA 1
ATOM 1338 C C . THR A 1 180 ? 16.232 9.859 -5.727 1.00 97.12 180 THR A C 1
ATOM 1340 O O . THR A 1 180 ? 16.933 9.572 -4.758 1.00 97.12 180 THR A O 1
ATOM 1343 N N . TYR A 1 181 ? 16.141 9.058 -6.791 1.00 95.94 181 TYR A N 1
ATOM 1344 C CA . TYR A 1 181 ? 16.703 7.701 -6.832 1.00 95.94 181 TYR A CA 1
ATOM 1345 C C . TYR A 1 181 ? 17.994 7.585 -7.654 1.00 95.94 181 TYR A C 1
ATOM 1347 O O . TYR A 1 181 ? 18.679 6.568 -7.577 1.00 95.94 181 TYR A O 1
ATOM 1355 N N . GLY A 1 182 ? 18.358 8.618 -8.418 1.00 97.75 182 GLY A N 1
ATOM 1356 C CA . GLY A 1 182 ? 19.526 8.634 -9.305 1.00 97.75 182 GLY A CA 1
ATOM 1357 C C . GLY A 1 182 ? 19.266 8.088 -10.713 1.00 97.75 182 GLY A C 1
ATOM 1358 O O . GLY A 1 182 ? 20.122 8.234 -11.587 1.00 97.75 182 GLY A O 1
ATOM 1359 N N . ASP A 1 183 ? 18.093 7.498 -10.955 1.00 96.88 183 ASP A N 1
ATOM 1360 C CA . ASP A 1 183 ? 17.653 6.970 -12.245 1.00 96.88 183 ASP A CA 1
ATOM 1361 C C . ASP A 1 183 ? 16.116 6.958 -12.363 1.00 96.88 183 ASP A C 1
ATOM 1363 O O . ASP A 1 183 ? 15.401 7.200 -11.393 1.00 96.88 183 ASP A O 1
ATOM 1367 N N . ALA A 1 184 ? 15.616 6.647 -13.561 1.00 95.50 184 ALA A N 1
ATOM 1368 C CA . ALA A 1 184 ? 14.202 6.379 -13.836 1.00 95.50 184 ALA A CA 1
ATOM 1369 C C . ALA A 1 184 ? 13.994 4.927 -14.313 1.00 95.50 184 ALA A C 1
ATOM 1371 O O . ALA A 1 184 ? 13.271 4.667 -15.275 1.00 95.50 184 ALA A O 1
ATOM 1372 N N . SER A 1 185 ? 14.688 3.977 -13.678 1.00 97.19 185 SER A N 1
ATOM 1373 C CA . SER A 1 185 ? 14.527 2.543 -13.941 1.00 97.19 185 SER A CA 1
ATOM 1374 C C . SER A 1 185 ? 13.144 2.043 -13.515 1.00 97.19 185 SER A C 1
ATOM 1376 O O . SER A 1 185 ? 12.468 2.668 -12.696 1.00 97.19 185 SER A O 1
ATOM 1378 N N . ALA A 1 186 ? 12.744 0.863 -13.997 1.00 97.19 186 ALA A N 1
ATOM 1379 C CA . ALA A 1 186 ? 11.495 0.228 -13.576 1.00 97.19 186 ALA A CA 1
ATOM 1380 C C . ALA A 1 186 ? 11.400 0.082 -12.048 1.00 97.19 186 ALA A C 1
ATOM 1382 O O . ALA A 1 186 ? 10.336 0.288 -11.473 1.00 97.19 186 ALA A O 1
ATOM 1383 N N . ARG A 1 187 ? 12.523 -0.187 -11.369 1.00 96.81 187 ARG A N 1
ATOM 1384 C CA . ARG A 1 187 ? 12.583 -0.265 -9.903 1.00 96.81 187 ARG A CA 1
ATOM 1385 C C . ARG A 1 187 ? 12.270 1.079 -9.245 1.00 96.81 187 ARG A C 1
ATOM 1387 O O . ARG A 1 187 ? 11.491 1.111 -8.299 1.00 96.81 187 ARG A O 1
ATOM 1394 N N . SER A 1 188 ? 12.839 2.176 -9.736 1.00 97.31 188 SER A N 1
ATOM 1395 C CA . SER A 1 188 ? 12.588 3.523 -9.199 1.00 97.31 188 SER A CA 1
ATOM 1396 C C . SER A 1 188 ? 11.150 3.984 -9.462 1.00 97.31 188 SER A C 1
ATOM 1398 O O . SER A 1 188 ? 10.508 4.554 -8.578 1.00 97.31 188 SER A O 1
ATOM 1400 N N . LEU A 1 189 ? 10.602 3.661 -10.638 1.00 98.00 189 LEU A N 1
ATOM 1401 C CA . LEU A 1 189 ? 9.201 3.921 -10.979 1.00 98.00 189 LEU A CA 1
ATOM 1402 C C . LEU A 1 189 ? 8.242 3.139 -10.063 1.00 98.00 189 LEU A C 1
ATOM 1404 O O . LEU A 1 189 ? 7.360 3.735 -9.452 1.00 98.00 189 LEU A O 1
ATOM 1408 N N . LEU A 1 190 ? 8.452 1.829 -9.891 1.00 96.88 190 LEU A N 1
ATOM 1409 C CA . LEU A 1 190 ? 7.617 0.994 -9.019 1.00 96.88 190 LEU A CA 1
ATOM 1410 C C . LEU A 1 190 ? 7.738 1.385 -7.542 1.00 96.88 190 LEU A C 1
ATOM 1412 O O . LEU A 1 190 ? 6.727 1.456 -6.856 1.00 96.88 190 LEU A O 1
ATOM 1416 N N . LYS A 1 191 ? 8.941 1.710 -7.046 1.00 94.56 191 LYS A N 1
ATOM 1417 C CA . LYS A 1 191 ? 9.110 2.258 -5.685 1.00 94.56 191 LYS A CA 1
ATOM 1418 C C . LYS A 1 191 ? 8.296 3.534 -5.481 1.00 94.56 191 LYS A C 1
ATOM 1420 O O . LYS A 1 191 ? 7.737 3.734 -4.408 1.00 94.56 191 LYS A O 1
ATOM 1425 N N . THR A 1 192 ? 8.203 4.370 -6.512 1.00 94.94 192 THR A N 1
ATOM 1426 C CA . THR A 1 192 ? 7.397 5.593 -6.464 1.00 94.94 192 THR A CA 1
ATOM 1427 C C . THR A 1 192 ? 5.899 5.286 -6.411 1.00 94.94 192 THR A C 1
ATOM 1429 O O . THR A 1 192 ? 5.204 5.916 -5.628 1.00 94.94 192 THR A O 1
ATOM 1432 N N . LEU A 1 193 ? 5.412 4.282 -7.152 1.00 92.06 193 LEU A N 1
ATOM 1433 C CA . LEU A 1 193 ? 4.015 3.815 -7.062 1.00 92.06 193 LEU A CA 1
ATOM 1434 C C . LEU A 1 193 ? 3.660 3.208 -5.696 1.00 92.06 193 LEU A C 1
ATOM 1436 O O . LEU A 1 193 ? 2.494 3.165 -5.334 1.00 92.06 193 LEU A O 1
ATOM 1440 N N . LEU A 1 194 ? 4.651 2.744 -4.929 1.00 88.19 194 LEU A N 1
ATOM 1441 C CA . LEU A 1 194 ? 4.464 2.290 -3.545 1.00 88.19 194 LEU A CA 1
ATOM 1442 C C . LEU A 1 194 ? 4.542 3.429 -2.514 1.00 88.19 194 LEU A C 1
ATOM 1444 O O . LEU A 1 194 ? 4.481 3.164 -1.313 1.00 88.19 194 LEU A O 1
ATOM 1448 N N . THR A 1 195 ? 4.760 4.672 -2.952 1.00 86.56 195 THR A N 1
ATOM 1449 C CA . THR A 1 195 ? 4.901 5.823 -2.056 1.00 86.56 195 THR A CA 1
ATOM 1450 C C . THR A 1 195 ? 3.531 6.471 -1.831 1.00 86.56 195 THR A C 1
ATOM 1452 O O . THR A 1 195 ? 2.864 6.799 -2.811 1.00 86.56 195 THR A O 1
ATOM 1455 N N . PRO A 1 196 ? 3.106 6.689 -0.573 1.00 80.25 196 PRO A N 1
ATOM 1456 C CA . PRO A 1 196 ? 1.821 7.319 -0.286 1.00 80.25 196 PRO A CA 1
ATOM 1457 C C . PRO A 1 196 ? 1.808 8.787 -0.756 1.00 80.25 196 PRO A C 1
ATOM 1459 O O . PRO A 1 196 ? 2.852 9.441 -0.846 1.00 80.25 196 PRO A O 1
ATOM 1462 N N . GLY A 1 197 ? 0.621 9.328 -1.010 1.00 77.06 197 GLY A N 1
ATOM 1463 C CA . GLY A 1 197 ? 0.384 10.730 -1.364 1.00 77.06 197 GLY A CA 1
ATOM 1464 C C . GLY A 1 197 ? 0.460 11.022 -2.857 1.00 77.06 197 GLY A C 1
ATOM 1465 O O . GLY A 1 197 ? 0.408 12.189 -3.259 1.00 77.06 197 GLY A O 1
ATOM 1466 N N . ILE A 1 198 ? 0.596 9.983 -3.678 1.00 83.00 198 ILE A N 1
ATOM 1467 C CA . ILE A 1 198 ? 0.560 10.108 -5.126 1.00 83.00 198 ILE A CA 1
ATOM 1468 C C . ILE A 1 198 ? -0.880 10.319 -5.613 1.00 83.00 198 ILE A C 1
ATOM 1470 O O . ILE A 1 198 ? -1.832 9.760 -5.078 1.00 83.00 198 ILE A O 1
ATOM 1474 N N . ARG A 1 199 ? -1.047 11.174 -6.623 1.00 84.06 199 ARG A N 1
ATOM 1475 C CA . ARG A 1 199 ? -2.346 11.448 -7.262 1.00 84.06 199 ARG A CA 1
ATOM 1476 C C . ARG A 1 199 ? -2.540 10.618 -8.519 1.00 84.06 199 ARG A C 1
ATOM 1478 O O . ARG A 1 199 ? -1.552 10.301 -9.186 1.00 84.06 199 ARG A O 1
ATOM 1485 N N . GLY A 1 200 ? -3.785 10.406 -8.943 1.00 85.69 200 GLY A N 1
ATOM 1486 C CA . GLY A 1 200 ? -4.090 9.600 -10.134 1.00 85.69 200 GLY A CA 1
ATOM 1487 C C . GLY A 1 200 ? -3.372 10.098 -11.399 1.00 85.69 200 GLY A C 1
ATOM 1488 O O . GLY A 1 200 ? -2.821 9.316 -12.175 1.00 85.69 200 GLY A O 1
ATOM 1489 N N . ILE A 1 201 ? -3.262 11.422 -11.575 1.00 89.00 201 ILE A N 1
ATOM 1490 C CA . ILE A 1 201 ? -2.520 12.024 -12.700 1.00 89.00 201 ILE A CA 1
ATOM 1491 C C . ILE A 1 201 ? -1.008 11.744 -12.649 1.00 89.00 201 ILE A C 1
ATOM 1493 O O . ILE A 1 201 ? -0.340 11.675 -13.680 1.00 89.00 201 ILE A O 1
ATOM 1497 N N . GLN A 1 202 ? -0.446 11.583 -11.453 1.00 94.38 202 GLN A N 1
ATOM 1498 C CA . GLN A 1 202 ? 0.968 11.265 -11.255 1.00 94.38 202 GLN A CA 1
ATOM 1499 C C . GLN A 1 202 ? 1.222 9.772 -11.428 1.00 94.38 202 GLN A C 1
ATOM 1501 O O . GLN A 1 202 ? 2.183 9.413 -12.104 1.00 94.38 202 GLN A O 1
ATOM 1506 N N . GLU A 1 203 ? 0.346 8.915 -10.898 1.00 93.38 203 GLU A N 1
ATOM 1507 C CA . GLU A 1 203 ? 0.379 7.471 -11.153 1.00 93.38 203 GLU A CA 1
ATOM 1508 C C . GLU A 1 203 ? 0.333 7.185 -12.654 1.00 93.38 203 GLU A C 1
ATOM 1510 O O . GLU A 1 203 ? 1.166 6.437 -13.169 1.00 93.38 203 GLU A O 1
ATOM 1515 N N . LYS A 1 204 ? -0.555 7.871 -13.385 1.00 95.75 204 LYS A N 1
ATOM 1516 C CA . LYS A 1 204 ? -0.612 7.813 -14.849 1.00 95.75 204 LYS A CA 1
ATOM 1517 C C . LYS A 1 204 ? 0.729 8.120 -15.496 1.00 95.75 204 LYS A C 1
ATOM 1519 O O . LYS A 1 204 ? 1.208 7.333 -16.310 1.00 95.75 204 LYS A O 1
ATOM 1524 N N . ALA A 1 205 ? 1.357 9.235 -15.130 1.00 98.19 205 ALA A N 1
ATOM 1525 C CA . ALA A 1 205 ? 2.657 9.606 -15.677 1.00 98.19 205 ALA A CA 1
ATOM 1526 C C . ALA A 1 205 ? 3.739 8.553 -15.374 1.00 98.19 205 ALA A C 1
ATOM 1528 O O . ALA A 1 205 ? 4.599 8.297 -16.217 1.00 98.19 205 ALA A O 1
ATOM 1529 N N . ILE A 1 206 ? 3.702 7.912 -14.203 1.00 98.31 206 ILE A N 1
ATOM 1530 C CA . ILE A 1 206 ? 4.646 6.842 -13.859 1.00 98.31 206 ILE A CA 1
ATOM 1531 C C . ILE A 1 206 ? 4.384 5.579 -14.683 1.00 98.31 206 ILE A C 1
ATOM 1533 O O . ILE A 1 206 ? 5.339 4.988 -15.188 1.00 98.31 206 ILE A O 1
ATOM 1537 N N . TYR A 1 207 ? 3.127 5.184 -14.882 1.00 98.31 207 TYR A N 1
ATOM 1538 C CA . TYR A 1 207 ? 2.792 4.055 -15.751 1.00 98.31 207 TYR A CA 1
ATOM 1539 C C . TYR A 1 207 ? 3.142 4.315 -17.216 1.00 98.31 207 TYR A C 1
ATOM 1541 O O . TYR A 1 207 ? 3.644 3.416 -17.885 1.00 98.31 207 TYR A O 1
ATOM 1549 N N . GLU A 1 208 ? 2.959 5.538 -17.714 1.00 98.50 208 GLU A N 1
ATOM 1550 C CA . GLU A 1 208 ? 3.405 5.936 -19.054 1.00 98.50 208 GLU A CA 1
ATOM 1551 C C . GLU A 1 208 ? 4.933 5.844 -19.196 1.00 98.50 208 GLU A C 1
ATOM 1553 O O . GLU A 1 208 ? 5.429 5.350 -20.213 1.00 98.50 208 GLU A O 1
ATOM 1558 N N . LEU A 1 209 ? 5.689 6.258 -18.170 1.00 98.50 209 LEU A N 1
ATOM 1559 C CA . LEU A 1 209 ? 7.141 6.063 -18.119 1.00 98.50 209 LEU A CA 1
ATOM 1560 C C . LEU A 1 209 ? 7.498 4.571 -18.100 1.00 98.50 209 LEU A C 1
ATOM 1562 O O . LEU A 1 209 ? 8.341 4.146 -18.886 1.00 98.50 209 LEU A O 1
ATOM 1566 N N . LEU A 1 210 ? 6.828 3.762 -17.276 1.00 98.06 210 LEU A N 1
ATOM 1567 C CA . LEU A 1 210 ? 7.073 2.321 -17.160 1.00 98.06 210 LEU A CA 1
ATOM 1568 C C . LEU A 1 210 ? 6.770 1.582 -18.471 1.00 98.06 210 LEU A C 1
ATOM 1570 O O . LEU A 1 210 ? 7.550 0.729 -18.888 1.00 98.06 210 LEU A O 1
ATOM 1574 N N . ALA A 1 211 ? 5.688 1.959 -19.155 1.00 97.62 211 ALA A N 1
ATOM 1575 C CA . ALA A 1 211 ? 5.292 1.446 -20.466 1.00 97.62 211 ALA A CA 1
ATOM 1576 C C . ALA A 1 211 ? 6.263 1.847 -21.588 1.00 97.62 211 ALA A C 1
ATOM 1578 O O . ALA A 1 211 ? 6.296 1.201 -22.637 1.00 97.62 211 ALA A O 1
ATOM 1579 N N . SER A 1 212 ? 7.032 2.924 -21.392 1.00 97.19 212 SER A N 1
ATOM 1580 C CA . SER A 1 212 ? 8.063 3.364 -22.336 1.00 97.19 212 SER A CA 1
ATOM 1581 C C . SER A 1 212 ? 9.382 2.599 -22.202 1.00 97.19 212 SER A C 1
ATOM 1583 O O . SER A 1 212 ? 10.214 2.680 -23.105 1.00 97.19 212 SER A O 1
ATOM 1585 N N . LEU A 1 213 ? 9.572 1.863 -21.100 1.00 96.38 213 LEU A N 1
ATOM 1586 C CA . LEU A 1 213 ? 10.748 1.026 -20.890 1.00 96.38 213 LEU A CA 1
ATOM 1587 C C . LEU A 1 213 ? 10.634 -0.284 -21.675 1.00 96.38 213 LEU A C 1
ATOM 1589 O O . LEU A 1 213 ? 9.578 -0.921 -21.714 1.00 96.38 213 LEU A O 1
ATOM 1593 N N . ASP A 1 214 ? 11.761 -0.728 -22.222 1.00 94.19 214 ASP A N 1
ATOM 1594 C CA . ASP A 1 214 ? 11.901 -2.077 -22.764 1.00 94.19 214 ASP A CA 1
ATOM 1595 C C . ASP A 1 214 ? 11.845 -3.131 -21.638 1.00 94.19 214 ASP A C 1
ATOM 1597 O O . ASP A 1 214 ? 11.937 -2.810 -20.446 1.00 94.19 214 ASP A O 1
ATOM 1601 N N . GLY A 1 215 ? 11.679 -4.402 -22.013 1.00 91.69 215 GLY A N 1
ATOM 1602 C CA . GLY A 1 215 ? 11.750 -5.540 -21.090 1.00 91.69 215 GLY A CA 1
ATOM 1603 C C . GLY A 1 215 ? 10.481 -5.816 -20.280 1.00 91.69 215 GLY A C 1
ATOM 1604 O O . GLY A 1 215 ? 10.535 -6.611 -19.352 1.00 91.69 215 GLY A O 1
ATOM 1605 N N . ASN A 1 216 ? 9.353 -5.171 -20.594 1.00 94.69 216 ASN A N 1
ATOM 1606 C CA . ASN A 1 216 ? 8.048 -5.547 -20.044 1.00 94.69 216 ASN A CA 1
ATOM 1607 C C . ASN A 1 216 ? 7.442 -6.687 -20.868 1.00 94.69 216 ASN A C 1
ATOM 1609 O O . ASN A 1 216 ? 7.188 -6.496 -22.056 1.00 94.69 216 ASN A O 1
ATOM 1613 N N . ASP A 1 217 ? 7.117 -7.811 -20.235 1.00 90.75 217 ASP A N 1
ATOM 1614 C CA . ASP A 1 217 ? 6.351 -8.896 -20.848 1.00 90.75 217 ASP A CA 1
ATOM 1615 C C . ASP A 1 217 ? 5.110 -9.227 -20.009 1.00 90.75 217 ASP A C 1
ATOM 1617 O O . ASP A 1 217 ? 5.163 -9.331 -18.783 1.00 90.75 217 ASP A O 1
ATOM 1621 N N . LEU A 1 218 ? 3.965 -9.391 -20.678 1.00 89.44 218 LEU A N 1
ATOM 1622 C CA . LEU A 1 218 ? 2.705 -9.755 -20.034 1.00 89.44 218 LEU A CA 1
ATOM 1623 C C . LEU A 1 218 ? 2.682 -11.265 -19.783 1.00 89.44 218 LEU A C 1
ATOM 1625 O O . LEU A 1 218 ? 2.624 -12.054 -20.728 1.00 89.44 218 LEU A O 1
ATOM 1629 N N . ALA A 1 219 ? 2.699 -11.657 -18.512 1.00 79.62 219 ALA A N 1
ATOM 1630 C CA . ALA A 1 219 ? 2.696 -13.057 -18.101 1.00 79.62 219 ALA A CA 1
ATOM 1631 C C . ALA A 1 219 ? 1.281 -13.619 -17.945 1.00 79.62 219 ALA A C 1
ATOM 1633 O O . ALA A 1 219 ? 1.014 -14.757 -18.331 1.00 79.62 219 ALA A O 1
ATOM 1634 N N . GLN A 1 220 ? 0.363 -12.825 -17.391 1.00 75.25 220 GLN A N 1
ATOM 1635 C CA . GLN A 1 220 ? -1.017 -13.240 -17.174 1.00 75.25 220 GLN A CA 1
ATOM 1636 C C . GLN A 1 220 ? -1.973 -12.049 -17.229 1.00 75.25 220 GLN A C 1
ATOM 1638 O O . GLN A 1 220 ? -1.676 -10.956 -16.751 1.00 75.25 220 GLN A O 1
ATOM 1643 N N . LYS A 1 221 ? -3.160 -12.308 -17.779 1.00 68.38 221 LYS A N 1
ATOM 1644 C CA . LYS A 1 221 ? -4.318 -11.417 -17.745 1.00 68.38 221 LYS A CA 1
ATOM 1645 C C . LYS A 1 221 ? -5.514 -12.207 -17.226 1.00 68.38 221 LYS A C 1
ATOM 1647 O O . LYS A 1 221 ? -6.246 -12.810 -18.009 1.00 68.38 221 LYS A O 1
ATOM 1652 N N . ASN A 1 222 ? -5.678 -12.266 -15.907 1.00 57.31 222 ASN A N 1
ATOM 1653 C CA . ASN A 1 222 ? -6.785 -12.987 -15.280 1.00 57.31 222 ASN A CA 1
ATOM 1654 C C . ASN A 1 222 ? -7.835 -12.001 -14.776 1.00 57.31 222 ASN A C 1
ATOM 1656 O O . ASN A 1 222 ? -7.811 -11.670 -13.597 1.00 57.31 222 ASN A O 1
ATOM 1660 N N . GLY A 1 223 ? -8.716 -11.545 -15.677 1.00 57.94 223 GLY A N 1
ATOM 1661 C CA . GLY A 1 223 ? -9.924 -10.749 -15.400 1.00 57.94 223 GLY A CA 1
ATOM 1662 C C . GLY A 1 223 ? -9.693 -9.382 -14.744 1.00 57.94 223 GLY A C 1
ATOM 1663 O O . GLY A 1 223 ? -10.019 -8.356 -15.330 1.00 57.94 223 GLY A O 1
ATOM 1664 N N . GLU A 1 224 ? -9.116 -9.391 -13.551 1.00 72.75 224 GLU A N 1
ATOM 1665 C CA . GLU A 1 224 ? -8.882 -8.275 -12.645 1.00 72.75 224 GLU A CA 1
ATOM 1666 C C . GLU A 1 224 ? -7.389 -8.035 -12.365 1.00 72.75 224 GLU A C 1
ATOM 1668 O O . GLU A 1 224 ? -7.005 -6.894 -12.136 1.00 72.75 224 GLU A O 1
ATOM 1673 N N . ILE A 1 225 ? -6.527 -9.059 -12.442 1.00 76.19 225 ILE A N 1
ATOM 1674 C CA . ILE A 1 225 ? -5.085 -8.923 -12.166 1.00 76.19 225 ILE A CA 1
ATOM 1675 C C . ILE A 1 225 ? -4.268 -9.026 -13.460 1.00 76.19 225 ILE A C 1
ATOM 1677 O O . ILE A 1 225 ? -4.437 -9.956 -14.262 1.00 76.19 225 ILE A O 1
ATOM 1681 N N . LEU A 1 226 ? -3.368 -8.059 -13.641 1.00 80.88 226 LEU A N 1
ATOM 1682 C CA . LEU A 1 226 ? -2.397 -7.966 -14.728 1.00 80.88 226 LEU A CA 1
ATOM 1683 C C . LEU A 1 226 ? -0.999 -8.235 -14.177 1.00 80.88 226 LEU A C 1
ATOM 1685 O O . LEU A 1 226 ? -0.505 -7.442 -13.382 1.00 80.88 226 LEU A O 1
ATOM 1689 N N . SER A 1 227 ? -0.357 -9.309 -14.630 1.00 88.38 227 SER A N 1
ATOM 1690 C CA . SER A 1 227 ? 0.985 -9.693 -14.178 1.00 88.38 227 SER A CA 1
ATOM 1691 C C . SER A 1 227 ? 2.029 -9.364 -15.238 1.00 88.38 227 SER A C 1
ATOM 1693 O O . SER A 1 227 ? 2.003 -9.935 -16.333 1.00 88.38 227 SER A O 1
ATOM 1695 N N . ILE A 1 228 ? 2.966 -8.479 -14.910 1.00 92.56 228 ILE A N 1
ATOM 1696 C CA . ILE A 1 228 ? 4.094 -8.100 -15.765 1.00 92.56 228 ILE A CA 1
ATOM 1697 C C . ILE A 1 228 ? 5.378 -8.718 -15.217 1.00 92.56 228 ILE A C 1
ATOM 1699 O O . ILE A 1 228 ? 5.671 -8.626 -14.025 1.00 92.56 228 ILE A O 1
ATOM 1703 N N . ILE A 1 229 ? 6.168 -9.323 -16.098 1.00 92.19 229 ILE A N 1
ATOM 1704 C CA . ILE A 1 229 ? 7.500 -9.846 -15.793 1.00 92.19 229 ILE A CA 1
ATOM 1705 C C . ILE A 1 229 ? 8.535 -9.007 -16.538 1.00 92.19 229 ILE A C 1
ATOM 1707 O O . ILE A 1 229 ? 8.333 -8.621 -17.689 1.00 92.19 229 ILE A O 1
ATOM 1711 N N . ARG A 1 230 ? 9.645 -8.727 -15.857 1.00 93.81 230 ARG A N 1
ATOM 1712 C CA . ARG A 1 230 ? 10.831 -8.060 -16.388 1.00 93.81 230 ARG A CA 1
ATOM 1713 C C . ARG A 1 230 ? 12.050 -8.923 -16.078 1.00 93.81 230 ARG A C 1
ATOM 1715 O O . ARG A 1 230 ? 12.679 -8.768 -15.032 1.00 93.81 230 ARG A O 1
ATOM 1722 N N . GLU A 1 231 ? 12.354 -9.868 -16.970 1.00 89.00 231 GLU A N 1
ATOM 1723 C CA . GLU A 1 231 ? 13.431 -10.851 -16.756 1.00 89.00 231 GLU A CA 1
ATOM 1724 C C . GLU A 1 231 ? 14.800 -10.182 -16.580 1.00 89.00 231 GLU A C 1
ATOM 1726 O O . GLU A 1 231 ? 15.556 -10.562 -15.690 1.00 89.00 231 GLU A O 1
ATOM 1731 N N . GLU A 1 232 ? 15.096 -9.151 -17.380 1.00 89.06 232 GLU A N 1
ATOM 1732 C CA . GLU A 1 232 ? 16.369 -8.415 -17.321 1.00 89.06 232 GLU A CA 1
ATOM 1733 C C . GLU A 1 232 ? 16.586 -7.697 -15.981 1.00 89.06 232 GLU A C 1
ATOM 1735 O O . GLU A 1 232 ? 17.727 -7.502 -15.564 1.00 89.06 232 GLU A O 1
ATOM 1740 N N . ASP A 1 233 ? 15.498 -7.336 -15.298 1.00 90.88 233 ASP A N 1
ATOM 1741 C CA . ASP A 1 233 ? 15.528 -6.639 -14.012 1.00 90.88 233 ASP A CA 1
ATOM 1742 C C . ASP A 1 233 ? 15.375 -7.581 -12.809 1.00 90.88 233 ASP A C 1
ATOM 1744 O O . ASP A 1 233 ? 15.388 -7.101 -11.670 1.00 90.88 233 ASP A O 1
ATOM 1748 N N . GLU A 1 234 ? 15.200 -8.889 -13.041 1.00 92.75 234 GLU A N 1
ATOM 1749 C CA . GLU A 1 234 ? 14.845 -9.889 -12.020 1.00 92.75 234 GLU A CA 1
ATOM 1750 C C . GLU A 1 234 ? 13.641 -9.432 -11.176 1.00 92.75 234 GLU A C 1
ATOM 1752 O O . GLU A 1 234 ? 13.662 -9.424 -9.942 1.00 92.75 234 GLU A O 1
ATOM 1757 N N . LEU A 1 235 ? 12.600 -8.966 -11.867 1.00 92.38 235 LEU A N 1
ATOM 1758 C CA . LEU A 1 235 ? 11.470 -8.255 -11.281 1.00 92.38 235 LEU A CA 1
ATOM 1759 C C . LEU A 1 235 ? 10.161 -8.744 -11.905 1.00 92.38 235 LEU A C 1
ATOM 1761 O O . LEU A 1 235 ? 10.072 -8.985 -13.107 1.00 92.38 235 LEU A O 1
ATOM 1765 N N . SER A 1 236 ? 9.112 -8.837 -11.099 1.00 95.06 236 SER A N 1
ATOM 1766 C CA . SER A 1 236 ? 7.739 -8.926 -11.603 1.00 95.06 236 SER A CA 1
ATOM 1767 C C . SER A 1 236 ? 6.808 -8.107 -10.731 1.00 95.06 236 SER A C 1
ATOM 1769 O O . SER A 1 236 ? 7.149 -7.772 -9.592 1.00 95.06 236 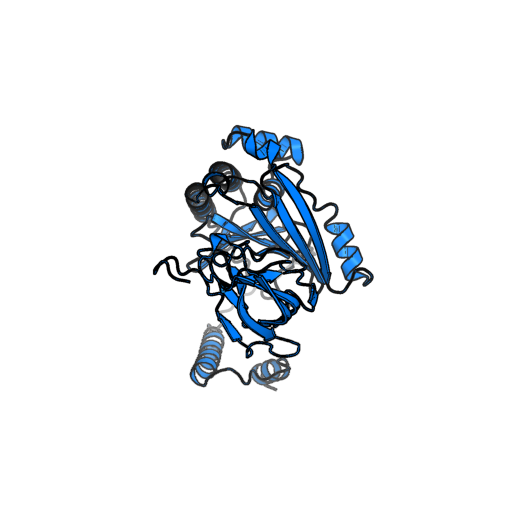SER A O 1
ATOM 1771 N N . PHE A 1 237 ? 5.659 -7.736 -11.274 1.00 95.06 237 PHE A N 1
ATOM 1772 C CA . PHE A 1 237 ? 4.671 -6.962 -10.548 1.00 95.06 237 PHE A CA 1
ATOM 1773 C C . PHE A 1 237 ? 3.262 -7.203 -11.067 1.00 95.06 237 PHE A C 1
ATOM 1775 O O . PHE A 1 237 ? 3.058 -7.535 -12.235 1.00 95.06 237 PHE A O 1
ATOM 1782 N N . ASP A 1 238 ? 2.300 -7.006 -10.176 1.00 89.56 238 ASP A N 1
ATOM 1783 C CA . ASP A 1 238 ? 0.886 -7.199 -10.434 1.00 89.56 238 ASP A CA 1
ATOM 1784 C C . ASP A 1 238 ? 0.121 -5.906 -10.220 1.00 89.56 238 ASP A C 1
ATOM 1786 O O . ASP A 1 238 ? 0.310 -5.207 -9.219 1.00 89.56 238 ASP A O 1
ATOM 1790 N N . ILE A 1 239 ? -0.764 -5.623 -11.168 1.00 84.00 239 ILE A N 1
ATOM 1791 C CA . ILE A 1 239 ? -1.627 -4.451 -11.164 1.00 84.00 239 ILE A CA 1
ATOM 1792 C C . ILE A 1 239 ? -3.079 -4.906 -11.146 1.00 84.00 239 ILE A C 1
ATOM 1794 O O . ILE A 1 239 ? -3.467 -5.819 -11.880 1.00 84.00 239 ILE A O 1
ATOM 1798 N N . LEU A 1 240 ? -3.890 -4.230 -10.345 1.00 77.69 240 LEU A N 1
ATOM 1799 C CA . LEU A 1 240 ? -5.338 -4.358 -10.358 1.00 77.69 240 LEU A CA 1
ATOM 1800 C C . LEU A 1 240 ? -5.887 -3.546 -11.545 1.00 77.69 240 LEU A C 1
ATOM 1802 O O . LEU A 1 240 ? -5.801 -2.321 -11.577 1.00 77.69 240 LEU A O 1
ATOM 1806 N N . ALA A 1 241 ? -6.404 -4.227 -12.566 1.00 73.69 241 ALA A N 1
ATOM 1807 C CA . ALA A 1 241 ? -6.744 -3.644 -13.865 1.00 73.69 241 ALA A CA 1
ATOM 1808 C C . ALA A 1 241 ? -7.800 -2.530 -13.790 1.00 73.69 241 ALA A C 1
ATOM 1810 O O . ALA A 1 241 ? -7.823 -1.649 -14.646 1.00 73.69 241 ALA A O 1
ATOM 1811 N N . THR A 1 242 ? -8.700 -2.595 -12.806 1.00 70.44 242 THR A N 1
ATOM 1812 C CA . THR A 1 242 ? -9.822 -1.658 -12.657 1.00 70.44 242 THR A CA 1
ATOM 1813 C C . THR A 1 242 ? -9.403 -0.334 -12.031 1.00 70.44 242 THR A C 1
ATOM 1815 O O . THR A 1 242 ? -9.972 0.696 -12.383 1.00 70.44 242 THR A O 1
ATOM 1818 N N . THR A 1 243 ? -8.406 -0.351 -11.145 1.00 73.81 243 THR A N 1
ATOM 1819 C CA . THR A 1 243 ? -7.933 0.837 -10.419 1.00 73.81 243 THR A CA 1
ATOM 1820 C C . THR A 1 243 ? -6.577 1.328 -10.907 1.00 73.81 243 THR A C 1
ATOM 1822 O O . THR A 1 243 ? -6.212 2.461 -10.636 1.00 73.81 243 THR A O 1
ATOM 1825 N N . GLY A 1 244 ? -5.819 0.496 -11.625 1.00 80.31 244 GLY A N 1
ATOM 1826 C CA . GLY A 1 244 ? -4.422 0.774 -11.948 1.00 80.31 244 GLY A CA 1
ATOM 1827 C C . GLY A 1 244 ? -3.489 0.613 -10.746 1.00 80.31 244 GLY A C 1
ATOM 1828 O O . GLY A 1 244 ? -2.330 0.999 -10.821 1.00 80.31 244 GLY A O 1
ATOM 1829 N N . GLN A 1 245 ? -3.944 0.031 -9.638 1.00 82.69 245 GLN A N 1
ATOM 1830 C CA . GLN A 1 245 ? -3.154 -0.052 -8.415 1.00 82.69 245 GLN A CA 1
ATOM 1831 C C . GLN A 1 245 ? -2.091 -1.149 -8.466 1.00 82.69 245 GLN A C 1
ATOM 1833 O O . GLN A 1 245 ? -2.374 -2.289 -8.839 1.00 82.69 245 GLN A O 1
ATOM 1838 N N . LEU A 1 246 ? -0.879 -0.821 -8.020 1.00 88.12 246 LEU A N 1
ATOM 1839 C CA . LEU A 1 246 ? 0.204 -1.778 -7.818 1.00 88.12 246 LEU A CA 1
ATOM 1840 C C . LEU A 1 246 ? -0.041 -2.576 -6.528 1.00 88.12 246 LEU A C 1
ATOM 1842 O O . LEU A 1 246 ? 0.103 -2.039 -5.434 1.00 88.12 246 LEU A O 1
ATOM 1846 N N . ILE A 1 247 ? -0.390 -3.856 -6.651 1.00 81.56 247 ILE A N 1
ATOM 1847 C CA . ILE A 1 247 ? -0.795 -4.693 -5.501 1.00 81.56 247 ILE A CA 1
ATOM 1848 C C . ILE A 1 247 ? 0.299 -5.658 -5.047 1.00 81.56 247 ILE A C 1
ATOM 1850 O O . ILE A 1 247 ? 0.327 -6.092 -3.895 1.00 81.56 247 ILE A O 1
ATOM 1854 N N . ARG A 1 248 ? 1.233 -6.001 -5.940 1.00 88.44 248 ARG A N 1
ATOM 1855 C CA . ARG A 1 248 ? 2.347 -6.894 -5.621 1.00 88.44 248 ARG A CA 1
ATOM 1856 C C . ARG A 1 248 ? 3.547 -6.601 -6.503 1.00 88.44 248 ARG A C 1
ATOM 1858 O O . ARG A 1 248 ? 3.406 -6.327 -7.688 1.00 88.44 248 ARG A O 1
ATOM 1865 N N . THR A 1 249 ? 4.736 -6.719 -5.935 1.00 95.06 249 THR A N 1
ATOM 1866 C CA . THR A 1 249 ? 6.003 -6.780 -6.659 1.00 95.06 249 THR A CA 1
ATOM 1867 C C . THR A 1 249 ? 6.862 -7.894 -6.079 1.00 95.06 249 THR A C 1
ATOM 1869 O O . THR A 1 249 ? 6.827 -8.159 -4.878 1.00 95.06 249 THR A O 1
ATOM 1872 N N . TYR A 1 250 ? 7.642 -8.551 -6.923 1.00 94.75 250 TYR A N 1
ATOM 1873 C CA . TYR A 1 250 ? 8.645 -9.526 -6.516 1.00 94.75 250 TYR A CA 1
ATOM 1874 C C . TYR A 1 250 ? 10.005 -9.080 -7.029 1.00 94.75 250 TYR A C 1
ATOM 1876 O O . TYR A 1 250 ? 10.135 -8.696 -8.190 1.00 94.75 250 TYR A O 1
ATOM 1884 N N . GLY A 1 251 ? 11.014 -9.124 -6.164 1.00 91.62 251 GLY A N 1
ATOM 1885 C CA . GLY A 1 251 ? 12.377 -8.727 -6.495 1.00 91.62 251 GLY A CA 1
ATOM 1886 C C . GLY A 1 251 ? 12.642 -7.228 -6.355 1.00 91.62 251 GLY A C 1
ATOM 1887 O O . GLY A 1 251 ? 13.800 -6.828 -6.421 1.00 91.62 251 GLY A O 1
ATOM 1888 N N . LEU A 1 252 ? 11.622 -6.384 -6.130 1.00 95.19 252 LEU A N 1
ATOM 1889 C CA . LEU A 1 252 ? 11.749 -4.917 -6.106 1.00 95.19 252 LEU A CA 1
ATOM 1890 C C . LEU A 1 252 ? 12.690 -4.409 -5.007 1.00 95.19 252 LEU A C 1
ATOM 1892 O O . LEU A 1 252 ? 13.547 -3.557 -5.260 1.00 95.19 252 LEU A O 1
ATOM 1896 N N . MET A 1 253 ? 12.511 -4.932 -3.796 1.00 93.19 253 MET A N 1
ATOM 1897 C CA . MET A 1 253 ? 13.221 -4.491 -2.593 1.00 93.19 253 MET A CA 1
ATOM 1898 C C . MET A 1 253 ? 14.471 -5.315 -2.286 1.00 93.19 253 MET A C 1
ATOM 1900 O O . MET A 1 253 ? 15.233 -4.957 -1.396 1.00 93.19 253 MET A O 1
ATOM 1904 N N . GLY A 1 254 ? 14.686 -6.397 -3.029 1.00 90.12 254 GLY A N 1
ATOM 1905 C CA . GLY A 1 254 ? 15.767 -7.346 -2.813 1.00 90.12 254 GLY A CA 1
ATOM 1906 C C . GLY A 1 254 ? 15.429 -8.699 -3.422 1.00 90.12 254 GLY A C 1
ATOM 1907 O O . GLY A 1 254 ? 14.287 -8.946 -3.820 1.00 90.12 254 GLY A O 1
ATOM 1908 N N . VAL A 1 255 ? 16.424 -9.577 -3.505 1.00 86.88 255 VAL A N 1
ATOM 1909 C CA . VAL A 1 255 ? 16.251 -10.922 -4.074 1.00 86.88 255 VAL A CA 1
ATOM 1910 C C . VAL A 1 255 ? 15.297 -11.720 -3.186 1.00 86.88 255 VAL A C 1
ATOM 1912 O O . VAL A 1 255 ? 15.384 -11.648 -1.960 1.00 86.88 255 VAL A O 1
ATOM 1915 N N . ASP A 1 256 ? 14.369 -12.463 -3.786 1.00 87.62 256 ASP A N 1
ATOM 1916 C CA . ASP A 1 256 ? 13.369 -13.258 -3.059 1.00 87.62 256 ASP A CA 1
ATOM 1917 C C . ASP A 1 256 ? 12.489 -12.457 -2.078 1.00 87.62 256 ASP A C 1
ATOM 1919 O O . ASP A 1 256 ? 11.912 -13.033 -1.152 1.00 87.62 256 ASP A O 1
ATOM 1923 N N . ILE A 1 257 ? 12.375 -11.135 -2.261 1.00 93.31 257 ILE A N 1
ATOM 1924 C CA . ILE A 1 257 ? 11.444 -10.301 -1.496 1.00 93.31 257 ILE A CA 1
ATOM 1925 C C . ILE A 1 257 ? 10.177 -10.083 -2.313 1.00 93.31 257 ILE A C 1
ATOM 1927 O O . ILE A 1 257 ? 10.230 -9.569 -3.432 1.00 93.31 257 ILE A O 1
ATOM 1931 N N . THR A 1 258 ? 9.037 -10.436 -1.725 1.00 94.12 258 THR A N 1
ATOM 1932 C CA . THR A 1 258 ? 7.718 -10.048 -2.232 1.00 94.12 258 THR A CA 1
ATOM 1933 C C . THR A 1 258 ? 7.212 -8.864 -1.428 1.00 94.12 258 THR A C 1
ATOM 1935 O O . THR A 1 258 ? 7.021 -8.986 -0.218 1.00 94.12 258 THR A O 1
ATOM 1938 N N . THR A 1 259 ? 6.973 -7.742 -2.097 1.00 93.06 259 THR A N 1
ATOM 1939 C CA . THR A 1 259 ? 6.291 -6.580 -1.529 1.00 93.06 259 THR A CA 1
ATOM 1940 C C . THR A 1 259 ? 4.846 -6.608 -1.995 1.00 93.06 259 THR A C 1
ATOM 1942 O O . THR A 1 259 ? 4.581 -6.581 -3.192 1.00 93.06 259 THR A O 1
ATOM 1945 N N . SER A 1 260 ? 3.912 -6.666 -1.061 1.00 88.31 260 SER A N 1
ATOM 1946 C CA . SER A 1 260 ? 2.475 -6.568 -1.322 1.00 88.31 260 SER A CA 1
ATOM 1947 C C . SER A 1 260 ? 1.939 -5.274 -0.738 1.00 88.31 260 SER A C 1
ATOM 1949 O O . SER A 1 260 ? 2.419 -4.831 0.306 1.00 88.31 260 SER A O 1
ATOM 1951 N N . VAL A 1 261 ? 0.977 -4.673 -1.426 1.00 79.94 261 VAL A N 1
ATOM 1952 C CA . VAL A 1 261 ? 0.226 -3.528 -0.923 1.00 79.94 261 VAL A CA 1
ATOM 1953 C C . VAL A 1 261 ? -1.168 -4.018 -0.604 1.00 79.94 261 VAL A C 1
ATOM 1955 O O . VAL A 1 261 ? -1.939 -4.374 -1.491 1.00 79.94 261 VAL A O 1
ATOM 1958 N N . GLU A 1 262 ? -1.453 -4.058 0.686 1.00 71.81 262 GLU A N 1
ATOM 1959 C CA . GLU A 1 262 ? -2.807 -4.077 1.193 1.00 71.81 262 GLU A CA 1
ATOM 1960 C C . GLU A 1 262 ? -3.293 -2.636 1.091 1.00 71.81 262 GLU A C 1
ATOM 1962 O O . GLU A 1 262 ? -2.702 -1.685 1.614 1.00 71.81 262 GLU A O 1
ATOM 1967 N N . THR A 1 263 ? -4.341 -2.458 0.317 1.00 54.53 263 THR A N 1
ATOM 1968 C CA . THR A 1 263 ? -4.916 -1.143 0.120 1.00 54.53 263 THR A CA 1
ATOM 1969 C C . THR A 1 263 ? -5.510 -0.694 1.450 1.00 54.53 263 THR A C 1
ATOM 1971 O O . THR A 1 263 ? -5.914 -1.521 2.266 1.00 54.53 263 THR A O 1
ATOM 1974 N N . ALA A 1 264 ? -5.546 0.603 1.737 1.00 49.12 264 ALA A N 1
ATOM 1975 C CA . ALA A 1 264 ? -6.415 1.044 2.819 1.00 49.12 264 ALA A CA 1
ATOM 1976 C C . ALA A 1 264 ? -7.847 0.961 2.354 1.00 49.12 264 ALA A C 1
ATOM 1978 O O . ALA A 1 264 ? -8.142 1.366 1.229 1.00 49.12 264 ALA A O 1
ATOM 1979 N N . THR A 1 265 ? -8.758 0.645 3.259 1.00 44.22 265 THR A N 1
ATOM 1980 C CA . THR A 1 265 ? -10.053 1.299 3.185 1.00 44.22 265 THR A CA 1
ATOM 1981 C C . THR A 1 265 ? -10.613 1.541 4.577 1.00 44.22 265 THR A C 1
ATOM 1983 O O . THR A 1 265 ? -10.437 0.757 5.509 1.00 44.22 265 THR A O 1
ATOM 1986 N N . ILE A 1 266 ? -11.263 2.692 4.688 1.00 41.88 266 ILE A N 1
ATOM 1987 C CA . ILE A 1 266 ? -12.192 3.067 5.743 1.00 41.88 266 ILE A CA 1
ATOM 1988 C C . ILE A 1 266 ? -13.461 2.268 5.449 1.00 41.88 266 ILE A C 1
ATOM 1990 O O . ILE A 1 266 ? -14.079 2.463 4.403 1.00 41.88 266 ILE A O 1
ATOM 1994 N N . LEU A 1 267 ? -13.838 1.353 6.340 1.00 47.09 267 LEU A N 1
ATOM 1995 C CA . LEU A 1 267 ? -15.070 0.601 6.166 1.00 47.09 267 LEU A CA 1
ATOM 1996 C C . LEU A 1 267 ? -16.190 1.294 6.941 1.00 47.09 267 LEU A C 1
ATOM 1998 O O . LEU A 1 267 ? -16.241 1.246 8.171 1.00 47.09 267 LEU A O 1
ATOM 2002 N N . ASP A 1 268 ? -17.067 1.944 6.176 1.00 49.12 268 ASP A N 1
ATOM 2003 C CA . ASP A 1 268 ? -18.218 2.728 6.634 1.00 49.12 268 ASP A CA 1
ATOM 2004 C C . ASP A 1 268 ? -17.830 4.073 7.299 1.00 49.12 268 ASP A C 1
ATOM 2006 O O . ASP A 1 268 ? -16.782 4.644 7.007 1.00 49.12 268 ASP A O 1
ATOM 2010 N N . CYS A 1 269 ? -18.640 4.634 8.199 1.00 54.47 269 CYS A N 1
ATOM 2011 C CA . CYS A 1 269 ? -18.279 5.819 8.996 1.00 54.47 269 CYS A CA 1
ATOM 2012 C C . CYS A 1 269 ? -17.053 5.635 9.914 1.00 54.47 269 CYS A C 1
ATOM 2014 O O . CYS A 1 269 ? -16.677 6.562 10.638 1.00 54.47 269 CYS A O 1
ATOM 2016 N N . ASN A 1 270 ? -16.440 4.450 9.908 1.00 57.75 270 ASN A N 1
ATOM 2017 C CA . ASN A 1 270 ? -15.313 4.083 10.741 1.00 57.75 270 ASN A CA 1
ATOM 2018 C C . ASN A 1 270 ? -14.035 3.977 9.911 1.00 57.75 270 ASN A C 1
ATOM 2020 O O . ASN A 1 270 ? -13.876 3.097 9.067 1.00 57.75 270 ASN A O 1
ATOM 2024 N N . ALA A 1 271 ? -13.067 4.843 10.208 1.00 54.28 271 ALA A N 1
ATOM 2025 C CA . ALA A 1 271 ? -11.713 4.663 9.706 1.00 54.28 271 ALA A CA 1
ATOM 2026 C C . ALA A 1 271 ? -11.036 3.530 10.482 1.00 54.28 271 ALA A C 1
ATOM 2028 O O . ALA A 1 271 ? -10.554 3.725 11.598 1.00 54.28 271 ALA A O 1
ATOM 2029 N N . VAL A 1 272 ? -11.013 2.333 9.895 1.00 57.22 272 VAL A N 1
ATOM 2030 C CA . VAL A 1 272 ? -10.235 1.210 10.418 1.00 57.22 272 VAL A CA 1
ATOM 2031 C C . VAL A 1 272 ? -8.814 1.339 9.876 1.00 57.22 272 VAL A C 1
ATOM 2033 O O . VAL A 1 272 ? -8.498 0.876 8.790 1.00 57.22 272 VAL A O 1
ATOM 2036 N N . THR A 1 273 ? -7.964 2.029 10.630 1.00 55.22 273 THR A N 1
ATOM 2037 C CA . THR A 1 273 ? -6.545 2.236 10.302 1.00 55.22 273 THR A CA 1
ATOM 2038 C C . THR A 1 273 ? -5.699 1.910 11.524 1.00 55.22 273 THR A C 1
ATOM 2040 O O . THR A 1 273 ? -6.157 2.147 12.644 1.00 55.22 273 THR A O 1
ATOM 2043 N N . GLY A 1 274 ? -4.468 1.449 11.342 1.00 58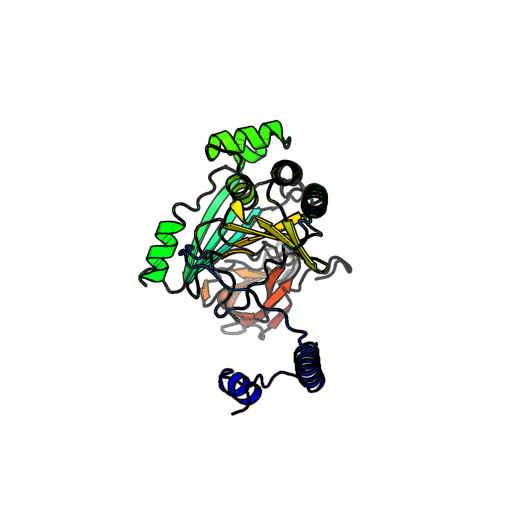.31 274 GLY A N 1
ATOM 2044 C CA . GLY A 1 274 ? -3.520 1.226 12.429 1.00 58.31 274 GLY A CA 1
ATOM 2045 C C . GLY A 1 274 ? -3.088 -0.234 12.527 1.00 58.31 274 GLY A C 1
ATOM 2046 O O . GLY A 1 274 ? -3.941 -1.119 12.636 1.00 58.31 274 GLY A O 1
ATOM 2047 N N . LEU A 1 275 ? -1.783 -0.490 12.641 1.00 65.00 275 LEU A N 1
ATOM 2048 C CA . LEU A 1 275 ? -1.251 -1.793 13.073 1.00 65.00 275 LEU A CA 1
ATOM 2049 C C . LEU A 1 275 ? -1.656 -2.129 14.521 1.00 65.00 275 LEU A C 1
ATOM 2051 O O . LEU A 1 275 ? -1.774 -3.299 14.886 1.00 65.00 275 LEU A O 1
ATOM 2055 N N . ALA A 1 276 ? -1.936 -1.107 15.334 1.00 68.25 276 ALA A N 1
ATOM 2056 C CA . ALA A 1 276 ? -2.470 -1.243 16.689 1.00 68.25 276 ALA A CA 1
ATOM 2057 C C . ALA A 1 276 ? -4.012 -1.306 16.758 1.00 68.25 276 ALA A C 1
ATOM 2059 O O . ALA A 1 276 ? -4.569 -1.517 17.839 1.00 68.25 276 ALA A O 1
ATOM 2060 N N . GLY A 1 277 ? -4.698 -1.129 15.628 1.00 71.25 277 GLY A N 1
ATOM 2061 C CA . GLY A 1 277 ? -6.144 -0.948 15.558 1.00 71.25 277 GLY A CA 1
ATOM 2062 C C . GLY A 1 277 ? -6.624 0.437 16.002 1.00 71.25 277 GLY A C 1
ATOM 2063 O O . GLY A 1 277 ? -5.860 1.223 16.564 1.00 71.25 277 GLY A O 1
ATOM 2064 N N . PRO A 1 278 ? -7.898 0.767 15.736 1.00 74.88 278 PRO A N 1
ATOM 2065 C CA . PRO A 1 278 ? -8.451 2.083 16.032 1.00 74.88 278 PRO A CA 1
ATOM 2066 C C . PRO A 1 278 ? -8.673 2.271 17.540 1.00 74.88 278 PRO A C 1
ATOM 2068 O O . PRO A 1 278 ? -9.184 1.375 18.213 1.00 74.88 278 PRO A O 1
ATOM 2071 N N . ASP A 1 279 ? -8.356 3.461 18.059 1.00 78.81 279 ASP A N 1
ATOM 2072 C CA . ASP A 1 279 ? -8.622 3.841 19.460 1.00 78.81 279 ASP A CA 1
ATOM 2073 C C . ASP A 1 279 ? -10.116 4.110 19.727 1.00 78.81 279 ASP A C 1
ATOM 2075 O O . ASP A 1 279 ? -10.599 3.950 20.850 1.00 78.81 279 ASP A O 1
ATOM 2079 N N . GLN A 1 280 ? -10.865 4.479 18.685 1.00 80.69 280 GLN A N 1
ATOM 2080 C CA . GLN A 1 280 ? -12.297 4.746 18.748 1.00 80.69 280 GLN A CA 1
ATOM 2081 C C . GLN A 1 280 ? -13.005 4.142 17.534 1.00 80.69 280 GLN A C 1
ATOM 2083 O O . GLN A 1 280 ? -12.519 4.247 16.410 1.00 80.69 280 GLN A O 1
ATOM 2088 N N . ILE A 1 281 ? -14.178 3.551 17.759 1.00 79.50 281 ILE A N 1
ATOM 2089 C CA . ILE A 1 281 ? -15.081 3.078 16.706 1.00 79.50 281 ILE A CA 1
ATOM 2090 C C . ILE A 1 281 ? -16.473 3.642 16.977 1.00 79.50 281 ILE A C 1
ATOM 2092 O O . ILE A 1 281 ? -17.019 3.472 18.069 1.00 79.50 281 ILE A O 1
ATOM 2096 N N . SER A 1 282 ? -17.054 4.311 15.986 1.00 79.81 282 SER A N 1
ATOM 2097 C CA . SER A 1 282 ? -18.454 4.714 16.010 1.00 79.81 282 SER A CA 1
ATOM 2098 C C . SER A 1 282 ? -19.362 3.518 15.745 1.00 79.81 282 SER A C 1
ATOM 2100 O O . SER A 1 282 ? -19.128 2.727 14.835 1.00 79.81 282 SER A O 1
ATOM 2102 N N . LEU A 1 283 ? -20.419 3.380 16.540 1.00 79.00 283 LEU A N 1
ATOM 2103 C CA . LEU A 1 283 ? -21.411 2.314 16.379 1.00 79.00 283 LEU A CA 1
ATOM 2104 C C . LEU A 1 283 ? -22.641 2.795 15.593 1.00 79.00 283 LEU A C 1
ATOM 2106 O O . LEU A 1 283 ? -23.560 2.017 15.350 1.00 79.00 283 LEU A O 1
ATOM 2110 N N . GLY A 1 284 ? -22.655 4.070 15.183 1.00 70.00 284 GLY A N 1
ATOM 2111 C CA . GLY A 1 284 ? -23.707 4.665 14.366 1.00 70.00 284 GLY A CA 1
ATOM 2112 C C . GLY A 1 284 ? -23.182 5.787 13.466 1.00 70.00 284 GLY A C 1
ATOM 2113 O O . GLY A 1 284 ? -22.608 6.766 13.935 1.00 70.00 284 GLY A O 1
ATOM 2114 N N . CYS A 1 285 ? -23.433 5.676 12.160 1.00 59.62 285 CYS A N 1
ATOM 2115 C CA . CYS A 1 285 ? -22.801 6.523 11.144 1.00 59.62 285 CYS A CA 1
ATOM 2116 C C . CYS A 1 285 ? -23.373 7.931 10.946 1.00 59.62 285 CYS A C 1
ATOM 2118 O O . CYS A 1 285 ? -22.785 8.725 10.216 1.00 59.62 285 CYS A O 1
ATOM 2120 N N . ALA A 1 286 ? -24.504 8.267 11.571 1.00 54.25 286 ALA A N 1
ATOM 2121 C CA . ALA A 1 286 ? -25.208 9.518 11.285 1.00 54.25 286 ALA A CA 1
ATOM 2122 C C . ALA A 1 286 ? -24.891 10.667 12.257 1.00 54.25 286 ALA A C 1
ATOM 2124 O O . ALA A 1 286 ? -24.887 11.825 11.844 1.00 54.25 286 ALA A O 1
ATOM 2125 N N . ASP A 1 287 ? -24.673 10.381 13.543 1.00 60.34 287 ASP A N 1
ATOM 2126 C CA . ASP A 1 287 ? -24.637 11.418 14.582 1.00 60.34 287 ASP A CA 1
ATOM 2127 C C . ASP A 1 287 ? -23.575 11.209 15.675 1.00 60.34 287 ASP A C 1
ATOM 2129 O O . ASP A 1 287 ? -23.458 12.063 16.555 1.00 60.34 287 ASP A O 1
ATOM 2133 N N . ASN A 1 288 ? -22.787 10.121 15.619 1.00 63.34 288 ASN A N 1
ATOM 2134 C CA . ASN A 1 288 ? -21.761 9.761 16.611 1.00 63.34 288 ASN A CA 1
ATOM 2135 C C . ASN A 1 288 ? -22.254 9.819 18.072 1.00 63.34 288 ASN A C 1
ATOM 2137 O O . ASN A 1 288 ? -21.465 10.016 18.995 1.00 63.34 288 ASN A O 1
ATOM 2141 N N . ASN A 1 289 ? -23.555 9.628 18.308 1.00 75.75 289 ASN A N 1
ATOM 2142 C CA . ASN A 1 289 ? -24.115 9.611 19.659 1.00 75.75 289 ASN A CA 1
ATOM 2143 C C . ASN A 1 289 ? -23.892 8.274 20.377 1.00 75.75 289 ASN A C 1
ATOM 2145 O O . ASN A 1 289 ? -24.208 8.166 21.559 1.00 75.75 289 ASN A O 1
ATOM 2149 N N . HIS A 1 290 ? -23.343 7.266 19.696 1.00 81.44 290 HIS A N 1
ATOM 2150 C CA . HIS A 1 290 ? -22.970 5.982 20.281 1.00 81.44 290 HIS A CA 1
ATOM 2151 C C . HIS A 1 290 ? -21.667 5.483 19.665 1.00 81.44 290 HIS A C 1
ATOM 2153 O O . HIS A 1 290 ? -21.565 5.294 18.454 1.00 81.44 290 HIS A O 1
ATOM 2159 N N . TYR A 1 291 ? -20.655 5.297 20.504 1.00 84.81 291 TYR A N 1
ATOM 2160 C CA . TYR A 1 291 ? -19.332 4.850 20.089 1.00 84.81 291 TYR A CA 1
ATOM 2161 C C . TYR A 1 291 ? -18.640 4.076 21.213 1.00 84.81 291 TYR A C 1
ATOM 2163 O O . TYR A 1 291 ? -19.082 4.070 22.366 1.00 84.81 291 TYR A O 1
ATOM 2171 N N . VAL A 1 292 ? -17.544 3.410 20.874 1.00 88.19 292 VAL A N 1
ATOM 2172 C CA . VAL A 1 292 ? -16.583 2.857 21.829 1.00 88.19 292 VAL A CA 1
ATOM 2173 C C . VAL A 1 292 ? -15.258 3.592 21.685 1.00 88.19 292 VAL A C 1
ATOM 2175 O O . VAL A 1 292 ? -14.808 3.818 20.567 1.00 88.19 292 VAL A O 1
ATOM 2178 N N . ASP A 1 293 ? -14.652 3.982 22.803 1.00 86.62 293 ASP A N 1
ATOM 2179 C CA . ASP A 1 293 ? -13.391 4.721 22.862 1.00 86.62 293 ASP A CA 1
ATOM 2180 C C . ASP A 1 293 ? -12.372 4.074 23.804 1.00 86.62 293 ASP A C 1
ATOM 2182 O O . ASP A 1 293 ? -12.678 3.120 24.539 1.00 86.62 293 ASP A O 1
ATOM 2186 N N . ARG A 1 294 ? -11.143 4.608 23.775 1.00 88.69 294 ARG A N 1
ATOM 2187 C CA . ARG A 1 294 ? -10.006 4.140 24.578 1.00 88.69 294 ARG A CA 1
ATOM 2188 C C . ARG A 1 294 ? -9.739 2.654 24.361 1.00 88.69 294 ARG A C 1
ATOM 2190 O O . ARG A 1 294 ? -9.487 1.907 25.315 1.00 88.69 294 ARG A O 1
ATOM 2197 N N . LEU A 1 295 ? -9.868 2.212 23.115 1.00 86.75 295 LEU A N 1
ATOM 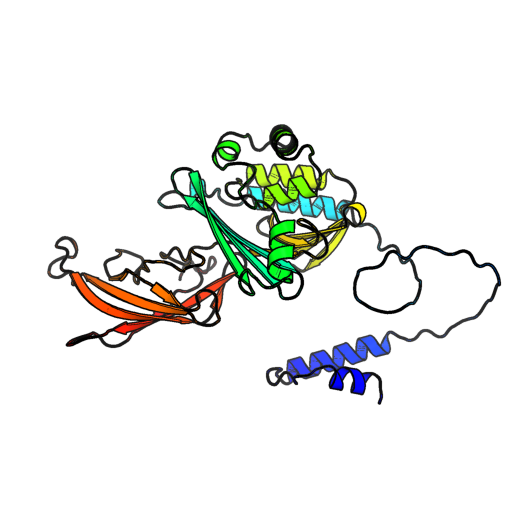2198 C CA . LEU A 1 295 ? -9.719 0.819 22.738 1.00 86.75 295 LEU A CA 1
ATOM 2199 C C . LEU A 1 295 ? -8.244 0.431 22.751 1.00 86.75 295 LEU A C 1
ATOM 2201 O O . LEU A 1 295 ? -7.416 0.980 22.035 1.00 86.75 295 LEU A O 1
ATOM 2205 N N . THR A 1 296 ? -7.913 -0.570 23.560 1.00 88.50 296 THR A N 1
ATOM 2206 C CA . THR A 1 296 ? -6.591 -1.203 23.548 1.00 88.50 296 THR A CA 1
ATOM 2207 C C . THR A 1 296 ? -6.717 -2.618 23.010 1.00 88.50 296 THR A C 1
ATOM 2209 O O . THR A 1 296 ? -7.225 -3.496 23.714 1.00 88.50 296 THR A O 1
ATOM 2212 N N . TRP A 1 297 ? -6.266 -2.834 21.774 1.00 85.25 297 TRP A N 1
ATOM 2213 C CA . TRP A 1 297 ? -6.395 -4.107 21.069 1.00 85.25 297 TRP A CA 1
ATOM 2214 C C . TRP A 1 297 ? -5.305 -5.120 21.423 1.00 85.25 297 TRP A C 1
ATOM 2216 O O . TRP A 1 297 ? -4.168 -4.799 21.764 1.00 85.25 297 TRP A O 1
ATOM 2226 N N . GLN A 1 298 ? -5.674 -6.389 21.296 1.00 84.69 298 GLN A N 1
ATOM 2227 C CA . GLN A 1 298 ? -4.809 -7.556 21.326 1.00 84.69 298 GLN A CA 1
ATOM 2228 C C . GLN A 1 298 ? -5.108 -8.393 20.086 1.00 84.69 298 GLN A C 1
ATOM 2230 O O . GLN A 1 298 ? -6.275 -8.598 19.746 1.00 84.69 298 GLN A O 1
ATOM 2235 N N . ASN A 1 299 ? -4.054 -8.916 19.455 1.00 80.25 299 ASN A N 1
ATOM 2236 C CA . ASN A 1 299 ? -4.148 -9.734 18.244 1.00 80.25 299 ASN A CA 1
ATOM 2237 C C . ASN A 1 299 ? -4.820 -9.013 17.057 1.00 80.25 299 ASN A C 1
ATOM 2239 O O . ASN A 1 299 ? -5.506 -9.642 16.250 1.00 80.25 299 ASN A O 1
ATOM 2243 N N . TRP A 1 300 ? -4.641 -7.691 16.966 1.00 78.94 300 TRP A N 1
ATOM 2244 C CA . TRP A 1 300 ? -5.102 -6.912 15.821 1.00 78.94 300 TRP A CA 1
ATOM 2245 C C . TRP A 1 300 ? -4.461 -7.424 14.522 1.00 78.94 300 TRP A C 1
ATOM 2247 O O . TRP A 1 300 ? -3.274 -7.744 14.497 1.00 78.94 300 TRP A O 1
ATOM 2257 N N . GLY A 1 301 ? -5.267 -7.589 13.471 1.00 72.25 301 GLY A N 1
ATOM 2258 C CA . GLY A 1 301 ? -4.865 -8.198 12.195 1.00 72.25 301 GLY A CA 1
ATOM 2259 C C . GLY A 1 301 ? -4.942 -9.736 12.145 1.00 72.25 301 GLY A C 1
ATOM 2260 O O . GLY A 1 301 ? -4.955 -10.317 11.054 1.00 72.25 301 GLY A O 1
ATOM 2261 N N . GLY A 1 302 ? -5.059 -10.417 13.291 1.00 74.38 302 GLY A N 1
ATOM 2262 C CA . GLY A 1 302 ? -5.304 -11.864 13.353 1.00 74.38 302 GLY A CA 1
ATOM 2263 C C . GLY A 1 302 ? -6.718 -12.254 12.896 1.00 74.38 302 GLY A C 1
ATOM 2264 O O . GLY A 1 302 ? -7.510 -11.409 12.491 1.00 74.38 302 GLY A O 1
ATOM 2265 N N . ASP A 1 303 ? -7.090 -13.532 12.983 1.00 80.06 303 ASP A N 1
ATOM 2266 C CA . ASP A 1 303 ? -8.453 -13.980 12.618 1.00 80.06 303 ASP A CA 1
ATOM 2267 C C . ASP A 1 303 ? -9.548 -13.356 13.494 1.00 80.06 303 ASP A C 1
ATOM 2269 O O . ASP A 1 303 ? -10.682 -13.152 13.056 1.00 80.06 303 ASP A O 1
ATOM 2273 N N . GLN A 1 304 ? -9.186 -13.019 14.732 1.00 84.06 304 GLN A N 1
ATOM 2274 C CA . GLN A 1 304 ? -9.995 -12.249 15.666 1.00 84.06 304 GLN A CA 1
ATOM 2275 C C . GLN A 1 304 ? -9.090 -11.326 16.478 1.00 84.06 304 GLN A C 1
ATOM 2277 O O . GLN A 1 304 ? -8.013 -11.747 16.908 1.00 84.06 304 GLN A O 1
ATOM 2282 N N . ALA A 1 305 ? -9.558 -10.115 16.752 1.00 87.19 305 ALA A N 1
ATOM 2283 C CA . ALA A 1 305 ? -8.898 -9.164 17.634 1.00 87.19 305 ALA A CA 1
ATOM 2284 C C . ALA A 1 305 ? -9.801 -8.836 18.822 1.00 87.19 305 ALA A C 1
ATOM 2286 O O . ALA A 1 305 ? -11.026 -8.806 18.703 1.00 87.19 305 ALA A O 1
ATOM 2287 N N . LYS A 1 306 ? -9.206 -8.583 19.986 1.00 92.62 306 LYS A N 1
ATOM 2288 C CA . LYS A 1 306 ? -9.953 -8.278 21.210 1.00 92.62 306 LYS A CA 1
ATOM 2289 C C . LYS A 1 306 ? -9.449 -6.991 21.835 1.00 92.62 306 LYS A C 1
ATOM 2291 O O . LYS A 1 306 ? -8.251 -6.871 22.056 1.00 92.62 306 LYS A O 1
ATOM 2296 N N . ALA A 1 307 ? -10.346 -6.077 22.181 1.00 92.44 307 ALA A N 1
ATOM 2297 C CA . ALA A 1 307 ? -10.020 -4.845 22.883 1.00 92.44 307 ALA A CA 1
ATOM 2298 C C . ALA A 1 307 ? -10.735 -4.717 24.225 1.00 92.44 307 ALA A C 1
ATOM 2300 O O . ALA A 1 307 ? -11.824 -5.250 24.445 1.00 92.44 307 ALA A O 1
ATOM 2301 N N . THR A 1 308 ? -10.117 -3.962 25.126 1.00 96.31 308 THR A N 1
ATOM 2302 C CA . THR A 1 308 ? -10.795 -3.343 26.271 1.00 96.31 308 THR A CA 1
ATOM 2303 C C . THR A 1 308 ? -10.972 -1.860 25.994 1.00 96.31 308 THR A C 1
ATOM 2305 O O . THR A 1 308 ? -10.052 -1.255 25.449 1.00 96.31 308 THR A O 1
ATOM 2308 N N . GLY A 1 309 ? -12.092 -1.275 26.411 1.00 94.56 309 GLY A N 1
ATOM 2309 C CA . GLY A 1 309 ? -12.341 0.161 26.267 1.00 94.56 309 GLY A CA 1
ATOM 2310 C C . GLY A 1 309 ? -13.581 0.610 27.029 1.00 94.56 309 GLY A C 1
ATOM 2311 O O . GLY A 1 309 ? -13.976 -0.024 28.014 1.00 94.56 309 GLY A O 1
ATOM 2312 N N . THR A 1 310 ? -14.200 1.700 26.582 1.00 94.31 310 THR A N 1
ATOM 2313 C CA . THR A 1 310 ? -15.445 2.229 27.158 1.00 94.31 310 THR A CA 1
ATOM 2314 C C . THR A 1 310 ? -16.459 2.514 26.061 1.00 94.31 310 THR A C 1
ATOM 2316 O O . THR A 1 310 ? -16.128 3.136 25.064 1.00 94.31 310 THR A O 1
ATOM 2319 N N . SER A 1 311 ? -17.698 2.062 26.236 1.00 91.62 311 SER A N 1
ATOM 2320 C CA . SER A 1 311 ? -18.809 2.511 25.401 1.00 91.62 311 SER A CA 1
ATOM 2321 C C . SER A 1 311 ? -19.367 3.809 25.956 1.00 91.62 311 SER A C 1
ATOM 2323 O O . SER A 1 311 ? -19.591 3.910 27.164 1.00 91.62 311 SER A O 1
ATOM 2325 N N . VAL A 1 312 ? -19.601 4.765 25.065 1.00 88.19 312 VAL A N 1
ATOM 2326 C CA . VAL A 1 312 ? -20.196 6.066 25.346 1.00 88.19 312 VAL A CA 1
ATOM 2327 C C . VAL A 1 312 ? -21.460 6.193 24.504 1.00 88.19 312 VAL A C 1
ATOM 2329 O O . VAL A 1 312 ? -21.417 6.042 23.284 1.00 88.19 312 VAL A O 1
ATOM 2332 N N . SER A 1 313 ? -22.594 6.456 25.148 1.00 87.00 313 SER A N 1
ATOM 2333 C CA . SER A 1 313 ? -23.881 6.630 24.471 1.00 87.00 313 SER A CA 1
ATOM 2334 C C . SER A 1 313 ? -24.629 7.840 25.019 1.00 87.00 313 SER A C 1
ATOM 2336 O O . SER A 1 313 ? -24.789 7.977 26.231 1.00 87.00 313 SER A O 1
ATOM 2338 N N . ASN A 1 314 ? -25.088 8.732 24.147 1.00 81.38 314 ASN A N 1
ATOM 2339 C CA . ASN A 1 314 ? -25.940 9.860 24.502 1.00 81.38 314 ASN A CA 1
ATOM 2340 C C . ASN A 1 314 ? -27.395 9.388 24.606 1.00 81.38 314 ASN A C 1
ATOM 2342 O O . ASN A 1 314 ? -27.959 8.881 23.639 1.00 81.38 314 ASN A O 1
ATOM 2346 N N . SER A 1 315 ? -28.032 9.586 25.761 1.00 75.44 315 SER A N 1
ATOM 2347 C CA . SER A 1 315 ? -29.420 9.158 25.967 1.00 75.44 315 SER A CA 1
ATOM 2348 C C . SER A 1 315 ? -30.445 10.007 25.208 1.00 75.44 315 SER A C 1
ATOM 2350 O O . SER A 1 315 ? -31.611 9.624 25.160 1.00 75.44 315 SER A O 1
ATOM 2352 N N . CYS A 1 316 ? -30.033 11.152 24.641 1.00 72.62 316 CYS A N 1
ATOM 2353 C CA . CYS A 1 316 ? -30.847 12.023 23.784 1.00 72.62 316 CYS A CA 1
ATOM 2354 C C . CYS A 1 316 ? -32.209 12.447 24.368 1.00 72.62 316 CYS A C 1
ATOM 2356 O O . CYS A 1 316 ? -33.142 12.743 23.622 1.00 72.62 316 CYS A O 1
ATOM 2358 N N . ASP A 1 317 ? -32.321 12.507 25.696 1.00 73.75 317 ASP A N 1
ATOM 2359 C CA . ASP A 1 317 ? -33.552 12.858 26.407 1.00 73.75 317 ASP A CA 1
ATOM 2360 C C . ASP A 1 317 ? -33.362 14.177 27.182 1.00 73.75 317 ASP A C 1
ATOM 2362 O O . ASP A 1 317 ? -32.489 14.219 28.063 1.00 73.75 317 ASP A O 1
ATOM 2366 N N . PRO A 1 318 ? -34.144 15.242 26.890 1.00 72.75 318 PRO A N 1
ATOM 2367 C CA . PRO A 1 318 ? -35.165 15.354 25.833 1.00 72.75 318 PRO A CA 1
ATOM 2368 C C . PRO A 1 318 ? -34.612 15.621 24.420 1.00 72.75 318 PRO A C 1
ATOM 2370 O O . PRO A 1 318 ? -35.365 15.525 23.447 1.00 72.75 318 PRO A O 1
ATOM 2373 N N . SER A 1 319 ? -33.336 15.994 24.281 1.00 73.25 319 SER A N 1
ATOM 2374 C CA . SER A 1 319 ? -32.675 16.173 22.985 1.00 73.25 319 SER A CA 1
ATOM 2375 C C . SER A 1 319 ? -31.189 15.793 23.021 1.00 73.25 319 SER A C 1
ATOM 2377 O O . SER A 1 319 ? -30.506 15.957 24.028 1.00 73.25 319 SER A O 1
ATOM 2379 N N . CYS A 1 320 ? -30.634 15.341 21.892 1.00 68.12 320 CYS A N 1
ATOM 2380 C CA . CYS A 1 320 ? -29.209 14.991 21.802 1.00 68.12 320 CYS A CA 1
ATOM 2381 C C . CYS A 1 320 ? -28.263 16.192 22.003 1.00 68.12 320 CYS A C 1
ATOM 2383 O O . CYS A 1 320 ? -27.112 16.000 22.388 1.00 68.12 320 CYS A O 1
ATOM 2385 N N . ALA A 1 321 ? -28.740 17.426 21.789 1.00 68.19 321 ALA A N 1
ATOM 2386 C CA . ALA A 1 321 ? -27.947 18.649 21.949 1.00 68.19 321 ALA A CA 1
ATOM 2387 C C . ALA A 1 321 ? -27.529 18.920 23.406 1.00 68.19 321 ALA A C 1
ATOM 2389 O O . ALA A 1 321 ? -26.608 19.699 23.646 1.00 68.19 321 ALA A O 1
ATOM 2390 N N . GLU A 1 322 ? -28.199 18.291 24.373 1.00 70.06 322 GLU A N 1
ATOM 2391 C CA . GLU A 1 322 ? -27.918 18.458 25.802 1.00 70.06 322 GLU A CA 1
ATOM 2392 C C . GLU A 1 322 ? -26.756 17.576 26.292 1.00 70.06 322 GLU A C 1
ATOM 2394 O O . GLU A 1 322 ? -26.150 17.908 27.308 1.00 70.06 322 GLU A O 1
ATOM 2399 N N . GLY A 1 323 ? -26.394 16.510 25.560 1.00 66.88 323 GLY A N 1
ATOM 2400 C CA . GLY A 1 323 ? -25.187 15.712 25.822 1.00 66.88 323 GLY A CA 1
ATOM 2401 C C . GLY A 1 323 ? -25.240 14.849 27.090 1.00 66.88 323 GLY A C 1
ATOM 2402 O O . GLY A 1 323 ? -24.290 14.835 27.873 1.00 66.88 323 GLY A O 1
ATOM 2403 N N . ASN A 1 324 ? -26.342 14.131 27.319 1.00 78.25 324 ASN A N 1
ATOM 2404 C CA . ASN A 1 324 ? -26.478 13.230 28.466 1.00 78.25 324 ASN A CA 1
ATOM 2405 C C . ASN A 1 324 ? -25.805 11.877 28.177 1.00 78.25 324 ASN A C 1
ATOM 2407 O O . ASN A 1 324 ? -26.461 10.924 27.759 1.00 78.25 324 ASN A O 1
ATOM 2411 N N . TYR A 1 325 ? -24.492 11.793 28.397 1.00 81.25 325 TYR A N 1
ATOM 2412 C CA . TYR A 1 325 ? -23.706 10.592 28.104 1.00 81.25 325 TYR A CA 1
ATOM 2413 C C . TYR A 1 325 ? -23.746 9.552 29.230 1.00 81.25 325 TYR A C 1
ATOM 2415 O O . TYR A 1 325 ? -23.591 9.863 30.414 1.00 81.25 325 TYR A O 1
ATOM 2423 N N . GLN A 1 326 ? -23.925 8.296 28.839 1.00 87.25 326 GLN A N 1
ATOM 2424 C CA . GLN A 1 326 ? -23.780 7.110 29.669 1.00 87.25 326 GLN A CA 1
ATOM 2425 C C . GLN A 1 326 ? -22.517 6.368 29.246 1.00 87.25 326 GLN A C 1
ATOM 2427 O O . GLN A 1 326 ? -22.307 6.133 28.057 1.00 87.25 326 GLN A O 1
ATOM 2432 N N . GLU A 1 327 ? -21.700 5.991 30.228 1.00 92.06 327 GLU A N 1
ATOM 2433 C CA . GLU A 1 327 ? -20.443 5.285 30.001 1.00 92.06 327 GLU A CA 1
ATOM 2434 C C . GLU A 1 327 ? -20.437 3.919 30.681 1.00 92.06 327 GLU A C 1
ATOM 2436 O O . GLU A 1 327 ? -20.793 3.787 31.857 1.00 92.06 327 GLU A O 1
ATOM 2441 N N . TYR A 1 328 ? -19.962 2.911 29.954 1.00 93.81 328 TYR A N 1
ATOM 2442 C CA . TYR A 1 328 ? -19.807 1.552 30.460 1.00 93.81 328 TYR A CA 1
ATOM 2443 C C . TYR A 1 328 ? -18.469 0.966 30.009 1.00 93.81 328 TYR A C 1
ATOM 2445 O O . TYR A 1 328 ? -18.167 1.015 28.817 1.00 93.81 328 TYR A O 1
ATOM 2453 N N . PRO A 1 329 ? -17.670 0.358 30.905 1.00 96.38 329 PRO A N 1
ATOM 2454 C CA . PRO A 1 329 ? -16.503 -0.402 30.477 1.00 96.38 329 PRO A CA 1
ATOM 2455 C C . PRO A 1 329 ? -16.941 -1.558 29.574 1.00 96.38 329 PRO A C 1
ATOM 2457 O O . PRO A 1 329 ? -17.924 -2.238 29.879 1.00 96.38 329 PRO A O 1
ATOM 2460 N N . VAL A 1 330 ? -16.211 -1.797 28.489 1.00 97.00 330 VAL A N 1
ATOM 2461 C CA . VAL A 1 330 ? -16.536 -2.841 27.513 1.00 97.00 330 VAL A CA 1
ATOM 2462 C C . VAL A 1 330 ? -15.342 -3.725 27.195 1.00 97.00 330 VAL A C 1
ATOM 2464 O O . VAL A 1 330 ? -14.179 -3.321 27.274 1.00 97.00 330 VAL A O 1
ATOM 2467 N N . VAL A 1 331 ? -15.667 -4.944 26.788 1.00 96.94 331 VAL A N 1
ATOM 2468 C CA . VAL A 1 331 ? -14.781 -5.812 26.023 1.00 96.94 331 VAL A CA 1
ATOM 2469 C C . VAL A 1 331 ? -15.340 -5.896 24.608 1.00 96.94 331 VAL A C 1
ATOM 2471 O O . VAL A 1 331 ? -16.502 -6.251 24.435 1.00 96.94 331 VAL A O 1
ATOM 2474 N N . VAL A 1 332 ? -14.521 -5.571 23.613 1.00 93.75 332 VAL A N 1
ATOM 2475 C CA . VAL A 1 332 ? -14.891 -5.601 22.193 1.00 93.75 332 VAL A CA 1
ATOM 2476 C C . VAL A 1 332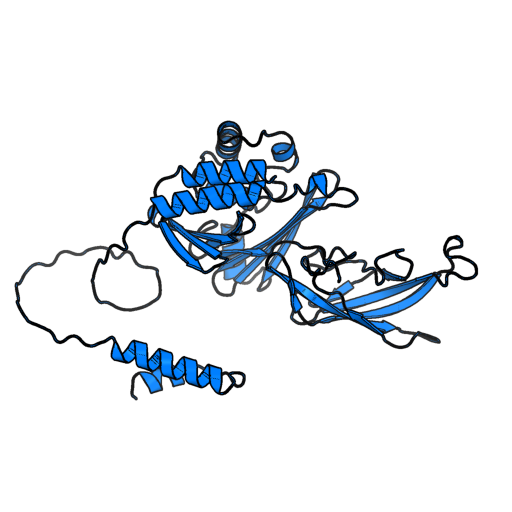 ? -14.160 -6.754 21.517 1.00 93.75 332 VAL A C 1
ATOM 2478 O O . VAL A 1 332 ? -12.967 -6.945 21.749 1.00 93.75 332 VAL A O 1
ATOM 2481 N N . THR A 1 333 ? -14.854 -7.533 20.692 1.00 94.38 333 THR A N 1
ATOM 2482 C CA . THR A 1 333 ? -14.247 -8.580 19.858 1.00 94.38 333 THR A CA 1
ATOM 2483 C C . THR A 1 333 ? -14.541 -8.294 18.395 1.00 94.38 333 THR A C 1
ATOM 2485 O O . THR A 1 333 ? -15.700 -8.316 17.994 1.00 94.38 333 THR A O 1
ATOM 2488 N N . ALA A 1 334 ? -13.495 -8.053 17.609 1.00 89.06 334 ALA A N 1
ATOM 2489 C CA . ALA A 1 334 ? -13.567 -7.931 16.161 1.00 89.06 334 ALA A CA 1
ATOM 2490 C C . ALA A 1 334 ? -13.284 -9.289 15.517 1.00 89.06 334 ALA A C 1
ATOM 2492 O O . ALA A 1 334 ? -12.306 -9.959 15.865 1.00 89.06 334 ALA A O 1
ATOM 2493 N N . ARG A 1 335 ? -14.156 -9.728 14.612 1.00 89.31 335 ARG A N 1
ATOM 2494 C CA . ARG A 1 335 ? -14.058 -11.043 13.967 1.00 89.31 335 ARG A CA 1
ATOM 2495 C C . ARG A 1 335 ? -14.670 -11.031 12.574 1.00 89.31 335 ARG A C 1
ATOM 2497 O O . ARG A 1 335 ? -15.246 -10.037 12.148 1.00 89.31 335 ARG A O 1
ATOM 2504 N N . GLU A 1 336 ? -14.559 -12.175 11.904 1.00 86.06 336 GLU A N 1
ATOM 2505 C CA . GLU A 1 336 ? -15.100 -12.394 10.561 1.00 86.06 336 GLU A CA 1
ATOM 2506 C C . GLU A 1 336 ? -14.460 -11.446 9.547 1.00 86.06 336 GLU A C 1
ATOM 2508 O O . GLU A 1 336 ? -15.089 -10.513 9.044 1.00 86.06 336 GLU A O 1
ATOM 2513 N N . LYS A 1 337 ? -13.167 -11.685 9.287 1.00 79.75 337 LYS A N 1
ATOM 2514 C CA . LYS A 1 337 ? -12.451 -10.963 8.243 1.00 79.75 337 LYS A CA 1
ATOM 2515 C C . LYS A 1 337 ? -13.058 -11.288 6.887 1.00 79.75 337 LYS A C 1
ATOM 2517 O O . LYS A 1 337 ? -13.218 -12.461 6.544 1.00 79.75 337 LYS A O 1
ATOM 2522 N N . LYS A 1 338 ? -13.382 -10.247 6.134 1.00 74.44 338 LYS A N 1
ATOM 2523 C CA . LYS A 1 338 ? -13.730 -10.341 4.721 1.00 74.44 338 LYS A CA 1
ATOM 2524 C C . LYS A 1 338 ? -12.835 -9.391 3.956 1.00 74.44 338 LYS A C 1
ATOM 2526 O O . LYS A 1 338 ? -12.537 -8.303 4.439 1.00 74.44 338 LYS A O 1
ATOM 2531 N N . THR A 1 339 ? -12.443 -9.811 2.766 1.00 65.56 339 THR A N 1
ATOM 2532 C CA . THR A 1 339 ? -11.787 -8.929 1.815 1.00 65.56 339 THR A CA 1
ATOM 2533 C C . THR A 1 339 ? -12.852 -8.005 1.232 1.00 65.56 339 THR A C 1
ATOM 2535 O O . THR A 1 339 ? -13.710 -8.449 0.467 1.00 65.56 339 THR A O 1
ATOM 2538 N N . CYS A 1 340 ? -12.843 -6.742 1.641 1.00 55.03 340 CYS A N 1
ATOM 2539 C CA . CYS A 1 340 ? -13.698 -5.703 1.078 1.00 55.03 340 CYS A CA 1
ATOM 2540 C C . CYS A 1 340 ? -12.948 -4.936 -0.021 1.00 55.03 340 CYS A C 1
ATOM 2542 O O . CYS A 1 340 ? -11.769 -5.206 -0.270 1.00 55.03 340 CYS A O 1
ATOM 2544 N N . GLY A 1 341 ? -13.652 -4.020 -0.704 1.00 48.22 341 GLY A N 1
ATOM 2545 C CA . GLY A 1 341 ? -13.138 -3.235 -1.832 1.00 48.22 341 GLY A CA 1
ATOM 2546 C C . GLY A 1 341 ? -11.681 -2.805 -1.650 1.00 48.22 341 GLY A C 1
ATOM 2547 O O . GLY A 1 341 ? -11.265 -2.460 -0.547 1.00 48.22 341 GLY A O 1
ATOM 2548 N N . TYR A 1 342 ? -10.915 -2.859 -2.740 1.00 48.78 342 TYR A N 1
ATOM 2549 C CA . TYR A 1 342 ? -9.465 -2.683 -2.739 1.00 48.78 342 TYR A CA 1
ATOM 2550 C C . TYR A 1 342 ? -8.686 -3.786 -1.980 1.00 48.78 342 TYR A C 1
ATOM 2552 O O . TYR A 1 342 ? -7.659 -3.531 -1.388 1.00 48.78 342 TYR A O 1
ATOM 2560 N N . GLN A 1 343 ? -9.110 -5.052 -1.988 1.00 50.22 343 GLN A N 1
ATOM 2561 C CA . GLN A 1 343 ? -8.320 -6.168 -1.412 1.00 50.22 343 GLN A CA 1
ATOM 2562 C C . GLN A 1 343 ? -7.938 -6.011 0.078 1.00 50.22 343 GLN A C 1
ATOM 2564 O O . GLN A 1 343 ? -6.886 -6.485 0.509 1.00 50.22 343 GLN A O 1
ATOM 2569 N N . VAL A 1 344 ? -8.786 -5.361 0.874 1.00 54.31 344 VAL A N 1
ATOM 2570 C CA . VAL A 1 344 ? -8.506 -5.103 2.294 1.00 54.31 344 VAL A CA 1
ATOM 2571 C C . VAL A 1 344 ? -9.254 -6.095 3.153 1.00 54.31 344 VAL A C 1
ATOM 2573 O O . VAL A 1 344 ? -10.481 -6.162 3.094 1.00 54.31 344 VAL A O 1
ATOM 2576 N N . ASP A 1 345 ? -8.533 -6.830 3.993 1.00 67.44 345 ASP A N 1
ATOM 2577 C CA . ASP A 1 345 ? -9.157 -7.674 5.002 1.00 67.44 345 ASP A CA 1
ATOM 2578 C C . ASP A 1 345 ? -9.617 -6.829 6.187 1.00 67.44 345 ASP A C 1
ATOM 2580 O O . ASP A 1 345 ? -8.818 -6.286 6.950 1.00 67.44 345 ASP A O 1
ATOM 2584 N N . VAL A 1 346 ? -10.927 -6.774 6.381 1.00 70.88 346 VAL A N 1
ATOM 2585 C CA . VAL A 1 346 ? -11.555 -6.016 7.462 1.00 70.88 346 VAL A CA 1
ATOM 2586 C C . VAL A 1 346 ? -12.458 -6.922 8.277 1.00 70.88 346 VAL A C 1
ATOM 2588 O O . VAL A 1 346 ? -13.127 -7.813 7.749 1.00 70.88 346 VAL A O 1
ATOM 2591 N N . TYR A 1 347 ? -12.475 -6.710 9.590 1.00 79.31 347 TYR A N 1
ATOM 2592 C CA . TYR A 1 347 ? -13.432 -7.379 10.461 1.00 79.31 347 TYR A CA 1
ATOM 2593 C C . TYR A 1 347 ? -14.831 -6.856 10.167 1.00 79.31 347 TYR A C 1
ATOM 2595 O O . TYR A 1 347 ? -15.070 -5.658 10.280 1.00 79.31 347 TYR A O 1
ATOM 2603 N N . THR A 1 348 ? -15.751 -7.759 9.837 1.00 78.88 348 THR A N 1
ATOM 2604 C CA . THR A 1 348 ? -17.123 -7.369 9.487 1.00 78.88 348 THR A CA 1
ATOM 2605 C C . THR A 1 348 ? -18.100 -7.417 10.653 1.00 78.88 348 THR A C 1
ATOM 2607 O O . THR A 1 348 ? -19.251 -7.009 10.517 1.00 78.88 348 THR A O 1
ATOM 2610 N N . ILE A 1 349 ? -17.655 -7.890 11.823 1.00 85.69 349 ILE A N 1
ATOM 2611 C CA . ILE A 1 349 ? -18.479 -7.950 13.031 1.00 85.69 349 ILE A CA 1
ATOM 2612 C C . ILE A 1 349 ? -17.692 -7.479 14.253 1.00 85.69 349 ILE A C 1
ATOM 2614 O O . ILE A 1 349 ? -16.588 -7.970 14.516 1.00 85.69 349 ILE A O 1
ATOM 2618 N N . LEU A 1 350 ? -18.319 -6.606 15.048 1.00 88.62 350 LEU A N 1
ATOM 2619 C CA . LEU A 1 350 ? -17.925 -6.293 16.419 1.00 88.62 350 LEU A CA 1
ATOM 2620 C C . LEU A 1 350 ? -18.936 -6.841 17.420 1.00 88.62 350 LEU A C 1
ATOM 2622 O O . LEU A 1 350 ? -20.090 -6.427 17.432 1.00 88.62 350 LEU A O 1
ATOM 2626 N N . ASP A 1 351 ? -18.487 -7.705 18.324 1.00 93.81 351 ASP A N 1
ATOM 2627 C CA . ASP A 1 351 ? -19.246 -8.059 19.523 1.00 93.81 351 ASP A CA 1
ATOM 2628 C C . ASP A 1 351 ? -18.828 -7.151 20.685 1.00 93.81 351 ASP A C 1
ATOM 2630 O O . ASP A 1 351 ? -17.638 -7.044 20.995 1.00 93.81 351 ASP A O 1
ATOM 2634 N N . ILE A 1 352 ? -19.796 -6.529 21.357 1.00 94.56 352 ILE A N 1
ATOM 2635 C CA . ILE A 1 352 ? -19.572 -5.601 22.470 1.00 94.56 352 ILE A CA 1
ATOM 2636 C C . ILE A 1 352 ? -20.176 -6.188 23.741 1.00 94.56 352 ILE A C 1
ATOM 2638 O O . ILE A 1 352 ? -21.386 -6.397 23.862 1.00 94.56 352 ILE A O 1
ATOM 2642 N N . GLU A 1 353 ? -19.319 -6.436 24.725 1.00 96.38 353 GLU A N 1
ATOM 2643 C CA . GLU A 1 353 ? -19.694 -6.953 26.036 1.00 96.38 353 GLU A CA 1
ATOM 2644 C C . GLU A 1 353 ? -19.559 -5.868 27.106 1.00 96.38 353 GLU A C 1
ATOM 2646 O O . GLU A 1 353 ? -18.465 -5.586 27.609 1.00 96.38 353 GLU A O 1
ATOM 2651 N N . TYR A 1 354 ? -20.699 -5.296 27.488 1.00 95.19 354 TYR A N 1
ATOM 2652 C CA . TYR A 1 354 ? -20.811 -4.297 28.544 1.00 95.19 354 TYR A CA 1
ATOM 2653 C C . TYR A 1 354 ? -20.553 -4.882 29.934 1.00 95.19 354 TYR A C 1
ATOM 2655 O O . TYR A 1 354 ? -21.059 -5.946 30.296 1.00 95.19 354 TYR A O 1
ATOM 2663 N N . GLN A 1 355 ? -19.786 -4.152 30.741 1.00 93.25 355 GLN A N 1
ATOM 2664 C CA . GLN A 1 355 ? -19.403 -4.544 32.092 1.00 93.25 355 GLN A CA 1
ATOM 2665 C C . GLN A 1 355 ? -20.017 -3.606 33.133 1.00 93.25 355 GLN A C 1
ATOM 2667 O O . GLN A 1 355 ? -20.205 -2.410 32.913 1.00 93.25 355 GLN A O 1
ATOM 2672 N N . GLY A 1 356 ? -20.267 -4.145 34.325 1.00 89.06 356 GLY A N 1
ATOM 2673 C CA . GLY A 1 356 ? -20.720 -3.372 35.479 1.00 89.06 356 GLY A CA 1
ATOM 2674 C C . GLY A 1 356 ? -22.205 -3.525 35.806 1.00 89.06 356 GLY A C 1
ATOM 2675 O O . GLY A 1 356 ? -22.948 -4.312 35.222 1.00 89.06 356 GLY A O 1
ATOM 2676 N N . LYS A 1 357 ? -22.634 -2.802 36.842 1.00 82.50 357 LYS A N 1
ATOM 2677 C CA . LYS A 1 357 ? -24.000 -2.877 37.368 1.00 82.50 357 LYS A CA 1
ATOM 2678 C C . LYS A 1 357 ? -24.934 -2.033 36.498 1.00 82.50 357 LYS A C 1
ATOM 2680 O O . LYS A 1 357 ? -24.631 -0.873 36.252 1.00 82.50 357 LYS A O 1
ATOM 2685 N N . ASN A 1 358 ? -26.082 -2.593 36.106 1.00 85.44 358 ASN A N 1
ATOM 2686 C CA . ASN A 1 358 ? -27.028 -1.988 35.151 1.00 85.44 358 ASN A CA 1
ATOM 2687 C C . ASN A 1 358 ? -26.432 -1.769 33.747 1.00 85.44 358 ASN A C 1
ATOM 2689 O O . ASN A 1 358 ? -26.872 -0.872 33.031 1.00 85.44 358 ASN A O 1
ATOM 2693 N N . ALA A 1 359 ? -25.419 -2.557 33.385 1.00 87.56 359 ALA A N 1
ATOM 2694 C CA . ALA A 1 359 ? -24.899 -2.599 32.030 1.00 87.56 359 ALA A CA 1
ATOM 2695 C C . ALA A 1 359 ? -25.986 -3.084 31.046 1.00 87.56 359 ALA A C 1
ATOM 2697 O O . ALA A 1 359 ? -26.795 -3.946 31.422 1.00 87.56 359 ALA A O 1
ATOM 2698 N N . PRO A 1 360 ? -26.009 -2.558 29.810 1.00 87.50 360 PRO A N 1
ATOM 2699 C CA . PRO A 1 360 ? -26.817 -3.107 28.728 1.00 87.50 360 PRO A CA 1
ATOM 2700 C C . PRO A 1 360 ? -26.526 -4.591 28.467 1.00 87.50 360 PRO A C 1
ATOM 2702 O O . PRO A 1 360 ? -25.528 -5.153 28.927 1.00 87.50 360 PRO A O 1
ATOM 2705 N N . ALA A 1 361 ? -27.409 -5.237 27.705 1.00 91.19 361 ALA A N 1
ATOM 2706 C CA . ALA A 1 361 ? -27.105 -6.552 27.158 1.00 91.19 361 ALA A CA 1
ATOM 2707 C C . ALA A 1 361 ? -25.958 -6.444 26.143 1.00 91.19 361 ALA A C 1
ATOM 2709 O O . ALA A 1 361 ? -25.771 -5.397 25.528 1.00 91.19 361 ALA A O 1
ATOM 2710 N N . LYS A 1 362 ? -25.216 -7.540 25.951 1.00 92.81 362 LYS A N 1
ATOM 2711 C CA . LYS A 1 362 ? -24.250 -7.619 24.854 1.00 92.81 362 LYS A CA 1
ATOM 2712 C C . LYS A 1 362 ? -24.943 -7.364 23.516 1.00 92.81 362 LYS A C 1
ATOM 2714 O O . LYS A 1 362 ? -26.085 -7.795 23.325 1.00 92.81 362 LYS A O 1
ATOM 2719 N N . GLU A 1 363 ? -24.225 -6.753 22.594 1.00 91.75 363 GLU A N 1
ATOM 2720 C CA . GLU A 1 363 ? -24.699 -6.516 21.235 1.00 91.75 363 GLU A CA 1
ATOM 2721 C C . GLU A 1 363 ? -23.634 -6.906 20.214 1.00 91.75 363 GLU A C 1
ATOM 2723 O O . GLU A 1 363 ? -22.455 -7.035 20.549 1.00 91.75 363 GLU A O 1
ATOM 2728 N N . SER A 1 364 ? -24.079 -7.122 18.982 1.00 91.38 364 SER A N 1
ATOM 2729 C CA . SER A 1 364 ? -23.218 -7.383 17.836 1.00 91.38 364 SER A CA 1
ATOM 2730 C C . SER A 1 364 ? -23.556 -6.355 16.769 1.00 91.38 364 SER A C 1
ATOM 2732 O O . SER A 1 364 ? -24.725 -6.207 16.412 1.00 91.38 364 SER A O 1
ATOM 2734 N N . VAL A 1 365 ? -22.540 -5.654 16.288 1.00 84.44 365 VAL A N 1
ATOM 2735 C CA . VAL A 1 365 ? -22.648 -4.641 15.243 1.00 84.44 365 VAL A CA 1
ATOM 2736 C C . VAL A 1 365 ? -21.985 -5.197 13.994 1.00 84.44 365 VAL A C 1
ATOM 2738 O O . VAL A 1 365 ? -20.835 -5.638 14.042 1.00 84.44 365 VAL A O 1
ATOM 2741 N N . GLU A 1 366 ? -22.722 -5.206 12.888 1.00 81.50 366 GLU A N 1
ATOM 2742 C CA . GLU A 1 366 ? -22.151 -5.471 11.572 1.00 81.50 366 GLU A CA 1
ATOM 2743 C C . GLU A 1 366 ? -21.488 -4.188 11.078 1.00 81.50 366 GLU A C 1
ATOM 2745 O O . GLU A 1 366 ? -22.117 -3.133 11.026 1.00 81.50 366 GLU A O 1
ATOM 2750 N N . ILE A 1 367 ? -20.201 -4.286 10.766 1.00 70.75 367 ILE A N 1
ATOM 2751 C CA . ILE A 1 367 ? -19.427 -3.224 10.129 1.00 70.75 367 ILE A CA 1
ATOM 2752 C C . ILE A 1 367 ? -19.155 -3.750 8.728 1.00 70.75 367 ILE A C 1
ATOM 2754 O O . ILE A 1 367 ? -18.185 -4.465 8.494 1.00 70.75 367 ILE A O 1
ATOM 2758 N N . GLY A 1 368 ? -20.138 -3.587 7.849 1.00 60.19 368 GLY A N 1
ATOM 2759 C CA . GLY A 1 368 ? -20.167 -4.270 6.562 1.00 60.19 368 GLY A CA 1
ATOM 2760 C C . GLY A 1 368 ? -19.219 -3.659 5.535 1.00 60.19 368 GLY A C 1
ATOM 2761 O O . GLY A 1 368 ? -18.777 -2.518 5.662 1.00 60.19 368 GLY A O 1
ATOM 2762 N N . CYS A 1 369 ? -18.889 -4.445 4.504 1.00 59.25 369 CYS A N 1
ATOM 2763 C CA . CYS A 1 369 ? -18.221 -3.914 3.321 1.00 59.25 369 CYS A CA 1
ATOM 2764 C C . CYS A 1 369 ? -19.162 -2.919 2.645 1.00 59.25 369 CYS A C 1
ATOM 2766 O O . CYS A 1 369 ? -20.266 -3.311 2.281 1.00 59.25 369 CYS A O 1
ATOM 2768 N N . PHE A 1 370 ? -18.707 -1.693 2.384 1.00 50.41 370 PHE A N 1
ATOM 2769 C CA . PHE A 1 370 ? -19.470 -0.788 1.530 1.00 50.41 370 PHE A CA 1
ATOM 2770 C C . PHE A 1 370 ? -19.709 -1.446 0.164 1.00 50.41 370 PHE A C 1
ATOM 2772 O O . PHE A 1 370 ? -18.758 -1.753 -0.561 1.00 50.41 370 PHE A O 1
ATOM 2779 N N . ASP A 1 371 ? -20.974 -1.688 -0.176 1.00 47.66 371 ASP A N 1
ATOM 2780 C CA . ASP A 1 371 ? -21.357 -2.211 -1.481 1.00 47.66 371 ASP A CA 1
ATOM 2781 C C . ASP A 1 371 ? -21.610 -1.041 -2.437 1.00 47.66 371 ASP A C 1
ATOM 2783 O O . ASP A 1 371 ? -22.665 -0.402 -2.419 1.00 47.66 371 ASP A O 1
ATOM 2787 N N . GLU A 1 372 ? -20.638 -0.773 -3.311 1.00 39.47 372 GLU A N 1
ATOM 2788 C CA . GLU A 1 372 ? -20.714 0.295 -4.315 1.00 39.47 372 GLU A CA 1
ATOM 2789 C C . GLU A 1 372 ? -21.913 0.150 -5.269 1.00 39.47 372 GLU A C 1
ATOM 2791 O O . GLU A 1 372 ? -22.359 1.137 -5.859 1.00 39.47 372 GLU A O 1
ATOM 2796 N N . THR A 1 373 ? -22.473 -1.057 -5.419 1.00 36.12 373 THR A N 1
ATOM 2797 C CA . THR A 1 373 ? -23.621 -1.298 -6.305 1.00 36.12 373 THR A CA 1
ATOM 2798 C C . THR A 1 373 ? -24.962 -0.977 -5.656 1.00 36.12 373 THR A C 1
ATOM 2800 O O . THR A 1 373 ? -25.914 -0.632 -6.363 1.00 36.12 373 THR A O 1
ATOM 2803 N N . THR A 1 374 ? -25.053 -1.059 -4.327 1.00 43.62 374 THR A N 1
ATOM 2804 C CA . THR A 1 374 ? -26.298 -0.827 -3.579 1.00 43.62 374 THR A CA 1
ATOM 2805 C C . THR A 1 374 ? -26.267 0.441 -2.728 1.00 43.62 374 THR A C 1
ATOM 2807 O O . THR A 1 374 ? -27.333 0.924 -2.338 1.00 43.62 374 THR A O 1
ATOM 2810 N N . GLY A 1 375 ? -25.087 1.029 -2.497 1.00 38.62 375 GLY A N 1
ATOM 2811 C CA . GLY A 1 375 ? -24.903 2.220 -1.667 1.00 38.62 375 GLY A CA 1
ATOM 2812 C C . GLY A 1 375 ? -25.284 1.997 -0.202 1.00 38.62 375 GLY A C 1
ATOM 2813 O O . GLY A 1 375 ? -25.639 2.957 0.483 1.00 38.62 375 GLY A O 1
ATOM 2814 N N . ALA A 1 376 ? -25.274 0.742 0.251 1.00 34.12 376 ALA A N 1
ATOM 2815 C CA . ALA A 1 376 ? -25.604 0.336 1.609 1.00 34.12 376 ALA A CA 1
ATOM 2816 C C . ALA A 1 376 ? -24.365 -0.254 2.312 1.00 34.12 376 ALA A C 1
ATOM 2818 O O . ALA A 1 376 ? -23.505 -0.819 1.627 1.00 34.12 376 ALA A O 1
ATOM 2819 N N . PRO A 1 377 ? -24.263 -0.094 3.646 1.00 40.75 377 PRO A N 1
ATOM 2820 C CA . PRO A 1 377 ? -23.293 -0.823 4.457 1.00 40.75 377 PRO A CA 1
ATOM 2821 C C . PRO A 1 377 ? -23.594 -2.325 4.510 1.00 40.75 377 PRO A C 1
ATOM 2823 O O . PRO A 1 377 ? -24.778 -2.711 4.333 1.00 40.75 377 PRO A O 1
#

Organism: NCBI:txid35755